Protein AF-A0A9E3S0Z4-F1 (afdb_monomer)

Foldseek 3Di:
DQQPPLVVLLVVLLVVVCPDVVLVVLLVVLLVVLVVLCVVLQDDPDDDQVVLQVSLLVSLLVNLVSLLVSLLPQLLLLLLCLQLVCLVVVNNVVVVVDPDALLSSLVSSLCSSLVSSVVSLVVCVVSNVVSPVSHDDDPVLVVLSSVLSSLSSLLLNLLSNLLNLVDNHSVRSSVSSSVVLCCQLCVLLLVLVVVCLVVPPDPDDDDVCCCRPNVNSLLVSCQRHSNSVSVCSSVVNDDPVSSVNSSVSSVVSSVVSSVSSSVSSPDPDDPPPPPDLQQDPDPVVLVVQCVDPPSVPDDPNHDDDDDDPPDLVLLVCCCCPNPQNHVVSLVVLLVVLLVVLLSVVVSLVSPDDPVCPLVSVLVSLLVLLLVLLLVLLLRLLCLQLVCLVVVVVVVVLPDPDALLSNLVSSLNSSLVSCVSNLVSNLNSCVVVCVVDVLCVVLSVLSNLLNSLSNLLLNLLSNLLSLVDNHSVSSSVNSNVSSCCQAVVLVVVVVVVVVVCVVDDDDPDDDLVCQLQRHLSRVSCSQPVPPDHDPVSVVNNSVVSNVVSVVSSVVSSVSSVVVSPPVD

Solvent-accessible surface area (backbone atoms only — not comparable to full-atom values): 30199 Å² total; per-residue (Å²): 144,88,63,66,71,48,51,55,52,33,53,52,52,39,53,53,51,61,69,33,67,68,49,48,52,49,47,48,50,56,49,51,52,44,50,48,50,49,64,75,58,51,80,68,102,80,63,57,73,71,58,37,40,54,41,31,51,52,46,53,50,52,44,51,49,52,52,49,54,51,40,68,61,48,28,18,46,49,14,2,41,64,48,9,51,34,51,72,66,69,44,42,64,60,57,66,71,42,98,66,54,65,63,52,54,52,51,31,52,40,50,40,36,30,45,63,52,48,51,46,55,59,68,40,43,65,62,57,50,53,40,50,74,66,33,89,58,63,68,64,61,55,51,50,51,53,52,48,53,53,50,40,34,48,44,36,15,31,44,2,37,30,27,9,64,75,34,71,50,38,70,59,6,31,55,51,15,52,53,51,49,50,41,57,46,47,36,62,46,50,55,50,53,50,50,45,64,72,65,64,66,57,102,73,70,76,87,80,40,70,68,67,36,76,73,9,40,53,51,52,28,23,29,69,11,64,53,26,40,49,52,31,53,74,69,72,69,61,46,73,66,56,51,55,51,15,53,54,48,39,50,50,51,34,52,50,36,49,50,53,31,44,58,51,71,70,52,78,82,73,78,83,79,80,76,78,80,70,66,57,82,56,65,69,63,50,54,59,38,47,76,35,90,64,37,56,82,58,56,89,46,53,76,77,78,81,86,61,89,93,56,63,63,52,22,54,46,39,51,55,67,34,102,57,32,48,67,70,52,43,52,50,50,17,54,52,46,21,53,55,46,26,51,52,44,53,49,51,66,74,72,46,55,87,90,46,48,65,63,51,51,51,51,54,52,49,53,52,53,50,46,55,44,49,48,30,5,57,61,24,4,48,67,44,8,48,35,53,72,69,62,45,52,63,62,57,68,73,43,96,65,52,57,57,52,51,49,48,15,52,50,53,30,50,47,58,67,43,44,39,51,56,52,16,52,57,58,25,47,48,67,55,54,73,74,45,68,88,47,52,67,56,54,53,52,50,61,64,45,48,64,47,49,47,48,31,26,36,27,52,3,41,47,33,5,67,74,28,76,42,42,71,54,4,28,53,49,11,37,50,52,41,44,45,65,67,45,42,50,52,48,56,48,50,52,49,50,61,55,50,70,72,53,90,73,92,72,84,72,67,74,81,52,44,18,57,68,30,90,70,56,8,55,48,44,39,62,68,39,99,76,36,59,67,64,36,40,53,51,22,55,49,50,50,46,53,51,24,52,50,44,43,54,48,41,29,50,54,51,42,56,60,63,63,71,83,112

Sequence (567 aa):
MFVFPTIAILRREFAANLRRTRTFYFVLLLLSLAVLVTTTYWPSERLTIRMAASTSEQIVTLITLLLFYGCALVVPALGAASITVEREQDTFDMLYLSLIRPKSILLGKLLNTCGVYLVVVLAALPVFASALFAVGLDTRQLLYAFVILIMLALYCGTIGILMSTLFTRGIVALVASYILVAILMGGPRFLIAAIFSLLNIGFYSGRLAGGFGPAGSYSLFTFYSPAGTTFSLLNGTLTASAFVAAISVQLGFVYLGLSIASRRLRRQSSPKLVRNEVIIDDAEILEARRKQFPYYLIDPSRRRATIEDGRNPMMVREIRWGLFARGSTLIRVFYVTATVFGFIFIAITMFADPSDYAGTFAWAISLELLTLVSFAPVIMANSFTKERELGNIDMLRMTLLQPSDIVRGKAVAGVFVLLPVIAAIAIAAIPMILVDFSFSGMVLAFYATMPICALMAVSLGLLVSLQSQRTNSAIAGGIILNAIFFLGIGLLYFLYLAFSQSQSRQALYPMDLMPYISLVGGYYVAFASSRGPLTGWILSQVQFLVLALVLLKLAERIFHARHMRDV

Structure (mmCIF, N/CA/C/O backbone):
data_AF-A0A9E3S0Z4-F1
#
_entry.id   AF-A0A9E3S0Z4-F1
#
loop_
_atom_site.group_PDB
_atom_site.id
_atom_site.type_symbol
_atom_site.label_atom_id
_atom_site.label_alt_id
_atom_site.label_comp_id
_atom_site.label_asym_id
_atom_site.label_entity_id
_atom_site.label_seq_id
_atom_site.pdbx_PDB_ins_code
_atom_site.Cartn_x
_atom_site.Cartn_y
_atom_site.Cartn_z
_atom_site.occupancy
_atom_site.B_iso_or_equiv
_atom_site.auth_seq_id
_atom_site.auth_comp_id
_atom_site.auth_asym_id
_atom_site.auth_atom_id
_atom_site.pdbx_PDB_model_num
ATOM 1 N N . MET A 1 1 ? 28.669 -25.756 15.593 1.00 39.88 1 MET A N 1
ATOM 2 C CA . MET A 1 1 ? 27.475 -26.570 15.267 1.00 39.88 1 MET A CA 1
ATOM 3 C C . MET A 1 1 ? 26.178 -25.842 15.686 1.00 39.88 1 MET A C 1
ATOM 5 O O . MET A 1 1 ? 25.451 -26.328 16.532 1.00 39.88 1 MET A O 1
ATOM 9 N N . PHE A 1 2 ? 25.886 -24.650 15.131 1.00 47.41 2 PHE A N 1
ATOM 10 C CA . PHE A 1 2 ? 24.818 -23.728 15.606 1.00 47.41 2 PHE A CA 1
ATOM 11 C C . PHE A 1 2 ? 23.681 -23.467 14.582 1.00 47.41 2 PHE A C 1
ATOM 13 O O . PHE A 1 2 ? 22.905 -22.532 14.752 1.00 47.41 2 PHE A O 1
ATOM 20 N N . VAL A 1 3 ? 23.582 -24.250 13.498 1.00 54.28 3 VAL A N 1
ATOM 21 C CA . VAL A 1 3 ? 22.768 -23.896 12.306 1.00 54.28 3 VAL A CA 1
ATOM 22 C C . VAL A 1 3 ? 21.419 -24.647 12.213 1.00 54.28 3 VAL A C 1
ATOM 24 O O . VAL A 1 3 ? 20.517 -24.225 11.490 1.00 54.28 3 VAL A O 1
ATOM 27 N N . PHE A 1 4 ? 21.212 -25.719 12.983 1.00 58.00 4 PHE A N 1
ATOM 28 C CA . PHE A 1 4 ? 20.056 -26.611 12.797 1.00 58.00 4 PHE A CA 1
ATOM 29 C C . PHE A 1 4 ? 18.663 -26.078 13.213 1.00 58.00 4 PHE A C 1
ATOM 31 O O . PHE A 1 4 ? 17.713 -26.367 12.480 1.00 58.00 4 PHE A O 1
ATOM 38 N N . PRO A 1 5 ? 18.471 -25.270 14.282 1.00 62.66 5 PRO A N 1
ATOM 39 C CA . PRO A 1 5 ? 17.119 -24.853 14.674 1.00 62.66 5 PRO A CA 1
ATOM 40 C C . PRO A 1 5 ? 16.469 -23.932 13.633 1.00 62.66 5 PRO A C 1
ATOM 42 O O . PRO A 1 5 ? 15.284 -24.049 13.326 1.00 62.66 5 PRO A O 1
ATOM 45 N N . THR A 1 6 ? 17.261 -23.041 13.032 1.00 65.38 6 THR A N 1
ATOM 46 C CA . THR A 1 6 ? 16.790 -22.105 12.006 1.00 65.38 6 THR A CA 1
ATOM 47 C C . THR A 1 6 ? 16.370 -22.788 10.718 1.00 65.38 6 THR A C 1
ATOM 49 O O . THR A 1 6 ? 15.379 -22.377 10.125 1.00 65.38 6 THR A O 1
ATOM 52 N N . ILE A 1 7 ? 17.079 -23.838 10.294 1.00 70.50 7 ILE A N 1
ATOM 53 C CA . ILE A 1 7 ? 16.730 -24.589 9.081 1.00 70.50 7 ILE A CA 1
ATOM 54 C C . ILE A 1 7 ? 15.415 -25.347 9.285 1.00 70.50 7 ILE A C 1
ATOM 56 O O . ILE A 1 7 ? 14.588 -25.385 8.378 1.00 70.50 7 ILE A O 1
ATOM 60 N N . ALA A 1 8 ? 15.187 -25.909 10.476 1.00 69.19 8 ALA A N 1
ATOM 61 C CA . ALA A 1 8 ? 13.942 -26.606 10.789 1.00 69.19 8 ALA A CA 1
ATOM 62 C C . ALA A 1 8 ? 12.730 -25.658 10.767 1.00 69.19 8 ALA A C 1
ATOM 64 O O . ALA A 1 8 ? 11.707 -25.974 10.155 1.00 69.19 8 ALA A O 1
ATOM 65 N N . ILE A 1 9 ? 12.866 -24.471 11.370 1.00 71.25 9 ILE A N 1
ATOM 66 C CA . ILE A 1 9 ? 11.827 -23.431 11.351 1.00 71.25 9 ILE A CA 1
ATOM 67 C C . ILE A 1 9 ? 11.596 -22.931 9.925 1.00 71.25 9 ILE A C 1
ATOM 69 O O . ILE A 1 9 ? 10.452 -22.894 9.476 1.00 71.25 9 ILE A O 1
ATOM 73 N N . LEU A 1 10 ? 12.673 -22.636 9.189 1.00 73.25 10 LEU A N 1
ATOM 74 C CA . LEU A 1 10 ? 12.606 -22.207 7.795 1.00 73.25 10 LEU A CA 1
ATOM 75 C C . LEU A 1 10 ? 11.874 -23.243 6.940 1.00 73.25 10 LEU A C 1
ATOM 77 O O . LEU A 1 10 ? 10.934 -22.891 6.240 1.00 73.25 10 LEU A O 1
ATOM 81 N N . ARG A 1 11 ? 12.248 -24.525 7.028 1.00 77.25 11 ARG A N 1
ATOM 82 C CA . ARG A 1 11 ? 11.608 -25.605 6.266 1.00 77.25 11 ARG A CA 1
ATOM 83 C C . ARG A 1 11 ? 10.121 -25.707 6.592 1.00 77.25 11 ARG A C 1
ATOM 85 O O . ARG A 1 11 ? 9.316 -25.841 5.674 1.00 77.25 11 ARG A O 1
ATOM 92 N N . ARG A 1 12 ? 9.753 -25.630 7.877 1.00 77.75 12 ARG A N 1
ATOM 93 C CA . ARG A 1 12 ? 8.355 -25.696 8.321 1.00 77.75 12 ARG A CA 1
ATOM 94 C C . ARG A 1 12 ? 7.541 -24.522 7.784 1.00 77.75 12 ARG A C 1
ATOM 96 O O . ARG A 1 12 ? 6.489 -24.741 7.192 1.00 77.75 12 ARG A O 1
ATOM 103 N N . GLU A 1 13 ? 8.012 -23.293 7.981 1.00 76.38 13 GLU A N 1
ATOM 104 C CA . GLU A 1 13 ? 7.279 -22.095 7.564 1.00 76.38 13 GLU A CA 1
ATOM 105 C C . GLU A 1 13 ? 7.228 -21.939 6.045 1.00 76.38 13 GLU A C 1
ATOM 107 O O . GLU A 1 13 ? 6.178 -21.609 5.499 1.00 76.38 13 GLU A O 1
ATOM 112 N N . PHE A 1 14 ? 8.330 -22.233 5.356 1.00 76.06 14 PHE A N 1
ATOM 113 C CA . PHE A 1 14 ? 8.407 -22.158 3.904 1.00 76.06 14 PHE A CA 1
ATOM 114 C C . PHE A 1 14 ? 7.474 -23.177 3.244 1.00 76.06 14 PHE A C 1
ATOM 116 O O . PHE A 1 14 ? 6.670 -22.823 2.382 1.00 76.06 14 PHE A O 1
ATOM 123 N N . ALA A 1 15 ? 7.494 -24.430 3.714 1.00 76.00 15 ALA A N 1
ATOM 124 C CA . ALA A 1 15 ? 6.572 -25.455 3.234 1.00 76.00 15 ALA A CA 1
ATOM 125 C C . ALA A 1 15 ? 5.108 -25.105 3.548 1.00 76.00 15 ALA A C 1
ATOM 127 O O . ALA A 1 15 ? 4.237 -25.309 2.704 1.00 76.00 15 ALA A O 1
ATOM 128 N N . ALA A 1 16 ? 4.824 -24.550 4.731 1.00 76.81 16 ALA A N 1
ATOM 129 C CA . ALA A 1 16 ? 3.477 -24.110 5.088 1.00 76.81 16 ALA A CA 1
ATOM 130 C C . ALA A 1 16 ? 2.990 -22.959 4.192 1.00 76.81 16 ALA A C 1
ATOM 132 O O . ALA A 1 16 ? 1.837 -22.968 3.765 1.00 76.81 16 ALA A O 1
ATOM 133 N N . ASN A 1 17 ? 3.858 -21.997 3.868 1.00 73.19 17 ASN A N 1
ATOM 134 C CA . ASN A 1 17 ? 3.527 -20.864 3.006 1.00 73.19 17 ASN A CA 1
ATOM 135 C C . ASN A 1 17 ? 3.317 -21.275 1.543 1.00 73.19 17 ASN A C 1
ATOM 137 O O . ASN A 1 17 ? 2.374 -20.788 0.920 1.00 73.19 17 ASN A O 1
ATOM 141 N N . LEU A 1 18 ? 4.124 -22.196 1.009 1.00 75.44 18 LEU A N 1
ATOM 142 C CA . LEU A 1 18 ? 3.954 -22.713 -0.356 1.00 75.44 18 LEU A CA 1
ATOM 143 C C . LEU A 1 18 ? 2.696 -23.572 -0.517 1.00 75.44 18 LEU A C 1
ATOM 145 O O . LEU A 1 18 ? 2.069 -23.550 -1.571 1.00 75.44 18 LEU A O 1
ATOM 149 N N . ARG A 1 19 ? 2.288 -24.295 0.533 1.00 78.56 19 ARG A N 1
ATOM 150 C CA . ARG A 1 19 ? 1.066 -25.118 0.522 1.00 78.56 19 ARG A CA 1
ATOM 151 C C . ARG A 1 19 ? -0.224 -24.311 0.667 1.00 78.56 19 ARG A C 1
ATOM 153 O O . ARG A 1 19 ? -1.308 -24.867 0.509 1.00 78.56 19 ARG A O 1
ATOM 160 N N . ARG A 1 20 ? -0.152 -23.012 0.982 1.00 77.81 20 ARG A N 1
ATOM 161 C CA . ARG A 1 20 ? -1.349 -22.165 1.040 1.00 77.81 20 ARG A CA 1
ATOM 162 C C . ARG A 1 20 ? -1.876 -21.923 -0.369 1.00 77.81 20 ARG A C 1
ATOM 164 O O . ARG A 1 20 ? -1.170 -21.389 -1.218 1.00 77.81 20 ARG A O 1
ATOM 171 N N . THR A 1 21 ? -3.166 -22.179 -0.569 1.00 74.06 21 THR A N 1
ATOM 172 C CA . THR A 1 21 ? -3.866 -21.977 -1.850 1.00 74.06 21 THR A CA 1
ATOM 173 C C . THR A 1 21 ? -3.705 -20.554 -2.397 1.00 74.06 21 THR A C 1
ATOM 175 O O . THR A 1 21 ? -3.639 -20.347 -3.602 1.00 74.06 21 THR A O 1
ATOM 178 N N . ARG A 1 22 ? -3.573 -19.555 -1.514 1.00 71.69 22 ARG A N 1
ATOM 179 C CA . ARG A 1 22 ? -3.339 -18.152 -1.898 1.00 71.69 22 ARG A CA 1
ATOM 180 C C . ARG A 1 22 ? -2.009 -17.951 -2.630 1.00 71.69 22 ARG A C 1
ATOM 182 O O . ARG A 1 22 ? -1.972 -17.233 -3.620 1.00 71.69 22 ARG A O 1
ATOM 189 N N . THR A 1 23 ? -0.941 -18.593 -2.157 1.00 73.19 23 THR A N 1
ATOM 190 C CA . THR A 1 23 ? 0.391 -18.524 -2.777 1.00 73.19 23 THR A CA 1
ATOM 191 C C . THR A 1 23 ? 0.376 -19.203 -4.141 1.00 73.19 23 THR A C 1
ATOM 193 O O . THR A 1 23 ? 0.937 -18.671 -5.091 1.00 73.19 23 THR A O 1
ATOM 196 N N . PHE A 1 24 ? -0.336 -20.330 -4.258 1.00 78.94 24 PHE A N 1
ATOM 197 C CA . PHE A 1 24 ? -0.530 -21.024 -5.530 1.00 78.94 24 PHE A CA 1
ATOM 198 C C . PHE A 1 24 ? -1.218 -20.133 -6.574 1.00 78.94 24 PHE A C 1
ATOM 200 O O . PHE A 1 24 ? -0.674 -19.943 -7.658 1.00 78.94 24 PHE A O 1
ATOM 207 N N . TYR A 1 25 ? -2.359 -19.520 -6.235 1.00 80.69 25 TYR A N 1
ATOM 208 C CA . TYR A 1 25 ? -3.055 -18.613 -7.156 1.00 80.69 25 TYR A CA 1
ATOM 209 C C . TYR A 1 25 ? -2.223 -17.386 -7.526 1.00 80.69 25 TYR A C 1
ATOM 211 O O . TYR A 1 25 ? -2.305 -16.917 -8.655 1.00 80.69 25 TYR A O 1
ATOM 219 N N . PHE A 1 26 ? -1.405 -16.876 -6.605 1.00 76.75 26 PHE A N 1
ATOM 220 C CA . PHE A 1 26 ? -0.510 -15.760 -6.892 1.00 76.75 26 PHE A CA 1
ATOM 221 C C . PHE A 1 26 ? 0.580 -16.128 -7.908 1.00 76.75 26 PHE A C 1
ATOM 223 O O . PHE A 1 26 ? 0.777 -15.402 -8.880 1.00 76.75 26 PHE A O 1
ATOM 230 N N . VAL A 1 27 ? 1.253 -17.268 -7.709 1.00 82.75 27 VAL A N 1
ATOM 231 C CA . VAL A 1 27 ? 2.247 -17.791 -8.661 1.00 82.75 27 VAL A CA 1
ATOM 232 C C . VAL A 1 27 ? 1.589 -18.021 -10.022 1.00 82.75 27 VAL A C 1
ATOM 234 O O . VAL A 1 27 ? 2.118 -17.579 -11.038 1.00 82.75 27 VAL A O 1
ATOM 237 N N . LEU A 1 28 ? 0.407 -18.646 -10.039 1.00 85.06 28 LEU A N 1
ATOM 238 C CA . LEU A 1 28 ? -0.354 -18.905 -11.260 1.00 85.06 28 LEU A CA 1
ATOM 239 C C . LEU A 1 28 ? -0.715 -17.607 -11.987 1.00 85.06 28 LEU A C 1
ATOM 241 O O . LEU A 1 28 ? -0.503 -17.516 -13.191 1.00 85.06 28 LEU A O 1
ATOM 245 N N . LEU A 1 29 ? -1.204 -16.592 -11.270 1.00 82.56 29 LEU A N 1
ATOM 246 C CA . LEU A 1 29 ? -1.565 -15.297 -11.844 1.00 82.56 29 LEU A CA 1
ATOM 247 C C . LEU A 1 29 ? -0.350 -14.617 -12.484 1.00 82.56 29 LEU A C 1
ATOM 249 O O . LEU A 1 29 ? -0.420 -14.238 -13.650 1.00 82.56 29 LEU A O 1
ATOM 253 N N . LEU A 1 30 ? 0.773 -14.504 -11.768 1.00 76.38 30 LEU A N 1
ATOM 254 C CA . LEU A 1 30 ? 1.971 -13.855 -12.314 1.00 76.38 30 LEU A CA 1
ATOM 255 C C . LEU A 1 30 ? 2.543 -14.607 -13.517 1.00 76.38 30 LEU A C 1
ATOM 257 O O . LEU A 1 30 ? 2.919 -13.973 -14.500 1.00 76.38 30 LEU A O 1
ATOM 261 N N . LEU A 1 31 ? 2.566 -15.941 -13.476 1.00 86.00 31 LEU A N 1
ATOM 262 C CA . LEU A 1 31 ? 3.011 -16.744 -14.615 1.00 86.00 31 LEU A CA 1
ATOM 263 C C . LEU A 1 31 ? 2.049 -16.636 -15.796 1.00 86.00 31 LEU A C 1
ATOM 265 O O . LEU A 1 31 ? 2.507 -16.488 -16.922 1.00 86.00 31 LEU A O 1
ATOM 269 N N . SER A 1 32 ? 0.734 -16.648 -15.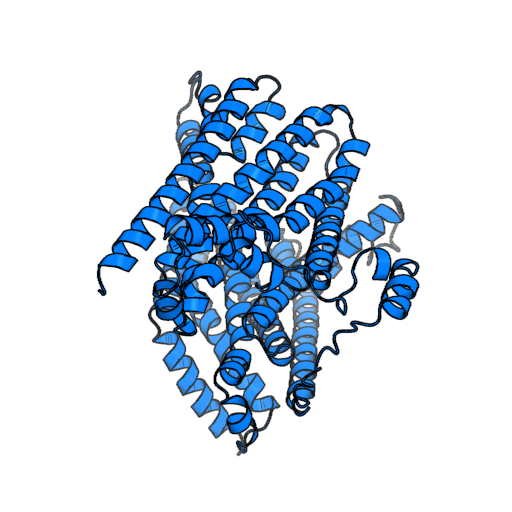561 1.00 80.56 32 SER A N 1
ATOM 270 C CA . SER A 1 32 ? -0.251 -16.471 -16.632 1.00 80.56 32 SER A CA 1
ATOM 271 C C . SER A 1 32 ? -0.115 -15.109 -17.309 1.00 80.56 32 SER A C 1
ATOM 273 O O . SER A 1 32 ? -0.190 -15.039 -18.529 1.00 80.56 32 SER A O 1
ATOM 275 N N . LEU A 1 33 ? 0.169 -14.047 -16.544 1.00 74.88 33 LEU A N 1
ATOM 276 C CA . LEU A 1 33 ? 0.438 -12.719 -17.091 1.00 74.88 33 LEU A CA 1
ATOM 277 C C . LEU A 1 33 ? 1.753 -12.693 -17.872 1.00 74.88 33 LEU A C 1
ATOM 279 O O . LEU A 1 33 ? 1.799 -12.115 -18.951 1.00 74.88 33 LEU A O 1
ATOM 283 N N . ALA A 1 34 ? 2.806 -13.346 -17.375 1.00 75.19 34 ALA A N 1
ATOM 284 C CA . ALA A 1 34 ? 4.077 -13.434 -18.090 1.00 75.19 34 ALA A CA 1
ATOM 285 C C . ALA A 1 34 ? 3.930 -14.193 -19.422 1.00 75.19 34 ALA A C 1
ATOM 287 O O . ALA A 1 34 ? 4.423 -13.732 -20.449 1.00 75.19 34 ALA A O 1
ATOM 288 N N . VAL A 1 35 ? 3.194 -15.310 -19.424 1.00 83.31 35 VAL A N 1
ATOM 289 C CA . VAL A 1 35 ? 2.885 -16.086 -20.636 1.00 83.31 35 VAL A CA 1
ATOM 290 C C . VAL A 1 35 ? 2.001 -15.284 -21.595 1.00 83.31 35 VAL A C 1
ATOM 292 O O . VAL A 1 35 ? 2.254 -15.263 -22.802 1.00 83.31 35 VAL A O 1
ATOM 295 N N . LEU A 1 36 ? 1.000 -14.570 -21.076 1.00 79.56 36 LEU A N 1
ATOM 296 C CA . LEU A 1 36 ? 0.167 -13.668 -21.869 1.00 79.56 36 LEU A CA 1
ATOM 297 C C . LEU A 1 36 ? 1.038 -12.626 -22.581 1.00 79.56 36 LEU A C 1
ATOM 299 O O . LEU A 1 36 ? 0.951 -12.503 -23.794 1.00 79.56 36 LEU A O 1
ATOM 303 N N . VAL A 1 37 ? 1.948 -11.961 -21.862 1.00 74.50 37 VAL A N 1
ATOM 304 C CA . VAL A 1 37 ? 2.885 -10.991 -22.451 1.00 74.50 37 VAL A CA 1
ATOM 305 C C . VAL A 1 37 ? 3.743 -11.638 -23.541 1.00 74.50 37 VAL A C 1
ATOM 307 O O . VAL A 1 37 ? 3.862 -11.085 -24.631 1.00 74.50 37 VAL A O 1
ATOM 310 N N . THR A 1 38 ? 4.311 -12.825 -23.303 1.00 77.88 38 THR A N 1
ATOM 311 C CA . THR A 1 38 ? 5.116 -13.493 -24.341 1.00 77.88 38 THR A CA 1
ATOM 312 C C . THR A 1 38 ? 4.315 -13.843 -25.588 1.00 77.88 38 THR A C 1
ATOM 314 O O . THR A 1 38 ? 4.842 -13.734 -26.687 1.00 77.88 38 THR A O 1
ATOM 317 N N . THR A 1 39 ? 3.053 -14.249 -25.437 1.00 79.75 39 THR A N 1
ATOM 318 C CA . THR A 1 39 ? 2.211 -14.673 -26.565 1.00 79.75 39 THR A CA 1
ATOM 319 C C . THR A 1 39 ? 1.645 -13.491 -27.345 1.00 79.75 39 THR A C 1
ATOM 321 O O . THR A 1 39 ? 1.564 -13.568 -28.566 1.00 79.75 39 THR A O 1
ATOM 324 N N . THR A 1 40 ? 1.313 -12.375 -26.686 1.00 76.12 40 THR A N 1
ATOM 325 C CA . THR A 1 40 ? 0.806 -11.167 -27.362 1.00 76.12 40 THR A CA 1
ATOM 326 C C . THR A 1 40 ? 1.881 -10.435 -28.155 1.00 76.12 40 THR A C 1
ATOM 328 O O . THR A 1 40 ? 1.577 -9.838 -29.182 1.00 76.12 40 THR A O 1
ATOM 331 N N . TYR A 1 41 ? 3.126 -10.459 -27.675 1.00 74.31 41 TYR A N 1
ATOM 332 C CA . TYR A 1 41 ? 4.258 -9.790 -28.321 1.00 74.31 41 TYR A CA 1
ATOM 333 C C . TYR A 1 41 ? 5.112 -10.746 -29.159 1.00 74.31 41 TYR A C 1
ATOM 335 O O . TYR A 1 41 ? 6.170 -10.347 -29.642 1.00 74.31 41 TYR A O 1
ATOM 343 N N . TRP A 1 42 ? 4.680 -11.999 -29.343 1.00 76.44 42 TRP A N 1
ATOM 344 C CA . TRP A 1 42 ? 5.439 -12.961 -30.131 1.00 76.44 42 TRP A CA 1
ATOM 345 C C . TRP A 1 42 ? 5.553 -12.490 -31.591 1.00 76.44 42 TRP A C 1
ATOM 347 O O . TRP A 1 42 ? 4.540 -12.128 -32.198 1.00 76.44 42 TRP A O 1
ATOM 357 N N . PRO A 1 43 ? 6.761 -12.483 -32.179 1.00 69.88 43 PRO A N 1
ATOM 358 C CA . PRO A 1 43 ? 6.956 -11.980 -33.529 1.00 69.88 43 PRO A CA 1
ATOM 359 C C . PRO A 1 43 ? 6.210 -12.834 -34.565 1.00 69.88 43 PRO A C 1
ATOM 361 O O . PRO A 1 43 ? 6.365 -14.053 -34.618 1.00 69.88 43 PRO A O 1
ATOM 364 N N . SER A 1 44 ? 5.423 -12.189 -35.432 1.00 68.06 44 SER A N 1
ATOM 365 C CA . SER A 1 44 ? 4.850 -12.824 -36.628 1.00 68.06 44 SER A CA 1
ATOM 366 C C . SER A 1 44 ? 5.962 -13.198 -37.618 1.00 68.06 44 SER A C 1
ATOM 368 O O . SER A 1 44 ? 6.913 -12.432 -37.755 1.00 68.06 44 SER A O 1
ATOM 370 N N . GLU A 1 45 ? 5.820 -14.320 -38.333 1.00 64.12 45 GLU A N 1
ATOM 371 C CA . GLU A 1 45 ? 6.836 -15.085 -39.103 1.00 64.12 45 GLU A CA 1
ATOM 372 C C . GLU A 1 45 ? 7.707 -14.339 -40.154 1.00 64.12 45 GLU A C 1
ATOM 374 O O . GLU A 1 45 ? 8.458 -14.971 -40.893 1.00 64.12 45 GLU A O 1
ATOM 379 N N . ARG A 1 46 ? 7.658 -13.005 -40.263 1.00 56.28 46 ARG A N 1
ATOM 380 C CA . ARG A 1 46 ? 8.361 -12.214 -41.291 1.00 56.28 46 ARG A CA 1
ATOM 381 C C . ARG A 1 46 ? 9.069 -10.970 -40.750 1.00 56.28 46 ARG A C 1
ATOM 383 O O . ARG A 1 46 ? 8.876 -9.875 -41.275 1.00 56.28 46 ARG A O 1
ATOM 390 N N . LEU A 1 47 ? 9.895 -11.106 -39.714 1.00 58.22 47 LEU A N 1
ATOM 391 C CA . LEU A 1 47 ? 10.683 -9.976 -39.213 1.00 58.22 47 LEU A CA 1
ATOM 392 C C . LEU A 1 47 ? 12.116 -9.975 -39.749 1.00 58.22 47 LEU A C 1
ATOM 394 O O . LEU A 1 47 ? 12.850 -10.955 -39.648 1.00 58.22 47 LEU A O 1
ATOM 398 N N . THR A 1 48 ? 12.541 -8.814 -40.245 1.00 65.19 48 THR A N 1
ATOM 399 C CA . THR A 1 48 ? 13.955 -8.454 -40.394 1.00 65.19 48 THR A CA 1
ATOM 400 C C . THR A 1 48 ? 14.665 -8.646 -39.048 1.00 65.19 48 THR A C 1
ATOM 402 O O . THR A 1 48 ? 14.115 -8.261 -38.015 1.00 65.19 48 THR A O 1
ATOM 405 N N . ILE A 1 49 ? 15.900 -9.171 -39.042 1.00 67.94 49 ILE A N 1
ATOM 406 C CA . ILE A 1 49 ? 16.699 -9.488 -37.831 1.00 67.94 49 ILE A CA 1
ATOM 407 C C . ILE A 1 49 ? 16.666 -8.353 -36.784 1.00 67.94 49 ILE A C 1
ATOM 409 O O . ILE A 1 49 ? 16.563 -8.602 -35.584 1.00 67.94 49 ILE A O 1
ATOM 413 N N . ARG A 1 50 ? 16.680 -7.092 -37.238 1.00 66.06 50 ARG A N 1
ATOM 414 C CA . ARG A 1 50 ? 16.630 -5.897 -36.379 1.00 66.06 50 ARG A CA 1
ATOM 415 C C . ARG A 1 50 ? 15.292 -5.702 -35.652 1.00 66.06 50 ARG A C 1
ATOM 417 O O . ARG A 1 50 ? 15.298 -5.267 -34.509 1.00 66.06 50 ARG A O 1
ATOM 424 N N . MET A 1 51 ? 14.166 -6.017 -36.296 1.00 67.44 51 MET A N 1
ATOM 425 C CA . MET A 1 51 ? 12.837 -5.925 -35.676 1.00 67.44 51 MET A CA 1
ATOM 426 C C . MET A 1 51 ? 12.616 -7.065 -34.679 1.00 67.44 51 MET A C 1
ATOM 428 O O . MET A 1 51 ? 12.083 -6.830 -33.600 1.00 67.44 51 MET A O 1
ATOM 432 N N . ALA A 1 52 ? 13.108 -8.269 -34.989 1.00 68.69 52 ALA A N 1
ATOM 433 C CA . ALA A 1 52 ? 13.048 -9.403 -34.069 1.00 68.69 52 ALA A CA 1
ATOM 434 C C . ALA A 1 52 ? 13.823 -9.136 -32.764 1.00 68.69 52 ALA A C 1
ATOM 436 O O . ALA A 1 52 ? 13.306 -9.398 -31.681 1.00 68.69 52 ALA A O 1
ATOM 437 N N . ALA A 1 53 ? 15.016 -8.532 -32.848 1.00 72.12 53 ALA A N 1
ATOM 438 C CA . ALA A 1 53 ? 15.803 -8.162 -31.669 1.00 72.12 53 ALA A CA 1
ATOM 439 C C . ALA A 1 53 ? 15.075 -7.152 -30.759 1.00 72.12 53 ALA A C 1
ATOM 441 O O . ALA A 1 53 ? 15.008 -7.357 -29.547 1.00 72.12 53 ALA A O 1
ATOM 442 N N . SER A 1 54 ? 14.467 -6.106 -31.336 1.00 75.12 54 SER A N 1
ATOM 443 C CA . SER A 1 54 ? 13.702 -5.122 -30.555 1.00 75.12 54 SER A CA 1
ATOM 444 C C . SER A 1 54 ? 12.460 -5.719 -29.890 1.00 75.12 54 SER A C 1
ATOM 446 O O . SER A 1 54 ? 12.108 -5.328 -28.781 1.00 75.12 54 SER A O 1
ATOM 448 N N . THR A 1 55 ? 11.802 -6.687 -30.533 1.00 75.06 55 THR A N 1
ATOM 449 C CA . THR A 1 55 ? 10.637 -7.373 -29.958 1.00 75.06 55 THR A CA 1
ATOM 450 C C . THR A 1 55 ? 11.041 -8.258 -28.776 1.00 75.06 55 THR A C 1
ATOM 452 O O . THR A 1 55 ? 10.385 -8.228 -27.737 1.00 75.06 55 THR A O 1
ATOM 455 N N . SER A 1 56 ? 12.156 -8.988 -28.877 1.00 74.94 56 SER A N 1
ATOM 456 C CA . SER A 1 56 ? 12.685 -9.798 -27.770 1.00 74.94 56 SER A CA 1
ATOM 457 C C . SER A 1 56 ? 13.099 -8.945 -26.566 1.00 74.94 56 SER A C 1
ATOM 459 O O . SER A 1 56 ? 12.814 -9.307 -25.422 1.00 74.94 56 SER A O 1
ATOM 461 N N . GLU A 1 57 ? 13.715 -7.785 -26.806 1.00 76.50 57 GLU A N 1
ATOM 462 C CA . GLU A 1 57 ? 14.030 -6.809 -25.757 1.00 76.50 57 GLU A CA 1
ATOM 463 C C . GLU A 1 57 ? 12.748 -6.311 -25.070 1.00 76.50 57 GLU A C 1
ATOM 465 O O . GLU A 1 57 ? 12.640 -6.350 -23.843 1.00 76.50 57 GLU A O 1
ATOM 470 N N . GLN A 1 58 ? 11.718 -5.952 -25.843 1.00 75.56 58 GLN A N 1
ATOM 471 C CA . GLN A 1 58 ? 10.407 -5.560 -25.311 1.00 75.56 58 GLN A CA 1
ATOM 472 C C . GLN A 1 58 ? 9.752 -6.664 -24.461 1.00 75.56 58 GLN A C 1
ATOM 474 O O . GLN A 1 58 ? 9.210 -6.383 -23.395 1.00 75.56 58 GLN A O 1
ATOM 479 N N . ILE A 1 59 ? 9.850 -7.932 -24.861 1.00 79.12 59 ILE A N 1
ATOM 480 C CA . ILE A 1 59 ? 9.327 -9.052 -24.065 1.00 79.12 59 ILE A CA 1
ATOM 481 C C . ILE A 1 59 ? 10.063 -9.157 -22.719 1.00 79.12 59 ILE A C 1
ATOM 483 O O . ILE A 1 59 ? 9.427 -9.224 -21.664 1.00 79.12 59 ILE A O 1
ATOM 487 N N . VAL A 1 60 ? 11.401 -9.132 -22.726 1.00 79.56 60 VAL A N 1
ATOM 488 C CA . VAL A 1 60 ? 12.208 -9.232 -21.497 1.00 79.56 60 VAL A CA 1
ATOM 489 C C . VAL A 1 60 ? 11.975 -8.041 -20.574 1.00 79.56 60 VAL A C 1
ATOM 491 O O . VAL A 1 60 ? 11.845 -8.227 -19.360 1.00 79.56 60 VAL A O 1
ATOM 494 N N . THR A 1 61 ? 11.888 -6.830 -21.123 1.00 77.06 61 THR A N 1
ATOM 495 C CA . THR A 1 61 ? 11.593 -5.618 -20.349 1.00 77.06 61 THR A CA 1
ATOM 496 C C . THR A 1 61 ? 10.226 -5.700 -19.670 1.00 77.06 61 THR A C 1
ATOM 498 O O . THR A 1 61 ? 10.141 -5.490 -18.459 1.00 77.06 61 THR A O 1
ATOM 501 N N . LEU A 1 62 ? 9.173 -6.091 -20.396 1.00 73.94 62 LEU A N 1
ATOM 502 C CA . LEU A 1 62 ? 7.819 -6.218 -19.850 1.00 73.94 62 LEU A CA 1
ATOM 503 C C . LEU A 1 62 ? 7.719 -7.304 -18.773 1.00 73.94 62 LEU A C 1
ATOM 505 O O . LEU A 1 62 ? 7.119 -7.066 -17.725 1.00 73.94 62 LEU A O 1
ATOM 509 N N . ILE A 1 63 ? 8.347 -8.468 -18.972 1.00 79.69 63 ILE A N 1
ATOM 510 C CA . ILE A 1 63 ? 8.387 -9.532 -17.953 1.00 79.69 63 ILE A CA 1
ATOM 511 C C . ILE A 1 63 ? 9.160 -9.064 -16.716 1.00 79.69 63 ILE A C 1
ATOM 513 O O . ILE A 1 63 ? 8.722 -9.287 -15.585 1.00 79.69 63 ILE A O 1
ATOM 517 N N . THR A 1 64 ? 10.296 -8.389 -16.910 1.00 79.31 64 THR A N 1
ATOM 518 C CA . THR A 1 64 ? 11.106 -7.863 -15.803 1.00 79.31 64 THR A CA 1
ATOM 519 C C . THR A 1 64 ? 10.320 -6.831 -14.997 1.00 79.31 64 THR A C 1
ATOM 521 O O . THR A 1 64 ? 10.319 -6.903 -13.770 1.00 79.31 64 THR A O 1
ATOM 524 N N . LEU A 1 65 ? 9.595 -5.922 -15.659 1.00 75.69 65 LEU A N 1
ATOM 525 C CA . LEU A 1 65 ? 8.714 -4.948 -15.010 1.00 75.69 65 LEU A CA 1
ATOM 526 C C . LEU A 1 65 ? 7.551 -5.624 -14.274 1.00 75.69 65 LEU A C 1
ATOM 528 O O . LEU A 1 65 ? 7.285 -5.293 -13.120 1.00 75.69 65 LEU A O 1
ATOM 532 N N . LEU A 1 66 ? 6.891 -6.604 -14.895 1.00 77.19 66 LEU A N 1
ATOM 533 C CA . LEU A 1 66 ? 5.803 -7.367 -14.277 1.00 77.19 66 LEU A CA 1
ATOM 534 C C . LEU A 1 66 ? 6.257 -8.018 -12.961 1.00 77.19 66 LEU A C 1
ATOM 536 O O . LEU A 1 66 ? 5.604 -7.866 -11.926 1.00 77.19 66 LEU A O 1
ATOM 540 N N . LEU A 1 67 ? 7.395 -8.715 -12.989 1.00 82.50 67 LEU A N 1
ATOM 541 C CA . LEU A 1 67 ? 7.967 -9.356 -11.806 1.00 82.50 67 LEU A CA 1
ATOM 542 C C . LEU A 1 67 ? 8.424 -8.319 -10.776 1.00 82.50 67 LEU A C 1
ATOM 544 O O . LEU A 1 67 ? 8.154 -8.479 -9.586 1.00 82.50 67 LEU A O 1
ATOM 548 N N . PHE A 1 68 ? 9.032 -7.218 -11.221 1.00 81.75 68 PHE A N 1
ATOM 549 C CA . PHE A 1 68 ? 9.441 -6.114 -10.356 1.00 81.75 68 PHE A CA 1
ATOM 550 C C . PHE A 1 68 ? 8.264 -5.549 -9.547 1.00 81.75 68 PHE A C 1
ATOM 552 O O . PHE A 1 68 ? 8.330 -5.487 -8.315 1.00 81.75 68 PHE A O 1
ATOM 559 N N . TYR A 1 69 ? 7.159 -5.193 -10.210 1.00 74.75 69 TYR A N 1
ATOM 560 C CA . TYR A 1 69 ? 5.965 -4.680 -9.535 1.00 74.75 69 TYR A CA 1
ATOM 561 C C . TYR A 1 69 ? 5.304 -5.743 -8.652 1.00 74.75 69 TYR A C 1
ATOM 563 O O . TYR A 1 69 ? 4.898 -5.440 -7.527 1.00 74.75 69 TYR A O 1
ATOM 571 N N . GLY A 1 70 ? 5.268 -7.003 -9.102 1.00 69.12 70 GLY A N 1
ATOM 572 C CA . GLY A 1 70 ? 4.801 -8.127 -8.287 1.00 69.12 70 GLY A CA 1
ATOM 573 C C . GLY A 1 70 ? 5.595 -8.278 -6.983 1.00 69.12 70 GLY A C 1
ATOM 574 O O . GLY A 1 70 ? 5.013 -8.473 -5.913 1.00 69.12 70 GLY A O 1
ATOM 575 N N . CYS A 1 71 ? 6.919 -8.114 -7.045 1.00 80.94 71 CYS A N 1
ATOM 576 C CA . CYS A 1 71 ? 7.800 -8.137 -5.880 1.00 80.94 71 CYS A CA 1
ATOM 577 C C . CYS A 1 71 ? 7.525 -6.981 -4.922 1.00 80.94 71 CYS A C 1
ATOM 579 O O . CYS A 1 71 ? 7.342 -7.198 -3.721 1.00 80.94 71 CYS A O 1
ATOM 581 N N . ALA A 1 72 ? 7.507 -5.755 -5.455 1.00 75.44 72 ALA A N 1
ATOM 582 C CA . ALA A 1 72 ? 7.329 -4.534 -4.679 1.00 75.44 72 ALA A CA 1
ATOM 583 C C . ALA A 1 72 ? 5.975 -4.509 -3.955 1.00 75.44 72 ALA A C 1
ATOM 585 O O . ALA A 1 72 ? 5.867 -3.946 -2.867 1.00 75.44 72 ALA A O 1
ATOM 586 N N . LEU A 1 73 ? 4.958 -5.170 -4.515 1.00 68.38 73 LEU A N 1
ATOM 587 C CA . LEU A 1 73 ? 3.647 -5.298 -3.892 1.00 68.38 73 LEU A CA 1
ATOM 588 C C . LEU A 1 73 ? 3.620 -6.397 -2.821 1.00 68.38 73 LEU A C 1
ATOM 590 O O . LEU A 1 73 ? 3.106 -6.173 -1.729 1.00 68.38 73 LEU A O 1
ATOM 594 N N . VAL A 1 74 ? 4.158 -7.588 -3.082 1.00 76.94 74 VAL A N 1
ATOM 595 C CA . VAL A 1 74 ? 3.928 -8.744 -2.194 1.00 76.94 74 VAL A CA 1
ATOM 596 C C . VAL A 1 74 ? 4.957 -8.874 -1.078 1.00 76.94 74 VAL A C 1
ATOM 598 O O . VAL A 1 74 ? 4.597 -9.130 0.074 1.00 76.94 74 VAL A O 1
ATOM 601 N N . VAL A 1 75 ? 6.238 -8.694 -1.389 1.00 85.62 75 VAL A N 1
ATOM 602 C CA . VAL A 1 75 ? 7.329 -8.976 -0.447 1.00 85.62 75 VAL A CA 1
ATOM 603 C C . VAL A 1 75 ? 7.273 -8.084 0.805 1.00 85.62 75 VAL A C 1
ATOM 605 O O . VAL A 1 75 ? 7.411 -8.626 1.907 1.00 85.62 75 VAL A O 1
ATOM 608 N N . PRO A 1 76 ? 6.999 -6.764 0.711 1.00 82.25 76 PRO A N 1
ATOM 609 C CA . PRO A 1 76 ? 6.870 -5.917 1.897 1.00 82.25 76 PRO A CA 1
ATOM 610 C C . PRO A 1 76 ? 5.713 -6.331 2.807 1.00 82.25 76 PRO A C 1
ATOM 612 O O . PRO A 1 76 ? 5.891 -6.338 4.021 1.00 82.25 76 PRO A O 1
ATOM 615 N N . ALA A 1 77 ? 4.567 -6.747 2.252 1.00 78.44 77 ALA A N 1
ATOM 616 C CA . ALA A 1 77 ? 3.431 -7.218 3.049 1.00 78.44 77 ALA A CA 1
ATOM 617 C C . ALA A 1 77 ? 3.747 -8.507 3.812 1.00 78.44 77 ALA A C 1
ATOM 619 O O . ALA A 1 77 ? 3.426 -8.617 4.997 1.00 78.44 77 ALA A O 1
ATOM 620 N N . LEU A 1 78 ? 4.410 -9.467 3.161 1.00 82.06 78 LEU A N 1
ATOM 621 C CA . LEU A 1 78 ? 4.855 -10.699 3.816 1.00 82.06 78 LEU A CA 1
ATOM 622 C C . LEU A 1 78 ? 5.874 -10.399 4.928 1.00 82.06 78 LEU A C 1
ATOM 624 O O . LEU A 1 78 ? 5.754 -10.922 6.037 1.00 82.06 78 LEU A O 1
ATOM 628 N N . GLY A 1 79 ? 6.824 -9.495 4.667 1.00 85.19 79 GLY A N 1
ATOM 629 C CA . GLY A 1 79 ? 7.805 -9.052 5.658 1.00 85.19 79 GLY A CA 1
ATOM 630 C C . GLY A 1 79 ? 7.165 -8.312 6.835 1.00 85.19 79 GLY A C 1
ATOM 631 O O . GLY A 1 79 ? 7.504 -8.591 7.985 1.00 85.19 79 GLY A O 1
ATOM 632 N N . ALA A 1 80 ? 6.203 -7.425 6.568 1.00 82.19 80 ALA A N 1
ATOM 633 C CA . ALA A 1 80 ? 5.479 -6.647 7.572 1.00 82.19 80 ALA A CA 1
ATOM 634 C C . ALA A 1 80 ? 4.620 -7.520 8.498 1.00 82.19 80 ALA A C 1
ATOM 636 O O . ALA A 1 80 ? 4.483 -7.205 9.680 1.00 82.19 80 ALA A O 1
ATOM 637 N N . ALA A 1 81 ? 4.066 -8.618 7.977 1.00 80.25 81 ALA A N 1
ATOM 638 C CA . ALA A 1 81 ? 3.290 -9.591 8.743 1.00 80.25 81 ALA A CA 1
ATOM 639 C C . ALA A 1 81 ? 4.171 -10.564 9.550 1.00 80.25 81 ALA A C 1
ATOM 641 O O . ALA A 1 81 ? 3.703 -11.171 10.509 1.00 80.25 81 ALA A O 1
ATOM 642 N N . SER A 1 82 ? 5.448 -10.720 9.185 1.00 84.69 82 SER A N 1
ATOM 643 C CA . SER A 1 82 ? 6.294 -11.807 9.694 1.00 84.69 82 SER A CA 1
ATOM 644 C C . SER A 1 82 ? 6.487 -11.816 11.216 1.00 84.69 82 SER A C 1
ATOM 646 O O . SER A 1 82 ? 6.533 -12.895 11.799 1.00 84.69 82 SER A O 1
ATOM 648 N N . ILE A 1 83 ? 6.601 -10.654 11.872 1.00 87.75 83 ILE A N 1
ATOM 649 C CA . ILE A 1 83 ? 6.755 -10.535 13.338 1.00 87.75 83 ILE A CA 1
ATOM 650 C C . ILE A 1 83 ? 5.489 -9.948 13.972 1.00 87.75 83 ILE A C 1
ATOM 652 O O . ILE A 1 83 ? 5.159 -10.271 15.110 1.00 87.75 83 ILE A O 1
ATOM 656 N N . THR A 1 84 ? 4.745 -9.101 13.254 1.00 84.12 84 THR A N 1
ATOM 657 C CA . THR A 1 84 ? 3.509 -8.515 13.794 1.00 84.12 84 THR A CA 1
ATOM 658 C C . THR A 1 84 ? 2.427 -9.556 14.028 1.00 84.12 84 THR A C 1
ATOM 660 O O . THR A 1 84 ? 1.739 -9.451 15.032 1.00 84.12 84 THR A O 1
ATOM 663 N N . VAL A 1 85 ? 2.328 -10.599 13.198 1.00 82.31 85 VAL A N 1
ATOM 664 C CA . VAL A 1 85 ? 1.368 -11.691 13.425 1.00 82.31 85 VAL A CA 1
ATOM 665 C C . VAL A 1 85 ? 1.661 -12.429 14.734 1.00 82.31 85 VAL A C 1
ATOM 667 O O . VAL A 1 85 ? 0.733 -12.752 15.465 1.00 82.31 85 VAL A O 1
ATOM 670 N N . GLU A 1 86 ? 2.931 -12.639 15.087 1.00 84.12 86 GLU A N 1
ATOM 671 C CA . GLU A 1 86 ? 3.295 -13.254 16.375 1.00 84.12 86 GLU A CA 1
ATOM 672 C C . GLU A 1 86 ? 2.963 -12.339 17.557 1.00 84.12 86 GLU A C 1
ATOM 674 O O . GLU A 1 86 ? 2.556 -12.809 18.617 1.00 84.12 86 GLU A O 1
ATOM 679 N N . ARG A 1 87 ? 3.103 -11.021 17.371 1.00 82.44 87 ARG A N 1
ATOM 680 C CA . ARG A 1 87 ? 2.704 -10.020 18.372 1.00 82.44 87 ARG A CA 1
ATOM 681 C C . ARG A 1 87 ? 1.190 -9.917 18.523 1.00 82.44 87 ARG A C 1
ATOM 683 O O . ARG A 1 87 ? 0.722 -9.646 19.616 1.00 82.44 87 ARG A O 1
ATOM 690 N N . GLU A 1 88 ? 0.436 -10.099 17.444 1.00 77.50 88 GLU A N 1
ATOM 691 C CA . GLU A 1 88 ? -1.032 -10.083 17.457 1.00 77.50 88 GLU A CA 1
ATOM 692 C C . GLU A 1 88 ? -1.626 -11.368 18.037 1.00 77.50 88 GLU A C 1
ATOM 694 O O . GLU A 1 88 ? -2.744 -11.350 18.538 1.00 77.50 88 GLU A O 1
ATOM 699 N N . GLN A 1 89 ? -0.885 -12.473 17.970 1.00 81.25 89 GLN A N 1
ATOM 700 C CA . GLN A 1 89 ? -1.273 -13.766 18.535 1.00 81.25 89 GLN A CA 1
ATOM 701 C C . GLN A 1 89 ? -0.732 -13.991 19.954 1.00 81.25 89 GLN A C 1
ATOM 703 O O . GLN A 1 89 ? -0.828 -15.108 20.451 1.00 81.25 89 GLN A O 1
ATOM 708 N N . ASP A 1 90 ? -0.107 -12.983 20.573 1.00 80.81 90 ASP A N 1
ATOM 709 C CA . ASP A 1 90 ? 0.549 -13.075 21.888 1.00 80.81 90 ASP A CA 1
ATOM 710 C C . ASP A 1 90 ? 1.583 -14.221 22.001 1.00 80.81 90 ASP A C 1
ATOM 712 O O . ASP A 1 90 ? 1.923 -14.692 23.083 1.00 80.81 90 ASP A O 1
ATOM 716 N N . THR A 1 91 ? 2.150 -14.657 20.870 1.00 83.19 91 THR A N 1
ATOM 717 C CA . THR A 1 91 ? 3.193 -15.699 20.813 1.00 83.19 91 THR A CA 1
ATOM 718 C C . THR A 1 91 ? 4.605 -15.119 20.742 1.00 83.19 91 THR A C 1
ATOM 720 O O . THR A 1 91 ? 5.586 -15.849 20.891 1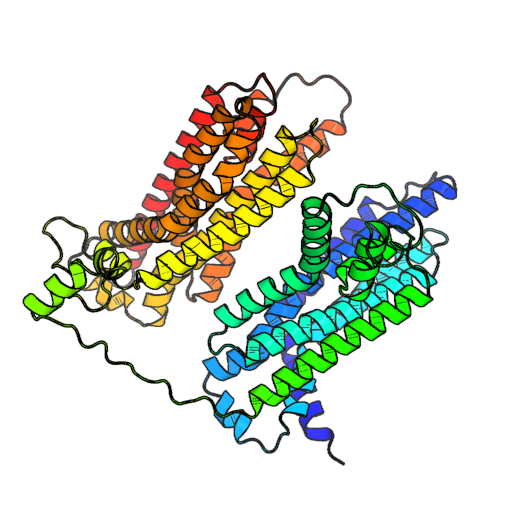.00 83.19 91 THR A O 1
ATOM 723 N N . PHE A 1 92 ? 4.733 -13.802 20.556 1.00 81.62 92 PHE A N 1
ATOM 724 C CA . PHE A 1 92 ? 6.023 -13.113 20.499 1.00 81.62 92 PHE A CA 1
ATOM 725 C C . PHE A 1 92 ? 6.833 -13.257 21.798 1.00 81.62 92 PHE A C 1
ATOM 727 O O . PHE A 1 92 ? 8.047 -13.457 21.737 1.00 81.62 92 PHE A O 1
ATOM 734 N N . ASP A 1 93 ? 6.178 -13.223 22.961 1.00 81.19 93 ASP A N 1
ATOM 735 C CA . ASP A 1 93 ? 6.852 -13.391 24.255 1.00 81.19 93 ASP A CA 1
ATOM 736 C C . ASP A 1 93 ? 7.383 -14.822 24.418 1.00 81.19 93 ASP A C 1
ATOM 738 O O . ASP A 1 93 ? 8.512 -15.026 24.866 1.00 81.19 93 ASP A O 1
ATOM 742 N N . MET A 1 94 ? 6.635 -15.820 23.934 1.00 82.00 94 MET A N 1
ATOM 743 C CA . MET A 1 94 ? 7.092 -17.212 23.885 1.00 82.00 94 MET A CA 1
ATOM 744 C C . MET A 1 94 ? 8.272 -17.394 22.917 1.00 82.00 94 MET A C 1
ATOM 746 O O . MET A 1 94 ? 9.217 -18.123 23.220 1.00 82.00 94 MET A O 1
ATOM 750 N N . LEU A 1 95 ? 8.268 -16.696 21.774 1.00 79.81 95 LEU A N 1
ATOM 751 C CA . LEU A 1 95 ? 9.406 -16.678 20.852 1.00 79.81 95 LEU A CA 1
ATOM 752 C C . LEU A 1 95 ? 10.645 -16.041 21.501 1.00 79.81 95 LEU A C 1
ATOM 754 O O . LEU A 1 95 ? 11.761 -16.504 21.264 1.00 79.81 95 LEU A O 1
ATOM 758 N N . TYR A 1 96 ? 10.465 -15.019 22.338 1.00 74.81 96 TYR A N 1
ATOM 759 C CA . TYR A 1 96 ? 11.557 -14.374 23.070 1.00 74.81 96 TYR A CA 1
ATOM 760 C C . TYR A 1 96 ? 12.152 -15.269 24.168 1.00 74.81 96 TYR A C 1
ATOM 762 O O . TYR A 1 96 ? 13.352 -15.205 24.424 1.00 74.81 96 TYR A O 1
ATOM 770 N N . LEU A 1 97 ? 11.338 -16.139 24.774 1.00 81.44 97 LEU A N 1
ATOM 771 C CA . LEU A 1 97 ? 11.792 -17.160 25.727 1.00 81.44 97 LEU A CA 1
ATOM 772 C C . LEU A 1 97 ? 12.524 -18.333 25.052 1.00 81.44 97 LEU A C 1
ATOM 774 O O . LEU A 1 97 ? 13.177 -19.128 25.729 1.00 81.44 97 LEU A O 1
ATOM 778 N N . SER A 1 98 ? 12.444 -18.455 23.723 1.00 81.00 98 SER A N 1
ATOM 779 C CA . SER A 1 98 ? 13.171 -19.494 22.994 1.00 81.00 98 SER A CA 1
ATOM 780 C C . SER A 1 98 ? 14.688 -19.247 23.016 1.00 81.00 98 SER A C 1
ATOM 782 O O . SER A 1 98 ? 15.155 -18.113 22.928 1.00 81.00 98 SER A O 1
ATOM 784 N N . LEU A 1 99 ? 15.495 -20.317 23.048 1.00 79.12 99 LEU A N 1
ATOM 785 C CA . LEU A 1 99 ? 16.970 -20.244 23.033 1.00 79.12 99 LEU A CA 1
ATOM 786 C C . LEU A 1 99 ? 17.561 -19.776 21.676 1.00 79.12 99 LEU A C 1
ATOM 788 O O . LEU A 1 99 ? 18.754 -19.943 21.404 1.00 79.12 99 LEU A O 1
ATOM 792 N N . ILE A 1 100 ? 16.748 -19.205 20.785 1.00 81.50 100 ILE A N 1
ATOM 793 C CA . ILE A 1 100 ? 17.151 -18.827 19.430 1.00 81.50 100 ILE A CA 1
ATOM 794 C C . ILE A 1 100 ? 17.658 -17.382 19.424 1.00 81.50 100 ILE A C 1
ATOM 796 O O . ILE A 1 100 ? 17.005 -16.453 19.892 1.00 81.50 100 ILE A O 1
ATOM 800 N N . ARG A 1 101 ? 18.839 -17.154 18.837 1.00 83.44 101 ARG A N 1
ATOM 801 C CA . ARG A 1 101 ? 19.428 -15.810 18.748 1.00 83.44 101 ARG A CA 1
ATOM 802 C C . ARG A 1 101 ? 18.546 -14.880 17.886 1.00 83.44 101 ARG A C 1
ATOM 804 O O . ARG A 1 101 ? 18.172 -15.258 16.777 1.00 83.44 101 ARG A O 1
ATOM 811 N N . PRO A 1 102 ? 18.334 -13.605 18.269 1.00 82.06 102 PRO A N 1
ATOM 812 C CA . PRO A 1 102 ? 17.523 -12.658 17.490 1.00 82.06 102 PRO A CA 1
ATOM 813 C C . PRO A 1 102 ? 17.928 -12.524 16.013 1.00 82.06 102 PRO A C 1
ATOM 815 O O . PRO A 1 102 ? 17.077 -12.430 15.134 1.00 82.06 102 PRO A O 1
ATOM 818 N N . LYS A 1 103 ? 19.238 -12.557 15.720 1.00 84.44 103 LYS A N 1
ATOM 819 C CA . LYS A 1 103 ? 19.756 -12.477 14.343 1.00 84.44 103 LYS A CA 1
ATOM 820 C C . LYS A 1 103 ? 19.348 -13.684 13.493 1.00 84.44 103 LYS A C 1
ATOM 822 O O . LYS A 1 103 ? 19.082 -13.525 12.309 1.00 84.44 103 LYS A O 1
ATOM 827 N N . SER A 1 104 ? 19.301 -14.878 14.084 1.00 84.81 104 SER A N 1
ATOM 828 C CA . SER A 1 104 ? 18.977 -16.108 13.362 1.00 84.81 104 SER A CA 1
ATOM 829 C C . SER A 1 104 ? 17.470 -16.229 13.111 1.00 84.81 104 SER A C 1
ATOM 831 O O . SER A 1 104 ? 17.077 -16.663 12.033 1.00 84.81 104 SER A O 1
ATOM 833 N N . ILE A 1 105 ? 16.632 -15.736 14.034 1.00 86.25 105 ILE A N 1
ATOM 834 C CA . ILE A 1 105 ? 15.185 -15.557 13.799 1.00 86.25 105 ILE A CA 1
ATOM 835 C C . ILE A 1 105 ? 14.961 -14.627 12.602 1.00 86.25 105 ILE A C 1
ATOM 837 O O . ILE A 1 105 ? 14.216 -14.951 11.681 1.00 86.25 105 ILE A O 1
ATOM 841 N N . LEU A 1 106 ? 15.642 -13.480 12.598 1.00 88.94 106 LEU A N 1
ATOM 842 C CA . LEU A 1 106 ? 15.434 -12.445 11.591 1.00 88.94 106 LEU A CA 1
ATOM 843 C C . LEU A 1 106 ? 15.900 -12.888 10.194 1.00 88.94 106 LEU A C 1
ATOM 845 O O . LEU A 1 106 ? 15.197 -12.649 9.215 1.00 88.94 106 LEU A O 1
ATOM 849 N N . LEU A 1 107 ? 17.025 -13.610 10.106 1.00 87.81 107 LEU A N 1
ATOM 850 C CA . LEU A 1 107 ? 17.473 -14.250 8.863 1.00 87.81 107 LEU A CA 1
ATOM 851 C C . LEU A 1 107 ? 16.498 -15.331 8.381 1.00 87.81 107 LEU A C 1
ATOM 853 O O . LEU A 1 107 ? 16.202 -15.380 7.192 1.00 87.81 107 LEU A O 1
ATOM 857 N N . GLY A 1 108 ? 15.965 -16.161 9.284 1.00 86.00 108 GLY A N 1
ATOM 858 C CA . GLY A 1 108 ? 14.957 -17.166 8.937 1.00 86.00 108 GLY A CA 1
ATOM 859 C C . GLY A 1 108 ? 13.689 -16.538 8.355 1.00 86.00 108 GLY A C 1
ATOM 860 O O . GLY A 1 108 ? 13.219 -16.959 7.300 1.00 86.00 108 GLY A O 1
ATOM 861 N N . LYS A 1 109 ? 13.188 -15.465 8.982 1.00 88.25 109 LYS A N 1
ATOM 862 C CA . LYS A 1 109 ? 12.020 -14.715 8.491 1.00 88.25 109 LYS A CA 1
ATOM 863 C C . LYS A 1 109 ? 12.293 -14.013 7.159 1.00 88.25 109 LYS A C 1
ATOM 865 O O . LYS A 1 109 ? 11.417 -14.011 6.293 1.00 88.25 109 LYS A O 1
ATOM 870 N N . LEU A 1 110 ? 13.497 -13.469 6.956 1.00 90.69 110 LEU A N 1
ATOM 871 C CA . LEU A 1 110 ? 13.895 -12.874 5.675 1.00 90.69 110 LEU A CA 1
ATOM 872 C C . LEU A 1 110 ? 13.946 -13.920 4.564 1.00 90.69 110 LEU A C 1
ATOM 874 O O . LEU A 1 110 ? 13.362 -13.697 3.508 1.00 90.69 110 LEU A O 1
ATOM 878 N N . LEU A 1 111 ? 14.591 -15.062 4.807 1.00 89.12 111 LEU A N 1
ATOM 879 C CA . LEU A 1 111 ? 14.684 -16.150 3.835 1.00 89.12 111 LEU A CA 1
ATOM 880 C C . LEU A 1 111 ? 13.313 -16.742 3.504 1.00 89.12 111 LEU A C 1
ATOM 882 O O . LEU A 1 111 ? 13.059 -17.031 2.342 1.00 89.12 111 LEU A O 1
ATOM 886 N N . ASN A 1 112 ? 12.410 -16.870 4.480 1.00 86.94 112 ASN A N 1
ATOM 887 C CA . ASN A 1 112 ? 11.033 -17.299 4.226 1.00 86.94 112 ASN A CA 1
ATOM 888 C C . ASN A 1 112 ? 10.286 -16.280 3.341 1.00 86.94 112 ASN A C 1
ATOM 890 O O . ASN A 1 112 ? 9.703 -16.640 2.321 1.00 86.94 112 ASN A O 1
ATOM 894 N N . THR A 1 113 ? 10.373 -14.994 3.693 1.00 86.75 113 THR A N 1
ATOM 895 C CA . THR A 1 113 ? 9.723 -13.892 2.964 1.00 86.75 113 THR A CA 1
ATOM 896 C C . THR A 1 113 ? 10.237 -13.774 1.525 1.00 86.75 113 THR A C 1
ATOM 898 O O . THR A 1 113 ? 9.445 -13.717 0.587 1.00 86.75 113 THR A O 1
ATOM 901 N N . CYS A 1 114 ? 11.559 -13.782 1.336 1.00 89.69 114 CYS A N 1
ATOM 902 C CA . CYS A 1 114 ? 12.181 -13.696 0.015 1.00 89.69 114 CYS A CA 1
ATOM 903 C C . CYS A 1 114 ? 12.008 -14.999 -0.768 1.00 89.69 114 CYS A C 1
ATOM 905 O O . CYS A 1 114 ? 11.790 -14.961 -1.972 1.00 89.69 114 CYS A O 1
ATOM 907 N N . GLY A 1 115 ? 12.065 -16.149 -0.094 1.00 87.38 115 GLY A N 1
ATOM 908 C CA . GLY A 1 115 ? 11.956 -17.467 -0.708 1.00 87.38 115 GLY A CA 1
ATOM 909 C C . GLY A 1 115 ? 10.651 -17.652 -1.471 1.00 87.38 115 GLY A C 1
ATOM 910 O O . GLY A 1 115 ? 10.663 -18.213 -2.563 1.00 87.38 115 GLY A O 1
ATOM 911 N N . VAL A 1 116 ? 9.528 -17.164 -0.927 1.00 82.44 116 VAL A N 1
ATOM 912 C CA . VAL A 1 116 ? 8.222 -17.251 -1.606 1.00 82.44 116 VAL A CA 1
ATOM 913 C C . VAL A 1 116 ? 8.275 -16.543 -2.961 1.00 82.44 116 VAL A C 1
ATOM 915 O O . VAL A 1 116 ? 7.763 -17.063 -3.948 1.00 82.44 116 VAL A O 1
ATOM 918 N N . TYR A 1 117 ? 8.944 -15.392 -3.029 1.00 87.50 117 TYR A N 1
ATOM 919 C CA . TYR A 1 117 ? 9.134 -14.661 -4.277 1.00 87.50 117 TYR A CA 1
ATOM 920 C C . TYR A 1 117 ? 10.215 -15.285 -5.175 1.00 87.50 117 TYR A C 1
ATOM 922 O O . TYR A 1 117 ? 10.039 -15.345 -6.387 1.00 87.50 117 TYR A O 1
ATOM 930 N N . LEU A 1 118 ? 11.296 -15.834 -4.612 1.00 89.62 118 LEU A N 1
ATOM 931 C CA . LEU A 1 118 ? 12.309 -16.555 -5.391 1.00 89.62 118 LEU A CA 1
ATOM 932 C C . LEU A 1 118 ? 11.710 -17.749 -6.142 1.00 89.62 118 LEU A C 1
ATOM 934 O O . LEU A 1 118 ? 12.117 -18.009 -7.267 1.00 89.62 118 LEU A O 1
ATOM 938 N N . VAL A 1 119 ? 10.710 -18.431 -5.577 1.00 88.94 119 VAL A N 1
ATOM 939 C CA . VAL A 1 119 ? 9.966 -19.480 -6.296 1.00 88.94 119 VAL A CA 1
ATOM 940 C C . VAL A 1 119 ? 9.250 -18.919 -7.525 1.00 88.94 119 VAL A C 1
ATOM 942 O O . VAL A 1 119 ? 9.278 -19.560 -8.569 1.00 88.94 119 VAL A O 1
ATOM 945 N N . VAL A 1 120 ? 8.667 -17.718 -7.443 1.00 86.62 120 VAL A N 1
ATOM 946 C CA . VAL A 1 120 ? 8.055 -17.038 -8.601 1.00 86.62 120 VAL A CA 1
ATOM 947 C C . VAL A 1 120 ? 9.109 -16.723 -9.661 1.00 86.62 120 VAL A C 1
ATOM 949 O O . VAL A 1 120 ? 8.900 -17.015 -10.834 1.00 86.62 120 VAL A O 1
ATOM 952 N N . VAL A 1 121 ? 10.259 -16.175 -9.254 1.00 88.75 121 VAL A N 1
ATOM 953 C CA . VAL A 1 121 ? 11.357 -15.838 -10.175 1.00 88.75 121 VAL A CA 1
ATOM 954 C C . VAL A 1 121 ? 11.911 -17.093 -10.858 1.00 88.75 121 VAL A C 1
ATOM 956 O O . VAL A 1 121 ? 12.111 -17.093 -12.069 1.00 88.75 121 VAL A O 1
ATOM 959 N N . LEU A 1 122 ? 12.108 -18.182 -10.109 1.00 90.50 122 LEU A N 1
ATOM 960 C CA . LEU A 1 122 ? 12.545 -19.468 -10.658 1.00 90.50 122 LEU A CA 1
ATOM 961 C C . LEU A 1 122 ? 11.495 -20.076 -11.595 1.00 90.50 122 LEU A C 1
ATOM 963 O O . LEU A 1 122 ? 11.851 -20.608 -12.641 1.00 90.50 122 LEU A O 1
ATOM 967 N N . ALA A 1 123 ? 10.209 -19.968 -11.262 1.00 89.25 123 ALA A N 1
ATOM 968 C CA . ALA A 1 123 ? 9.129 -20.445 -12.120 1.00 89.25 123 ALA A CA 1
ATOM 969 C C . ALA A 1 123 ? 8.968 -19.607 -13.401 1.00 89.25 123 ALA A C 1
ATOM 971 O O . ALA A 1 123 ? 8.453 -20.114 -14.392 1.00 89.25 123 ALA A O 1
ATOM 972 N N . ALA A 1 124 ? 9.427 -18.352 -13.401 1.00 86.56 124 ALA A N 1
ATOM 973 C CA . ALA A 1 124 ? 9.467 -17.494 -14.582 1.00 86.56 124 ALA A CA 1
ATOM 974 C C . ALA A 1 124 ? 10.696 -17.748 -15.478 1.00 86.56 124 ALA A C 1
ATOM 976 O O . ALA A 1 124 ? 10.728 -17.259 -16.608 1.00 86.56 124 ALA A O 1
ATOM 977 N N . LEU A 1 125 ? 11.694 -18.527 -15.029 1.00 86.88 125 LEU A N 1
ATOM 978 C CA . LEU A 1 125 ? 12.889 -18.841 -15.828 1.00 86.88 125 LEU A CA 1
ATOM 979 C C . LEU A 1 125 ? 12.580 -19.457 -17.201 1.00 86.88 125 LEU A C 1
ATOM 981 O O . LEU A 1 125 ? 13.210 -19.024 -18.162 1.00 86.88 125 LEU A O 1
ATOM 985 N N . PRO A 1 126 ? 11.633 -20.404 -17.358 1.00 86.88 126 PRO A N 1
ATOM 986 C CA . PRO A 1 126 ? 11.278 -20.929 -18.677 1.00 86.88 126 PRO A CA 1
ATOM 987 C C . PRO A 1 126 ? 10.741 -19.843 -19.618 1.00 86.88 126 PRO A C 1
ATOM 989 O O . PRO A 1 126 ? 11.034 -19.858 -20.810 1.00 86.88 126 PRO A O 1
ATOM 992 N N . VAL A 1 127 ? 10.009 -18.864 -19.078 1.00 84.19 127 VAL A N 1
ATOM 993 C CA . VAL A 1 127 ? 9.483 -17.725 -19.844 1.00 84.19 127 VAL A CA 1
ATOM 994 C C . VAL A 1 127 ? 10.634 -16.819 -20.293 1.00 84.19 127 VAL A C 1
ATOM 996 O O . VAL A 1 127 ? 10.729 -16.485 -21.471 1.00 84.19 127 VAL A O 1
ATOM 999 N N . PHE A 1 128 ? 11.580 -16.510 -19.401 1.00 81.62 128 PHE A N 1
ATOM 1000 C CA . PHE A 1 128 ? 12.816 -15.803 -19.762 1.00 81.62 128 PHE A CA 1
ATOM 1001 C C . PHE A 1 128 ? 13.659 -16.566 -20.795 1.00 81.62 128 PHE A C 1
ATOM 1003 O O . PHE A 1 128 ? 14.202 -15.961 -21.716 1.00 81.62 128 PHE A O 1
ATOM 1010 N N . ALA A 1 129 ? 13.747 -17.892 -20.673 1.00 83.06 129 ALA A N 1
ATOM 1011 C CA . ALA A 1 129 ? 14.469 -18.737 -21.616 1.00 83.06 129 ALA A CA 1
ATOM 1012 C C . ALA A 1 129 ? 13.818 -18.721 -23.006 1.00 83.06 129 ALA A C 1
ATOM 1014 O O . ALA A 1 129 ? 14.530 -18.662 -24.003 1.00 83.06 129 ALA A O 1
ATOM 1015 N N . SER A 1 130 ? 12.484 -18.697 -23.093 1.00 81.38 130 SER A N 1
ATOM 1016 C CA . SER A 1 130 ? 11.781 -18.593 -24.380 1.00 81.38 130 SER A CA 1
ATOM 1017 C C . SER A 1 130 ? 12.136 -17.312 -25.148 1.00 81.38 130 SER A C 1
ATOM 1019 O O . SER A 1 130 ? 12.312 -17.358 -26.364 1.00 81.38 130 SER A O 1
ATOM 1021 N N . ALA A 1 131 ? 12.351 -16.197 -24.441 1.00 74.94 131 ALA A N 1
ATOM 1022 C CA . ALA A 1 131 ? 12.776 -14.940 -25.050 1.00 74.94 131 ALA A CA 1
ATOM 1023 C C . ALA A 1 131 ? 14.216 -15.007 -25.597 1.00 74.94 131 ALA A C 1
ATOM 1025 O O . ALA A 1 131 ? 14.494 -14.412 -26.635 1.00 74.94 131 ALA A O 1
ATOM 1026 N N . LEU A 1 132 ? 15.118 -15.773 -24.961 1.00 73.50 132 LEU A N 1
ATOM 1027 C CA . LEU A 1 132 ? 16.480 -16.000 -25.477 1.00 73.50 132 LEU A CA 1
ATOM 1028 C C . LEU A 1 132 ? 16.473 -16.721 -26.831 1.00 73.50 132 LEU A C 1
ATOM 1030 O O . LEU A 1 132 ? 17.269 -16.387 -27.706 1.00 73.50 132 LEU A O 1
ATOM 1034 N N . PHE A 1 133 ? 15.576 -17.697 -27.005 1.00 72.81 133 PHE A N 1
ATOM 1035 C CA . PHE A 1 133 ? 15.453 -18.451 -28.256 1.00 72.81 133 PHE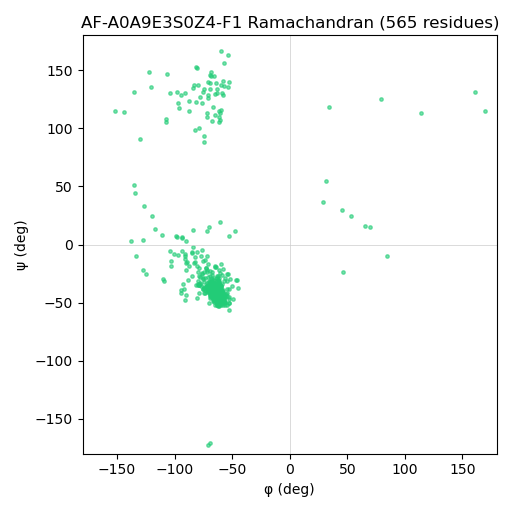 A CA 1
ATOM 1036 C C . PHE A 1 133 ? 14.835 -17.629 -29.397 1.00 72.81 133 PHE A C 1
ATOM 1038 O O . PHE A 1 133 ? 15.081 -17.940 -30.559 1.00 72.81 133 PHE A O 1
ATOM 1045 N N . ALA A 1 134 ? 14.067 -16.580 -29.086 1.00 64.88 134 ALA A N 1
ATOM 1046 C CA . ALA A 1 134 ? 13.333 -15.794 -30.075 1.00 64.88 134 ALA A CA 1
ATOM 1047 C C . ALA A 1 134 ? 14.209 -14.874 -30.951 1.00 64.88 134 ALA A C 1
ATOM 1049 O O . ALA A 1 134 ? 13.730 -14.490 -32.010 1.00 64.88 134 ALA A O 1
ATOM 1050 N N . VAL A 1 135 ? 15.444 -14.527 -30.533 1.00 55.03 135 VAL A N 1
ATOM 1051 C CA . VAL A 1 135 ? 16.585 -13.962 -31.310 1.00 55.03 135 VAL A CA 1
ATOM 1052 C C . VAL A 1 135 ? 17.581 -13.307 -30.332 1.00 55.03 135 VAL A C 1
ATOM 1054 O O . VAL A 1 135 ? 17.177 -12.503 -29.500 1.00 55.03 135 VAL A O 1
ATOM 1057 N N . GLY A 1 136 ? 18.875 -13.633 -30.473 1.00 59.94 136 GLY A N 1
ATOM 1058 C CA . GLY A 1 136 ? 20.091 -12.868 -30.117 1.00 59.94 136 GLY A CA 1
ATOM 1059 C C . GLY A 1 136 ? 20.109 -11.851 -28.963 1.00 59.94 136 GLY A C 1
ATOM 1060 O O . GLY A 1 136 ? 20.788 -10.837 -29.096 1.00 59.94 136 GLY A O 1
ATOM 1061 N N . LEU A 1 137 ? 19.409 -12.081 -27.853 1.00 67.38 137 LEU A N 1
ATOM 1062 C CA . LEU A 1 137 ? 19.520 -11.229 -26.666 1.00 67.38 137 LEU A CA 1
ATOM 1063 C C . LEU A 1 137 ? 20.890 -11.386 -25.998 1.00 67.38 137 LEU A C 1
ATOM 1065 O O . LEU A 1 137 ? 21.388 -12.501 -25.816 1.00 67.38 137 LEU A O 1
ATOM 1069 N N . ASP A 1 138 ? 21.461 -10.268 -25.551 1.00 75.38 138 ASP A N 1
ATOM 1070 C CA . ASP A 1 138 ? 22.669 -10.275 -24.733 1.00 75.38 138 ASP A CA 1
ATOM 1071 C C . ASP A 1 138 ? 22.401 -11.033 -23.424 1.00 75.38 138 ASP A C 1
ATOM 1073 O O . ASP A 1 138 ? 21.717 -10.546 -22.519 1.00 75.38 138 ASP A O 1
ATOM 1077 N N . THR A 1 139 ? 23.001 -12.217 -23.269 1.00 79.50 139 THR A N 1
ATOM 1078 C CA . THR A 1 139 ? 22.896 -13.051 -22.052 1.00 79.50 139 THR A CA 1
ATOM 1079 C C . THR A 1 139 ? 23.274 -12.293 -20.777 1.00 79.50 139 THR A C 1
ATOM 1081 O O . THR A 1 139 ? 22.776 -12.595 -19.691 1.00 79.50 139 THR A O 1
ATOM 1084 N N . ARG A 1 140 ? 24.107 -11.254 -20.907 1.00 82.62 140 ARG A N 1
ATOM 1085 C CA . ARG A 1 140 ? 24.472 -10.329 -19.828 1.00 82.62 140 ARG A CA 1
ATOM 1086 C C . ARG A 1 140 ? 23.278 -9.531 -19.301 1.00 82.62 140 ARG A C 1
ATOM 1088 O O . ARG A 1 140 ? 23.135 -9.424 -18.086 1.00 82.62 140 ARG A O 1
ATOM 1095 N N . GLN A 1 141 ? 22.414 -9.005 -20.172 1.00 81.12 141 GLN A N 1
ATOM 1096 C CA . GLN A 1 141 ? 21.239 -8.228 -19.756 1.00 81.12 141 GLN A CA 1
ATOM 1097 C C . GLN A 1 141 ? 20.254 -9.093 -18.963 1.00 81.12 141 GLN A C 1
ATOM 1099 O O . GLN A 1 141 ? 19.730 -8.656 -17.939 1.00 81.12 141 GLN A O 1
ATOM 1104 N N . LEU A 1 142 ? 20.069 -10.349 -19.379 1.00 84.31 142 LEU A N 1
ATOM 1105 C CA . LEU A 1 142 ? 19.215 -11.300 -18.670 1.00 84.31 142 LEU A CA 1
ATOM 1106 C C . LEU A 1 142 ? 19.786 -11.666 -17.294 1.00 84.31 142 LEU A C 1
ATOM 1108 O O . LEU A 1 142 ? 19.052 -11.703 -16.304 1.00 84.31 142 LEU A O 1
ATOM 1112 N N . LEU A 1 143 ? 21.103 -11.871 -17.204 1.00 87.19 143 LEU A N 1
ATOM 1113 C CA . LEU A 1 143 ? 21.772 -12.109 -15.926 1.00 87.19 143 LEU A CA 1
ATOM 1114 C C . LEU A 1 143 ? 21.646 -10.896 -14.990 1.00 87.19 143 LEU A C 1
ATOM 1116 O O . LEU A 1 143 ? 21.364 -11.066 -13.803 1.00 87.19 143 LEU A O 1
ATOM 1120 N N . TYR A 1 144 ? 21.781 -9.675 -15.516 1.00 89.31 144 TYR A N 1
ATOM 1121 C CA . TYR A 1 144 ? 21.549 -8.449 -14.751 1.00 89.31 144 TYR A CA 1
ATOM 1122 C C . TYR A 1 144 ? 20.101 -8.333 -14.267 1.00 89.31 144 TYR A C 1
ATOM 1124 O O . TYR A 1 144 ? 19.895 -8.063 -13.084 1.00 89.31 144 TYR A O 1
ATOM 1132 N N . ALA A 1 145 ? 19.109 -8.605 -15.119 1.00 86.94 145 ALA A N 1
ATOM 1133 C CA . ALA A 1 145 ? 17.698 -8.606 -14.731 1.00 86.94 145 ALA A CA 1
ATOM 1134 C C . ALA A 1 145 ? 17.425 -9.595 -13.586 1.00 86.94 145 ALA A C 1
ATOM 1136 O O . ALA A 1 145 ? 16.824 -9.228 -12.576 1.00 86.94 145 ALA A O 1
ATOM 1137 N N . PHE A 1 146 ? 17.932 -10.827 -13.689 1.00 89.31 146 PHE A N 1
ATOM 1138 C CA . PHE A 1 146 ? 17.746 -11.857 -12.666 1.00 89.31 146 PHE A CA 1
ATOM 1139 C C . PHE A 1 146 ? 18.351 -11.455 -11.314 1.00 89.31 146 PHE A C 1
ATOM 1141 O O . PHE A 1 146 ? 17.694 -11.543 -10.274 1.00 89.31 146 PHE A O 1
ATOM 1148 N N . VAL A 1 147 ? 19.588 -10.952 -11.318 1.00 91.94 147 VAL A N 1
ATOM 1149 C CA . VAL A 1 147 ? 20.259 -10.491 -10.096 1.00 91.94 147 VAL A CA 1
ATOM 1150 C C . VAL A 1 147 ? 19.544 -9.277 -9.494 1.00 91.94 147 VAL A C 1
ATOM 1152 O O . VAL A 1 147 ? 19.388 -9.216 -8.273 1.00 91.94 147 VAL A O 1
ATOM 1155 N N . ILE A 1 148 ? 19.050 -8.343 -10.316 1.00 91.25 148 ILE A N 1
ATOM 1156 C CA . ILE A 1 148 ? 18.270 -7.195 -9.833 1.00 91.25 148 ILE A CA 1
ATOM 1157 C C . ILE A 1 148 ? 16.962 -7.656 -9.182 1.00 91.25 148 ILE A C 1
ATOM 1159 O O . ILE A 1 148 ? 16.614 -7.139 -8.124 1.00 91.25 148 ILE A O 1
ATOM 1163 N N . LEU A 1 149 ? 16.262 -8.652 -9.738 1.00 90.88 149 LEU A N 1
ATOM 1164 C CA . LEU A 1 149 ? 15.038 -9.198 -9.133 1.00 90.88 149 LEU A CA 1
ATOM 1165 C C . LEU A 1 149 ? 15.305 -9.872 -7.777 1.00 90.88 149 LEU A C 1
ATOM 1167 O O . LEU A 1 149 ? 14.503 -9.734 -6.852 1.00 90.88 149 LEU A O 1
ATOM 1171 N N . ILE A 1 150 ? 16.440 -10.562 -7.624 1.00 93.12 150 ILE A N 1
ATOM 1172 C CA . ILE A 1 150 ? 16.856 -11.130 -6.331 1.00 93.12 150 ILE A CA 1
ATOM 1173 C C . ILE A 1 150 ? 17.171 -10.014 -5.329 1.00 93.12 150 ILE A C 1
ATOM 1175 O O . ILE A 1 150 ? 16.705 -10.054 -4.187 1.00 93.12 150 ILE A O 1
ATOM 1179 N N . MET A 1 151 ? 17.940 -9.007 -5.748 1.00 93.81 151 MET A N 1
ATOM 1180 C CA . MET A 1 151 ? 18.284 -7.868 -4.893 1.00 93.81 151 MET A CA 1
ATOM 1181 C C . MET A 1 151 ? 17.050 -7.077 -4.475 1.00 93.81 151 MET A C 1
ATOM 1183 O O . MET A 1 151 ? 16.929 -6.704 -3.311 1.00 93.81 151 MET A O 1
ATOM 1187 N N . LEU A 1 152 ? 16.093 -6.898 -5.382 1.00 91.69 152 LEU A N 1
ATOM 1188 C CA . LEU A 1 152 ? 14.801 -6.290 -5.104 1.00 91.69 152 LEU A CA 1
ATOM 1189 C C . LEU A 1 152 ? 14.043 -7.042 -4.002 1.00 91.69 152 LEU A C 1
ATOM 1191 O O . LEU A 1 152 ? 13.549 -6.416 -3.064 1.00 91.69 152 LEU A O 1
ATOM 1195 N N . ALA A 1 153 ? 13.986 -8.373 -4.079 1.00 93.00 153 ALA A N 1
ATOM 1196 C CA . ALA A 1 153 ? 13.323 -9.192 -3.069 1.00 93.00 153 ALA A CA 1
ATOM 1197 C C . ALA A 1 153 ? 13.973 -9.031 -1.688 1.00 93.00 153 ALA A C 1
ATOM 1199 O O . ALA A 1 153 ? 13.277 -8.829 -0.692 1.00 93.00 153 ALA A O 1
ATOM 1200 N N . LEU A 1 154 ? 15.308 -9.042 -1.625 1.00 94.62 154 LEU A N 1
ATOM 1201 C CA . LEU A 1 154 ? 16.048 -8.801 -0.383 1.00 94.62 154 LEU A CA 1
ATOM 1202 C C . LEU A 1 154 ? 15.798 -7.386 0.159 1.00 94.62 154 LEU A C 1
ATOM 1204 O O . LEU A 1 154 ? 15.537 -7.209 1.351 1.00 94.62 154 LEU A O 1
ATOM 1208 N N . TYR A 1 155 ? 15.828 -6.379 -0.710 1.00 93.38 155 TYR A N 1
ATOM 1209 C CA . TYR A 1 155 ? 15.619 -4.980 -0.347 1.00 93.38 155 TYR A CA 1
ATOM 1210 C C . TYR A 1 155 ? 14.210 -4.753 0.225 1.00 93.38 155 TYR A C 1
ATOM 1212 O O . TYR A 1 155 ? 14.058 -4.299 1.359 1.00 93.38 155 TYR A O 1
ATOM 1220 N N . CYS A 1 156 ? 13.166 -5.177 -0.491 1.00 88.19 156 CYS A N 1
ATOM 1221 C CA . CYS A 1 156 ? 11.777 -5.098 -0.033 1.00 88.19 156 CYS A CA 1
ATOM 1222 C C . CYS A 1 156 ? 11.518 -5.951 1.221 1.00 88.19 156 CYS A C 1
ATOM 1224 O O . CYS A 1 156 ? 10.803 -5.521 2.130 1.00 88.19 156 CYS A O 1
ATOM 1226 N N . GLY A 1 157 ? 12.123 -7.140 1.304 1.00 92.06 157 GLY A N 1
ATOM 1227 C CA . GLY A 1 157 ? 11.988 -8.043 2.446 1.00 92.06 157 GLY A CA 1
ATOM 1228 C C . GLY A 1 157 ? 12.570 -7.457 3.729 1.00 92.06 157 GLY A C 1
ATOM 1229 O O . GLY A 1 157 ? 11.938 -7.533 4.786 1.00 92.06 157 GLY A O 1
ATOM 1230 N N . THR A 1 158 ? 13.736 -6.807 3.649 1.00 94.69 158 THR A N 1
ATOM 1231 C CA . THR A 1 158 ? 14.328 -6.143 4.821 1.00 94.69 158 THR A CA 1
ATOM 1232 C C . THR A 1 158 ? 13.508 -4.949 5.290 1.00 94.69 158 THR A C 1
ATOM 1234 O O . THR A 1 158 ? 13.330 -4.796 6.497 1.00 94.69 158 THR A O 1
ATOM 1237 N N . ILE A 1 159 ? 12.953 -4.152 4.371 1.00 92.31 159 ILE A N 1
ATOM 1238 C CA . ILE A 1 159 ? 12.051 -3.042 4.708 1.00 92.31 159 ILE A CA 1
ATOM 1239 C C . ILE A 1 159 ? 10.803 -3.552 5.437 1.00 92.31 159 ILE A C 1
ATOM 1241 O O . ILE A 1 159 ? 10.460 -3.033 6.503 1.00 92.31 159 ILE A O 1
ATOM 1245 N N . GLY A 1 160 ? 10.157 -4.595 4.905 1.00 88.69 160 GLY A N 1
ATOM 1246 C CA . GLY A 1 160 ? 8.987 -5.211 5.532 1.00 88.69 160 GLY A CA 1
ATOM 1247 C C . GLY A 1 160 ? 9.289 -5.707 6.948 1.00 88.69 160 GLY A C 1
ATOM 1248 O O . GLY A 1 160 ? 8.576 -5.367 7.892 1.00 88.69 160 GLY A O 1
ATOM 1249 N N . ILE A 1 161 ? 10.391 -6.440 7.128 1.00 93.19 161 ILE A N 1
ATOM 1250 C CA . ILE A 1 161 ? 10.799 -6.955 8.445 1.00 93.19 161 ILE A CA 1
ATOM 1251 C C . ILE A 1 161 ? 11.155 -5.822 9.408 1.00 93.19 161 ILE A C 1
ATOM 1253 O O . ILE A 1 161 ? 10.750 -5.851 10.571 1.00 93.19 161 ILE A O 1
ATOM 1257 N N . LEU A 1 162 ? 11.879 -4.801 8.947 1.00 93.62 162 LEU A N 1
ATOM 1258 C CA . LEU A 1 162 ? 12.226 -3.647 9.768 1.00 93.62 162 LEU A CA 1
ATOM 1259 C C . LEU A 1 162 ? 10.957 -2.961 10.287 1.00 93.62 162 LEU A C 1
ATOM 1261 O O . LEU A 1 162 ? 10.835 -2.755 11.497 1.00 93.62 162 LEU A O 1
ATOM 1265 N N . MET A 1 163 ? 9.969 -2.713 9.425 1.00 88.44 163 MET A N 1
ATOM 1266 C CA . MET A 1 163 ? 8.686 -2.138 9.843 1.00 88.44 163 MET A CA 1
ATOM 1267 C C . MET A 1 163 ? 7.895 -3.072 10.760 1.00 88.44 163 MET A C 1
ATOM 1269 O O . MET A 1 163 ? 7.317 -2.614 11.748 1.00 88.44 163 MET A O 1
ATOM 1273 N N . SER A 1 164 ? 7.965 -4.383 10.531 1.00 89.31 164 SER A N 1
ATOM 1274 C CA . SER A 1 164 ? 7.370 -5.378 11.423 1.00 89.31 164 SER A CA 1
ATOM 1275 C C . SER A 1 164 ? 7.968 -5.359 12.833 1.00 89.31 164 SER A C 1
ATOM 1277 O O . SER A 1 164 ? 7.262 -5.658 13.795 1.00 89.31 164 SER A O 1
ATOM 1279 N N . THR A 1 165 ? 9.255 -5.018 12.982 1.00 90.12 165 THR A N 1
ATOM 1280 C CA . THR A 1 165 ? 9.883 -4.873 14.306 1.00 90.12 165 THR A CA 1
ATOM 1281 C C . THR A 1 165 ? 9.533 -3.557 14.991 1.00 90.12 165 THR A C 1
ATOM 1283 O O . THR A 1 165 ? 9.414 -3.538 16.220 1.00 90.12 165 THR A O 1
ATOM 1286 N N . LEU A 1 166 ? 9.346 -2.477 14.226 1.00 87.75 166 LEU A N 1
ATOM 1287 C CA . LEU A 1 166 ? 9.080 -1.134 14.748 1.00 87.75 166 LEU A CA 1
ATOM 1288 C C . LEU A 1 166 ? 7.648 -0.964 15.261 1.00 87.75 166 LEU A C 1
ATOM 1290 O O . LEU A 1 166 ? 7.448 -0.306 16.281 1.00 87.75 166 LEU A O 1
ATOM 1294 N N . PHE A 1 167 ? 6.667 -1.562 14.585 1.00 83.44 167 PHE A N 1
ATOM 1295 C CA . PHE A 1 167 ? 5.253 -1.398 14.917 1.00 83.44 167 PHE A CA 1
ATOM 1296 C C . PHE A 1 167 ? 4.662 -2.640 15.590 1.00 83.44 167 PHE A C 1
ATOM 1298 O O . PHE A 1 167 ? 5.038 -3.775 15.305 1.00 83.44 167 PHE A O 1
ATOM 1305 N N . THR A 1 168 ? 3.719 -2.422 16.507 1.00 79.81 168 THR A N 1
ATOM 1306 C CA . THR A 1 168 ? 3.018 -3.498 17.228 1.00 79.81 168 THR A CA 1
ATOM 1307 C C . THR A 1 168 ? 1.773 -3.990 16.499 1.00 79.81 168 THR A C 1
ATOM 1309 O O . THR A 1 168 ? 1.432 -5.157 16.620 1.00 79.81 168 THR A O 1
ATOM 1312 N N . ARG A 1 169 ? 1.105 -3.117 15.734 1.00 77.50 169 ARG A N 1
ATOM 1313 C CA . ARG A 1 169 ? -0.084 -3.449 14.935 1.00 77.50 169 ARG A CA 1
ATOM 1314 C C . ARG A 1 169 ? 0.322 -3.788 13.500 1.00 77.50 169 ARG A C 1
ATOM 1316 O O . ARG A 1 169 ? 0.986 -2.968 12.860 1.00 77.50 169 ARG A O 1
ATOM 1323 N N . GLY A 1 170 ? -0.131 -4.927 12.978 1.00 74.62 170 GLY A N 1
ATOM 1324 C CA . GLY A 1 170 ? 0.198 -5.431 11.642 1.00 74.62 170 GLY A CA 1
ATOM 1325 C C . GLY A 1 170 ? -0.203 -4.483 10.519 1.00 74.62 170 GLY A C 1
ATOM 1326 O O . GLY A 1 170 ? 0.600 -4.212 9.630 1.00 74.62 170 GLY A O 1
ATOM 1327 N N . ILE A 1 171 ? -1.389 -3.872 10.607 1.00 71.19 171 ILE A N 1
ATOM 1328 C CA . ILE A 1 171 ? -1.860 -2.894 9.608 1.00 71.19 171 ILE A CA 1
ATOM 1329 C C . ILE A 1 171 ? -0.915 -1.685 9.526 1.00 71.19 171 ILE A C 1
ATOM 1331 O O . ILE A 1 171 ? -0.584 -1.227 8.435 1.00 71.19 171 ILE A O 1
ATOM 1335 N N . VAL A 1 172 ? -0.436 -1.186 10.671 1.00 72.81 172 VAL A N 1
ATOM 1336 C CA . VAL A 1 172 ? 0.475 -0.030 10.707 1.00 72.81 172 VAL A CA 1
ATOM 1337 C C . VAL A 1 172 ? 1.843 -0.407 10.140 1.00 72.81 172 VAL A C 1
ATOM 1339 O O . VAL A 1 172 ? 2.404 0.360 9.363 1.00 72.81 172 VAL A O 1
ATOM 1342 N N . ALA A 1 173 ? 2.353 -1.600 10.467 1.00 76.00 173 ALA A N 1
ATOM 1343 C CA . ALA A 1 173 ? 3.595 -2.113 9.891 1.00 76.00 173 ALA A CA 1
ATOM 1344 C C . ALA A 1 173 ? 3.505 -2.263 8.366 1.00 76.00 173 ALA A C 1
ATOM 1346 O O . ALA A 1 173 ? 4.435 -1.886 7.657 1.00 76.00 173 ALA A O 1
ATOM 1347 N N . LEU A 1 174 ? 2.378 -2.776 7.867 1.00 69.62 174 LEU A N 1
ATOM 1348 C CA . LEU A 1 174 ? 2.125 -2.973 6.443 1.00 69.62 174 LEU A CA 1
ATOM 1349 C C . LEU A 1 174 ? 2.100 -1.637 5.696 1.00 69.62 174 LEU A C 1
ATOM 1351 O O . LEU A 1 174 ? 2.867 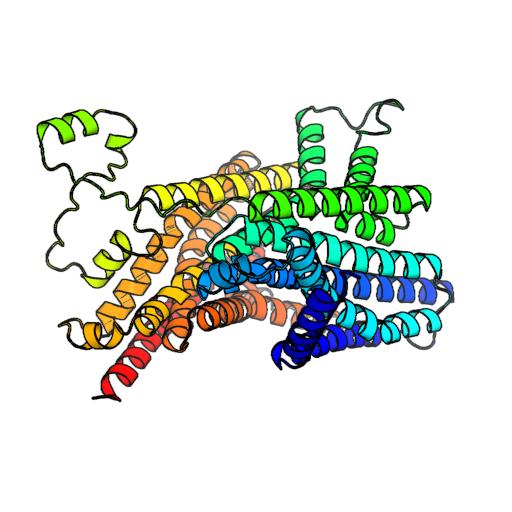-1.458 4.753 1.00 69.62 174 LEU A O 1
ATOM 1355 N N . VAL A 1 175 ? 1.303 -0.668 6.154 1.00 69.00 175 VAL A N 1
ATOM 1356 C CA . VAL A 1 175 ? 1.232 0.662 5.523 1.00 69.00 175 VAL A CA 1
ATOM 1357 C C . VAL A 1 175 ? 2.590 1.365 5.572 1.00 69.00 175 VAL A C 1
ATOM 1359 O O . VAL A 1 175 ? 3.055 1.877 4.556 1.00 69.00 175 VAL A O 1
ATOM 1362 N N . ALA A 1 176 ? 3.274 1.331 6.719 1.00 73.94 176 ALA A N 1
ATOM 1363 C CA . ALA A 1 176 ? 4.600 1.925 6.849 1.00 73.94 176 ALA A CA 1
ATOM 1364 C C . ALA A 1 176 ? 5.641 1.253 5.937 1.00 73.94 176 ALA A C 1
ATOM 1366 O O . ALA A 1 176 ? 6.510 1.941 5.405 1.00 73.94 176 ALA A O 1
ATOM 1367 N N . SER A 1 177 ? 5.547 -0.065 5.720 1.00 76.88 177 SER A N 1
ATOM 1368 C CA . SER A 1 177 ? 6.437 -0.781 4.799 1.00 76.88 177 SER A CA 1
ATOM 1369 C C . SER A 1 177 ? 6.254 -0.324 3.356 1.00 76.88 177 SER A C 1
ATOM 1371 O O . SER A 1 177 ? 7.246 -0.036 2.695 1.00 76.88 177 SER A O 1
ATOM 1373 N N . TYR A 1 178 ? 5.013 -0.156 2.892 1.00 76.75 178 TYR A N 1
ATOM 1374 C CA . TYR A 1 178 ? 4.741 0.339 1.544 1.00 76.75 178 TYR A CA 1
ATOM 1375 C C . TYR A 1 178 ? 5.165 1.791 1.354 1.00 76.75 178 TYR A C 1
ATOM 1377 O O . TYR A 1 178 ? 5.787 2.105 0.343 1.00 76.75 178 TYR A O 1
ATOM 1385 N N . ILE A 1 179 ? 4.897 2.660 2.335 1.00 76.44 179 ILE A N 1
ATOM 1386 C CA . ILE A 1 179 ? 5.354 4.056 2.298 1.00 76.44 179 ILE A CA 1
ATOM 1387 C C . ILE A 1 179 ? 6.882 4.103 2.211 1.00 76.44 179 ILE A C 1
ATOM 1389 O O . ILE A 1 179 ? 7.425 4.819 1.374 1.00 76.44 179 ILE A O 1
ATOM 1393 N N . LEU A 1 180 ? 7.587 3.314 3.029 1.00 82.19 180 LEU A N 1
ATOM 1394 C CA . LEU A 1 180 ? 9.047 3.298 3.000 1.00 82.19 180 LEU A CA 1
ATOM 1395 C C . LEU A 1 180 ? 9.589 2.725 1.682 1.00 82.19 180 LEU A C 1
ATOM 1397 O O . LEU A 1 180 ? 10.557 3.266 1.156 1.00 82.19 180 LEU A O 1
ATOM 1401 N N . VAL A 1 181 ? 8.973 1.675 1.127 1.00 79.69 181 VAL A N 1
ATOM 1402 C CA . VAL A 1 181 ? 9.340 1.141 -0.196 1.00 79.69 181 VAL A CA 1
ATOM 1403 C C . VAL A 1 181 ? 9.144 2.200 -1.275 1.00 79.69 181 VAL A C 1
ATOM 1405 O O . VAL A 1 181 ? 10.068 2.425 -2.046 1.00 79.69 181 VAL A O 1
ATOM 1408 N N . ALA A 1 182 ? 8.007 2.899 -1.300 1.00 70.69 182 ALA A N 1
ATOM 1409 C CA . ALA A 1 182 ? 7.744 3.960 -2.271 1.00 70.69 182 ALA A CA 1
ATOM 1410 C C . ALA A 1 182 ? 8.755 5.114 -2.149 1.00 70.69 182 ALA A C 1
ATOM 1412 O O . ALA A 1 182 ? 9.323 5.554 -3.151 1.00 70.69 182 ALA A O 1
ATOM 1413 N N . ILE A 1 183 ? 9.043 5.554 -0.918 1.00 75.56 183 ILE A N 1
ATOM 1414 C CA . ILE A 1 183 ? 10.039 6.598 -0.654 1.00 75.56 183 ILE A CA 1
ATOM 1415 C C . ILE A 1 183 ? 11.424 6.139 -1.099 1.00 75.56 183 ILE A C 1
ATOM 1417 O O . ILE A 1 183 ? 12.099 6.890 -1.780 1.00 75.56 183 ILE A O 1
ATOM 1421 N N . LEU A 1 184 ? 11.871 4.930 -0.765 1.00 79.69 184 LEU A N 1
ATOM 1422 C CA . LEU A 1 184 ? 13.216 4.477 -1.134 1.00 79.69 184 LEU A CA 1
ATOM 1423 C C . LEU A 1 184 ? 13.347 4.132 -2.624 1.00 79.69 184 LEU A C 1
ATOM 1425 O O . LEU A 1 184 ? 14.430 4.279 -3.189 1.00 79.69 184 LEU A O 1
ATOM 1429 N N . MET A 1 185 ? 12.260 3.705 -3.271 1.00 74.44 185 MET A N 1
ATOM 1430 C CA . MET A 1 185 ? 12.249 3.380 -4.697 1.00 74.44 185 MET A CA 1
ATOM 1431 C C . MET A 1 185 ? 12.153 4.590 -5.613 1.00 74.44 185 MET A C 1
ATOM 1433 O O . MET A 1 185 ? 12.714 4.521 -6.694 1.00 74.44 185 MET A O 1
ATOM 1437 N N . GLY A 1 186 ? 11.439 5.656 -5.239 1.00 64.06 186 GLY A N 1
ATOM 1438 C CA . GLY A 1 186 ? 11.233 6.830 -6.104 1.00 64.06 186 GLY A CA 1
ATOM 1439 C C . GLY A 1 186 ? 11.657 8.162 -5.482 1.00 64.06 186 GLY A C 1
ATOM 1440 O O . GLY A 1 186 ? 12.028 9.096 -6.194 1.00 64.06 186 GLY A O 1
ATOM 1441 N N . GLY A 1 187 ? 11.660 8.247 -4.152 1.00 63.09 187 GLY A N 1
ATOM 1442 C CA . GLY A 1 187 ? 11.908 9.470 -3.388 1.00 63.09 187 GLY A CA 1
ATOM 1443 C C . GLY A 1 187 ? 13.279 10.113 -3.616 1.00 63.09 187 GLY A C 1
ATOM 1444 O O . GLY A 1 187 ? 13.304 11.327 -3.777 1.00 63.09 187 GLY A O 1
ATOM 1445 N N . PRO A 1 188 ? 14.411 9.380 -3.703 1.00 62.59 188 PRO A N 1
ATOM 1446 C CA . PRO A 1 188 ? 15.709 9.992 -3.987 1.00 62.59 188 PRO A CA 1
ATOM 1447 C C . PRO A 1 188 ? 15.756 10.724 -5.330 1.00 62.59 188 PRO A C 1
ATOM 1449 O O . PRO A 1 188 ? 16.258 11.842 -5.389 1.00 62.59 188 PRO A O 1
ATOM 1452 N N . ARG A 1 189 ? 15.189 10.138 -6.397 1.00 59.28 189 ARG A N 1
ATOM 1453 C CA . ARG A 1 189 ? 15.112 10.790 -7.716 1.00 59.28 189 ARG A CA 1
ATOM 1454 C C . ARG A 1 189 ? 14.310 12.080 -7.628 1.00 59.28 189 ARG A C 1
ATOM 1456 O O . ARG A 1 189 ? 14.750 13.106 -8.129 1.00 59.28 189 ARG A O 1
ATOM 1463 N N . PHE A 1 190 ? 13.162 12.014 -6.967 1.00 58.56 190 PHE A N 1
ATOM 1464 C CA . PHE A 1 190 ? 12.260 13.145 -6.814 1.00 58.56 190 PHE A CA 1
ATOM 1465 C C . PHE A 1 190 ? 12.871 14.271 -5.973 1.00 58.56 190 PHE A C 1
ATOM 1467 O O . PHE A 1 190 ? 12.842 15.427 -6.373 1.00 58.56 190 PHE A O 1
ATOM 1474 N N . LEU A 1 191 ? 13.452 13.937 -4.819 1.00 60.25 191 LEU A N 1
ATOM 1475 C CA . LEU A 1 191 ? 14.016 14.899 -3.873 1.00 60.25 191 LEU A CA 1
ATOM 1476 C C . LEU A 1 191 ? 15.231 15.610 -4.476 1.00 60.25 191 LEU A C 1
ATOM 1478 O O . LEU A 1 191 ? 15.349 16.825 -4.354 1.00 60.25 191 LEU A O 1
ATOM 1482 N N . ILE A 1 192 ? 16.094 14.877 -5.183 1.00 59.25 192 ILE A N 1
ATOM 1483 C CA . ILE A 1 192 ? 17.238 15.468 -5.886 1.00 59.25 192 ILE A CA 1
ATOM 1484 C C . ILE A 1 192 ? 16.745 16.349 -7.038 1.00 59.25 192 ILE A C 1
ATOM 1486 O O . ILE A 1 192 ? 17.153 17.502 -7.127 1.00 59.25 192 ILE A O 1
ATOM 1490 N N . ALA A 1 193 ? 15.827 15.864 -7.878 1.00 56.00 193 ALA A N 1
ATOM 1491 C CA . ALA A 1 193 ? 15.296 16.660 -8.984 1.00 56.00 193 ALA A CA 1
ATOM 1492 C C . ALA A 1 193 ? 14.604 17.952 -8.493 1.00 56.00 193 ALA A C 1
ATOM 1494 O O . ALA A 1 193 ? 14.809 19.014 -9.077 1.00 56.00 193 ALA A O 1
ATOM 1495 N N . ALA A 1 194 ? 13.868 17.890 -7.377 1.00 56.81 194 ALA A N 1
ATOM 1496 C CA . ALA A 1 194 ? 13.240 19.050 -6.745 1.00 56.81 194 ALA A CA 1
ATOM 1497 C C . ALA A 1 194 ? 14.267 20.060 -6.200 1.00 56.81 194 ALA A C 1
ATOM 1499 O O . ALA A 1 194 ? 14.108 21.258 -6.414 1.00 56.81 194 ALA A O 1
ATOM 1500 N N . ILE A 1 195 ? 15.344 19.603 -5.546 1.00 61.69 195 ILE A N 1
ATOM 1501 C CA . ILE A 1 195 ? 16.422 20.485 -5.062 1.00 61.69 195 ILE A CA 1
ATOM 1502 C C . ILE A 1 195 ? 17.084 21.231 -6.225 1.00 61.69 195 ILE A C 1
ATOM 1504 O O . ILE A 1 195 ? 17.303 22.436 -6.133 1.00 61.69 195 ILE A O 1
ATOM 1508 N N . PHE A 1 196 ? 17.376 20.543 -7.330 1.00 56.91 196 PHE A N 1
ATOM 1509 C CA . PHE A 1 196 ? 18.007 21.170 -8.494 1.00 56.91 196 PHE A CA 1
ATOM 1510 C C . PHE A 1 196 ? 17.084 22.167 -9.201 1.00 56.91 196 PHE A C 1
ATOM 1512 O O . PHE A 1 196 ? 17.544 23.238 -9.594 1.00 56.91 196 PHE A O 1
ATOM 1519 N N . SER A 1 197 ? 15.787 21.858 -9.285 1.00 55.16 197 SER A N 1
ATOM 1520 C CA . SER A 1 197 ? 14.773 22.787 -9.794 1.00 55.16 197 SER A CA 1
ATOM 1521 C C . SER A 1 197 ? 14.640 24.037 -8.914 1.00 55.16 197 SER A C 1
ATOM 1523 O O . SER A 1 197 ? 14.526 25.142 -9.434 1.00 55.16 197 SER A O 1
ATOM 1525 N N . LEU A 1 198 ? 14.689 23.886 -7.584 1.00 57.09 198 LEU A N 1
ATOM 1526 C CA . LEU A 1 198 ? 14.581 24.995 -6.626 1.00 57.09 198 LEU A CA 1
ATOM 1527 C C . LEU A 1 198 ? 15.820 25.894 -6.599 1.00 57.09 198 LEU A C 1
ATOM 1529 O O . LEU A 1 198 ? 15.697 27.103 -6.426 1.00 57.09 198 LEU A O 1
ATOM 1533 N N . LEU A 1 199 ? 17.013 25.320 -6.765 1.00 62.38 199 LEU A N 1
ATOM 1534 C CA . LEU A 1 199 ? 18.263 26.082 -6.756 1.00 62.38 199 LEU A CA 1
ATOM 1535 C C . LEU A 1 199 ? 18.506 26.854 -8.061 1.00 62.38 199 LEU A C 1
ATOM 1537 O O . LEU A 1 199 ? 19.487 27.589 -8.135 1.00 62.38 199 LEU A O 1
ATOM 1541 N N . ASN A 1 200 ? 17.646 26.684 -9.079 1.00 56.12 200 ASN A N 1
ATOM 1542 C CA . ASN A 1 200 ? 17.776 27.289 -10.410 1.00 56.12 200 ASN A CA 1
ATOM 1543 C C . ASN A 1 200 ? 19.208 27.166 -10.973 1.00 56.12 200 ASN A C 1
ATOM 1545 O O . ASN A 1 200 ? 19.692 28.017 -11.720 1.00 56.12 200 ASN A O 1
ATOM 1549 N N . ILE A 1 201 ? 19.914 26.097 -10.574 1.00 55.50 201 ILE A N 1
ATOM 1550 C CA . ILE A 1 201 ? 21.216 25.730 -11.121 1.00 55.50 201 ILE A CA 1
ATOM 1551 C C . ILE A 1 201 ? 20.876 25.157 -12.483 1.00 55.50 201 ILE A C 1
ATOM 1553 O O . ILE A 1 201 ? 20.555 23.976 -12.626 1.00 55.50 201 ILE A O 1
ATOM 1557 N N . GLY A 1 202 ? 20.815 26.066 -13.452 1.00 49.09 202 GLY A N 1
ATOM 1558 C CA . GLY A 1 202 ? 20.374 25.774 -14.794 1.00 49.09 202 GLY A CA 1
ATOM 1559 C C . GLY A 1 202 ? 21.144 24.613 -15.405 1.00 49.09 202 GLY A C 1
ATOM 1560 O O . GLY A 1 202 ? 22.261 24.267 -15.016 1.00 49.09 202 GLY A O 1
ATOM 1561 N N . PHE A 1 203 ? 20.539 24.094 -16.464 1.00 48.41 203 PHE A N 1
ATOM 1562 C CA . PHE A 1 203 ? 21.067 23.206 -17.498 1.00 48.41 203 PHE A CA 1
ATOM 1563 C C . PHE A 1 203 ? 22.432 23.626 -18.114 1.00 48.41 203 PHE A C 1
ATOM 1565 O O . PHE A 1 203 ? 22.873 23.044 -19.101 1.00 48.41 203 PHE A O 1
ATOM 1572 N N . TYR A 1 204 ? 23.132 24.600 -17.529 1.00 45.22 204 TYR A N 1
ATOM 1573 C CA . TYR A 1 204 ? 24.349 25.239 -17.996 1.00 45.22 204 TYR A CA 1
ATOM 1574 C C . TYR A 1 204 ? 25.403 25.262 -16.881 1.00 45.22 204 TYR A C 1
ATOM 1576 O O . TYR A 1 204 ? 25.471 26.208 -16.105 1.00 45.22 204 TYR A O 1
ATOM 1584 N N . SER A 1 205 ? 26.248 24.231 -16.795 1.00 39.09 205 SER A N 1
ATOM 1585 C CA . SER A 1 205 ? 27.715 24.402 -16.737 1.00 39.09 205 SER A CA 1
ATOM 1586 C C . SER A 1 205 ? 28.457 23.104 -16.380 1.00 39.09 205 SER A C 1
ATOM 1588 O O . SER A 1 205 ? 28.346 22.538 -15.299 1.00 39.09 205 SER A O 1
ATOM 1590 N N . GLY A 1 206 ? 29.231 22.651 -17.369 1.00 44.56 206 GLY A N 1
ATOM 1591 C CA . GLY A 1 206 ? 30.571 22.065 -17.278 1.00 44.56 206 GLY A CA 1
ATOM 1592 C C . GLY A 1 206 ? 30.976 21.206 -16.076 1.00 44.56 206 GLY A C 1
ATOM 1593 O O . GLY A 1 206 ? 31.156 21.712 -14.980 1.00 44.56 206 GLY A O 1
ATOM 1594 N N . ARG A 1 207 ? 31.295 19.935 -16.378 1.00 44.41 207 ARG A N 1
ATOM 1595 C CA . ARG A 1 207 ? 32.352 19.031 -15.845 1.00 44.41 207 ARG A CA 1
ATOM 1596 C C . ARG A 1 207 ? 32.609 18.883 -14.326 1.00 44.41 207 ARG A C 1
ATOM 1598 O O . ARG A 1 207 ? 33.064 17.812 -13.946 1.00 44.41 207 ARG A O 1
ATOM 1605 N N . LEU A 1 208 ? 32.274 19.830 -13.453 1.00 44.97 208 LEU A N 1
ATOM 1606 C CA . LEU A 1 208 ? 32.258 19.669 -11.989 1.00 44.97 208 LEU A CA 1
ATOM 1607 C C . LEU A 1 208 ? 30.909 19.112 -11.485 1.00 44.97 208 LEU A C 1
ATOM 1609 O O . LEU A 1 208 ? 30.837 18.520 -10.413 1.00 44.97 208 LEU A O 1
ATOM 1613 N N . ALA A 1 209 ? 29.857 19.202 -12.307 1.00 45.97 209 ALA A N 1
ATOM 1614 C CA . ALA A 1 209 ? 28.516 18.659 -12.060 1.00 45.97 209 ALA A CA 1
ATOM 1615 C C . ALA A 1 209 ? 28.346 17.164 -12.428 1.00 45.97 209 ALA A C 1
ATOM 1617 O O . ALA A 1 209 ? 27.221 16.663 -12.474 1.00 45.97 209 ALA A O 1
ATOM 1618 N N . GLY A 1 210 ? 29.437 16.433 -12.689 1.00 44.69 210 GLY A N 1
ATOM 1619 C CA . GLY A 1 210 ? 29.402 15.035 -13.153 1.00 44.69 210 GLY A CA 1
ATOM 1620 C C . GLY A 1 210 ? 28.795 14.030 -12.162 1.00 44.69 210 GLY A C 1
ATOM 1621 O O . GLY A 1 210 ? 28.365 12.957 -12.573 1.00 44.69 210 GLY A O 1
ATOM 1622 N N . GLY A 1 211 ? 28.715 14.381 -10.873 1.00 48.88 211 GLY A N 1
ATOM 1623 C CA . GLY A 1 211 ? 28.093 13.547 -9.836 1.00 48.88 211 GLY A CA 1
ATOM 1624 C C . GLY A 1 211 ? 26.699 13.994 -9.388 1.00 48.88 211 GLY A C 1
ATOM 1625 O O . GLY A 1 211 ? 25.971 13.188 -8.820 1.00 48.88 211 GLY A O 1
ATOM 1626 N N . PHE A 1 212 ? 26.310 15.248 -9.649 1.00 45.09 212 PHE A N 1
ATOM 1627 C CA . PHE A 1 212 ? 25.128 15.851 -9.017 1.00 45.09 212 PHE A CA 1
ATOM 1628 C C . PHE A 1 212 ? 24.176 16.599 -9.969 1.00 45.09 212 PHE A C 1
ATOM 1630 O O . PHE A 1 212 ? 23.070 16.889 -9.550 1.00 45.09 212 PHE A O 1
ATOM 1637 N N . GLY A 1 213 ? 24.509 16.851 -11.245 1.00 52.84 213 GLY A N 1
ATOM 1638 C CA . GLY A 1 213 ? 23.542 17.404 -12.220 1.00 52.84 213 GLY A CA 1
ATOM 1639 C C . GLY A 1 213 ? 22.425 16.411 -12.609 1.00 52.84 213 GLY A C 1
ATOM 1640 O O . GLY A 1 213 ? 22.366 15.321 -12.040 1.00 52.84 213 GLY A O 1
ATOM 1641 N N . PRO A 1 214 ? 21.576 16.693 -13.623 1.00 54.56 214 PRO A N 1
ATOM 1642 C CA . PRO A 1 214 ? 20.542 15.757 -14.082 1.00 54.56 214 PRO A CA 1
ATOM 1643 C C . PRO A 1 214 ? 21.093 14.344 -14.321 1.00 54.56 214 PRO A C 1
ATOM 1645 O O . PRO A 1 214 ? 20.573 13.389 -13.753 1.00 54.56 214 PRO A O 1
ATOM 1648 N N . ALA A 1 215 ? 22.228 14.212 -15.020 1.00 57.31 215 ALA A N 1
ATOM 1649 C CA . ALA A 1 215 ? 22.944 12.943 -15.216 1.00 57.31 215 ALA A CA 1
ATOM 1650 C C . ALA A 1 215 ? 23.430 12.283 -13.903 1.00 57.31 215 ALA A C 1
ATOM 1652 O O . ALA A 1 215 ? 23.373 11.063 -13.764 1.00 57.31 215 ALA A O 1
ATOM 1653 N N . GLY A 1 216 ? 23.851 13.083 -12.918 1.00 62.28 216 GLY A N 1
ATOM 1654 C CA . GLY A 1 216 ? 24.219 12.625 -11.574 1.00 62.28 216 GLY A CA 1
ATOM 1655 C C . GLY A 1 216 ? 23.020 12.153 -10.746 1.00 62.28 216 GLY A C 1
ATOM 1656 O O . GLY A 1 216 ? 23.094 11.154 -10.038 1.00 62.28 216 GLY A O 1
ATOM 1657 N N . SER A 1 217 ? 21.862 12.800 -10.896 1.00 63.56 217 SER A N 1
ATOM 1658 C CA . SER A 1 217 ? 20.618 12.341 -10.270 1.00 63.56 217 SER A CA 1
ATOM 1659 C C . SER A 1 217 ? 20.209 10.955 -10.785 1.00 63.56 217 SER A C 1
ATOM 1661 O O . SER A 1 217 ? 19.780 10.112 -9.997 1.00 63.56 217 SER A O 1
ATOM 1663 N N . TYR A 1 218 ? 20.421 10.677 -12.081 1.00 66.00 218 TYR A N 1
ATOM 1664 C CA . TYR A 1 218 ? 20.204 9.352 -12.670 1.00 66.00 218 TYR A CA 1
ATOM 1665 C C . TYR A 1 218 ? 21.195 8.312 -12.128 1.00 66.00 218 TYR A C 1
ATOM 1667 O O . TYR A 1 218 ? 20.786 7.191 -11.818 1.00 66.00 218 TYR A O 1
ATOM 1675 N N . SER A 1 219 ? 22.476 8.659 -11.958 1.00 71.44 219 SER A N 1
ATOM 1676 C CA . SER A 1 219 ? 23.476 7.720 -11.431 1.00 71.44 219 SER A CA 1
ATOM 1677 C C . SER A 1 219 ? 23.244 7.406 -9.949 1.00 71.44 219 SER A C 1
ATOM 1679 O O . SER A 1 219 ? 23.204 6.235 -9.576 1.00 71.44 219 SER A O 1
ATOM 1681 N N . LEU A 1 220 ? 22.961 8.411 -9.114 1.00 71.62 220 LEU A N 1
ATOM 1682 C CA . LEU A 1 220 ? 22.598 8.207 -7.708 1.00 71.62 220 LEU A CA 1
ATOM 1683 C C . LEU A 1 220 ? 21.317 7.374 -7.588 1.00 71.62 220 LEU A C 1
ATOM 1685 O O . LEU A 1 220 ? 21.287 6.396 -6.842 1.00 71.62 220 LEU A O 1
ATOM 1689 N N . PHE A 1 221 ? 20.280 7.690 -8.368 1.00 74.06 221 PHE A N 1
ATOM 1690 C CA . PHE A 1 221 ? 19.050 6.898 -8.408 1.00 74.06 221 PHE A CA 1
ATOM 1691 C C . PHE A 1 221 ? 19.316 5.421 -8.725 1.00 74.06 221 PHE A C 1
ATOM 1693 O O . PHE A 1 221 ? 18.761 4.537 -8.064 1.00 74.06 221 PHE A O 1
ATOM 1700 N N . THR A 1 222 ? 20.218 5.171 -9.678 1.00 79.94 222 THR A N 1
ATOM 1701 C CA . THR A 1 222 ? 20.676 3.830 -10.056 1.00 79.94 222 THR A CA 1
ATOM 1702 C C . THR A 1 222 ? 21.375 3.124 -8.896 1.00 79.94 222 THR A C 1
ATOM 1704 O O . THR A 1 222 ? 21.120 1.950 -8.663 1.00 79.94 222 THR A O 1
ATOM 1707 N N . PHE A 1 223 ? 22.216 3.809 -8.120 1.00 84.06 223 PHE A N 1
ATOM 1708 C CA . PHE A 1 223 ? 22.935 3.166 -7.016 1.00 84.06 223 PHE A CA 1
ATOM 1709 C C . PHE A 1 223 ? 22.053 2.867 -5.801 1.00 84.06 223 PHE A C 1
ATOM 1711 O O . PHE A 1 223 ? 22.158 1.792 -5.212 1.00 84.06 223 PHE A O 1
ATOM 1718 N N . TYR A 1 224 ? 21.177 3.798 -5.420 1.00 82.31 224 TYR A N 1
ATOM 1719 C CA . TYR A 1 224 ? 20.396 3.691 -4.184 1.00 82.31 224 TYR A CA 1
ATOM 1720 C C . TYR A 1 224 ? 19.190 2.762 -4.294 1.00 82.31 224 TYR A C 1
ATOM 1722 O O . TYR A 1 224 ? 18.833 2.106 -3.313 1.00 82.31 224 TYR A O 1
ATOM 1730 N N . SER A 1 225 ? 18.547 2.720 -5.463 1.00 84.50 225 SER A N 1
ATOM 1731 C CA . SER A 1 225 ? 17.247 2.073 -5.624 1.00 84.50 225 SER A CA 1
ATOM 1732 C C . SER A 1 225 ? 17.292 0.940 -6.659 1.00 84.50 225 SER A C 1
ATOM 1734 O O . SER A 1 225 ? 17.807 1.134 -7.763 1.00 84.50 225 SER A O 1
ATOM 1736 N N . PRO A 1 226 ? 16.688 -0.229 -6.366 1.00 84.50 226 PRO A N 1
ATOM 1737 C CA . PRO A 1 226 ? 16.476 -1.269 -7.377 1.00 84.50 226 PRO A CA 1
ATOM 1738 C C . PRO A 1 226 ? 15.596 -0.803 -8.555 1.00 84.50 226 PRO A C 1
ATOM 1740 O O . PRO A 1 226 ? 15.674 -1.339 -9.659 1.00 84.50 226 PRO A O 1
ATOM 1743 N N . ALA A 1 227 ? 14.749 0.210 -8.337 1.00 79.25 227 ALA A N 1
ATOM 1744 C CA . ALA A 1 227 ? 13.975 0.860 -9.397 1.00 79.25 227 ALA A CA 1
ATOM 1745 C C . ALA A 1 227 ? 14.884 1.618 -10.379 1.00 79.25 227 ALA A C 1
ATOM 1747 O O . ALA A 1 227 ? 14.684 1.571 -11.587 1.00 79.25 227 ALA A O 1
ATOM 1748 N N . GLY A 1 228 ? 15.924 2.279 -9.872 1.00 77.12 228 GLY A N 1
ATOM 1749 C CA . GLY A 1 228 ? 16.920 2.947 -10.699 1.00 77.12 228 GLY A CA 1
ATOM 1750 C C . GLY A 1 228 ? 17.809 1.979 -11.462 1.00 77.12 228 GLY A C 1
ATOM 1751 O O . GLY A 1 228 ? 18.091 2.228 -12.630 1.00 77.12 228 GLY A O 1
ATOM 1752 N N . THR A 1 229 ? 18.212 0.852 -10.862 1.00 83.81 229 THR A N 1
ATOM 1753 C CA . THR A 1 229 ? 18.955 -0.178 -11.609 1.00 83.81 229 THR A CA 1
ATOM 1754 C C . THR A 1 229 ? 18.114 -0.799 -12.708 1.00 83.81 229 THR A C 1
ATOM 1756 O O . THR A 1 229 ? 18.598 -0.916 -13.827 1.00 83.81 229 THR A O 1
ATOM 1759 N N . THR A 1 230 ? 16.856 -1.152 -12.439 1.00 79.69 230 THR A N 1
ATOM 1760 C CA . THR A 1 230 ? 15.957 -1.632 -13.500 1.00 79.69 230 THR A CA 1
ATOM 1761 C C . THR A 1 230 ? 15.759 -0.572 -14.576 1.00 79.69 230 THR A C 1
ATOM 1763 O O . THR A 1 230 ? 15.958 -0.874 -15.743 1.00 79.69 230 THR A O 1
ATOM 1766 N N . PHE A 1 231 ? 15.484 0.684 -14.222 1.00 75.69 231 PHE A N 1
ATOM 1767 C CA . PHE A 1 231 ? 15.346 1.767 -15.199 1.00 75.69 231 PHE A CA 1
ATOM 1768 C C . PHE A 1 231 ? 16.595 1.942 -16.078 1.00 75.69 231 PHE A C 1
ATOM 1770 O O . PHE A 1 231 ? 16.487 2.057 -17.296 1.00 75.69 231 PHE A O 1
ATOM 1777 N N . SER A 1 232 ? 17.790 1.917 -15.494 1.00 79.38 232 SER A N 1
ATOM 1778 C CA . SER A 1 232 ? 19.037 2.033 -16.257 1.00 79.38 232 SER A CA 1
ATOM 1779 C C . SER A 1 232 ? 19.335 0.780 -17.096 1.00 79.38 232 SER A C 1
ATOM 1781 O O . SER A 1 232 ? 19.964 0.889 -18.147 1.00 79.38 232 SER A O 1
ATOM 1783 N N . LEU A 1 233 ? 18.865 -0.407 -16.677 1.00 83.06 233 LEU A N 1
ATOM 1784 C CA . LEU A 1 233 ? 18.926 -1.628 -17.493 1.00 83.06 233 LEU A CA 1
ATOM 1785 C C . LEU A 1 233 ? 18.048 -1.489 -18.735 1.00 83.06 233 LEU A C 1
ATOM 1787 O O . LEU A 1 233 ? 18.502 -1.777 -19.835 1.00 83.06 233 LEU A O 1
ATOM 1791 N N . LEU A 1 234 ? 16.817 -1.012 -18.544 1.00 76.38 234 LEU A N 1
ATOM 1792 C CA . LEU A 1 234 ? 15.811 -0.863 -19.595 1.00 76.38 234 LEU A CA 1
ATOM 1793 C C . LEU A 1 234 ? 16.204 0.179 -20.649 1.00 76.38 234 LEU A C 1
ATOM 1795 O O . LEU A 1 234 ? 15.832 0.044 -21.805 1.00 76.38 234 LEU A O 1
ATOM 1799 N N . ASN A 1 235 ? 16.964 1.206 -20.262 1.00 77.12 235 ASN A N 1
ATOM 1800 C CA . ASN A 1 235 ? 17.459 2.230 -21.186 1.00 77.12 235 ASN A CA 1
ATOM 1801 C C . ASN A 1 235 ? 18.832 1.891 -21.797 1.00 77.12 235 ASN A C 1
ATOM 1803 O O . ASN A 1 235 ? 19.410 2.725 -22.490 1.00 77.12 235 ASN A O 1
ATOM 1807 N N . GLY A 1 236 ? 19.404 0.718 -21.493 1.00 75.31 236 GLY A N 1
ATOM 1808 C CA . GLY A 1 236 ? 20.725 0.315 -21.988 1.00 75.31 236 GLY A CA 1
ATOM 1809 C C . GLY A 1 236 ? 21.895 1.166 -21.468 1.00 75.31 236 GLY A C 1
ATOM 1810 O O . GLY A 1 236 ? 22.987 1.118 -22.030 1.00 75.31 236 GLY A O 1
ATOM 1811 N N . THR A 1 237 ? 21.701 1.948 -20.401 1.00 77.56 237 THR A N 1
ATOM 1812 C CA . THR A 1 237 ? 22.711 2.874 -19.852 1.00 77.56 237 THR A CA 1
ATOM 1813 C C . THR A 1 237 ? 23.551 2.265 -18.726 1.00 77.56 237 THR A C 1
ATOM 1815 O O . THR A 1 237 ? 24.508 2.886 -18.256 1.00 77.56 237 THR A O 1
ATOM 1818 N N . LEU A 1 238 ? 23.226 1.046 -18.277 1.00 80.50 238 LEU A N 1
ATOM 1819 C CA . LEU A 1 238 ? 23.979 0.341 -17.239 1.00 80.50 238 LEU A CA 1
ATOM 1820 C C . LEU A 1 238 ? 25.338 -0.155 -17.735 1.00 80.50 238 LEU A C 1
ATOM 1822 O O . LEU A 1 238 ? 25.442 -1.120 -18.491 1.00 80.50 238 LEU A O 1
ATOM 1826 N N . THR A 1 239 ? 26.402 0.428 -17.191 1.00 85.81 239 THR A N 1
ATOM 1827 C CA . THR A 1 239 ? 27.750 -0.137 -17.279 1.00 85.81 239 THR A CA 1
ATOM 1828 C C . THR A 1 239 ? 27.957 -1.225 -16.218 1.00 85.81 239 THR A C 1
ATOM 1830 O O . THR A 1 239 ? 27.356 -1.196 -15.141 1.00 85.81 239 THR A O 1
ATOM 1833 N N . ALA A 1 240 ? 28.849 -2.186 -16.485 1.00 86.25 240 ALA A N 1
ATOM 1834 C CA . ALA A 1 240 ? 29.137 -3.280 -15.549 1.00 86.25 240 ALA A CA 1
ATOM 1835 C C . ALA A 1 240 ? 29.657 -2.779 -14.186 1.00 86.25 240 ALA A C 1
ATOM 1837 O O . ALA A 1 240 ? 29.296 -3.319 -13.141 1.00 86.25 240 ALA A O 1
ATOM 1838 N N . SER A 1 241 ? 30.465 -1.713 -14.180 1.00 86.19 241 SER A N 1
ATOM 1839 C CA . SER A 1 241 ? 30.942 -1.078 -12.948 1.00 86.19 241 SER A CA 1
ATOM 1840 C C . SER A 1 241 ? 29.802 -0.423 -12.166 1.00 86.19 241 SER A C 1
ATOM 1842 O O . SER A 1 241 ? 29.729 -0.586 -10.947 1.00 86.19 241 SER A O 1
ATOM 1844 N N . ALA A 1 242 ? 28.877 0.256 -12.854 1.00 85.31 242 ALA A N 1
ATOM 1845 C CA . ALA A 1 242 ? 27.719 0.864 -12.213 1.00 85.31 242 ALA A CA 1
ATOM 1846 C C . ALA A 1 242 ? 26.779 -0.191 -11.608 1.00 85.31 242 ALA A C 1
ATOM 1848 O O . ALA A 1 242 ? 26.265 -0.006 -10.507 1.00 85.31 242 ALA A O 1
ATOM 1849 N N . PHE A 1 243 ? 26.611 -1.328 -12.284 1.00 89.00 243 PHE A N 1
ATOM 1850 C CA . PHE A 1 243 ? 25.831 -2.458 -11.786 1.00 89.00 243 PHE A CA 1
ATOM 1851 C C . PHE A 1 243 ? 26.400 -3.038 -10.480 1.00 89.00 243 PHE A C 1
ATOM 1853 O O . PHE A 1 243 ? 25.673 -3.192 -9.497 1.00 89.00 243 PHE A O 1
ATOM 1860 N N . VAL A 1 244 ? 27.711 -3.305 -10.432 1.00 90.19 244 VAL A N 1
ATOM 1861 C CA . VAL A 1 244 ? 28.375 -3.829 -9.223 1.00 90.19 244 VAL A CA 1
ATOM 1862 C C . VAL A 1 244 ? 28.317 -2.818 -8.076 1.00 90.19 244 VAL A C 1
ATOM 1864 O O . VAL A 1 244 ? 28.036 -3.195 -6.934 1.00 90.19 244 VAL A O 1
ATOM 1867 N N . ALA A 1 245 ? 28.530 -1.532 -8.367 1.00 88.56 245 ALA A N 1
ATOM 1868 C CA . ALA A 1 245 ? 28.417 -0.467 -7.374 1.00 88.56 245 ALA A CA 1
ATOM 1869 C C . ALA A 1 245 ? 26.991 -0.361 -6.811 1.00 88.56 245 ALA A C 1
ATOM 1871 O O . ALA A 1 245 ? 26.821 -0.297 -5.593 1.00 88.56 245 ALA A O 1
ATOM 1872 N N . ALA A 1 246 ? 25.966 -0.426 -7.666 1.00 89.31 246 ALA A N 1
ATOM 1873 C CA . ALA A 1 246 ? 24.571 -0.371 -7.240 1.00 89.31 246 ALA A CA 1
ATOM 1874 C C . ALA A 1 246 ? 24.205 -1.539 -6.321 1.00 89.31 246 ALA A C 1
ATOM 1876 O O . ALA A 1 246 ? 23.659 -1.332 -5.240 1.00 89.31 246 ALA A O 1
ATOM 1877 N N . ILE A 1 247 ? 24.579 -2.764 -6.695 1.00 92.38 247 ILE A N 1
ATOM 1878 C CA . ILE A 1 247 ? 24.324 -3.949 -5.867 1.00 92.38 247 ILE A CA 1
ATOM 1879 C C . ILE A 1 247 ? 25.041 -3.845 -4.521 1.00 92.38 247 ILE A C 1
ATOM 1881 O O . ILE A 1 247 ? 24.458 -4.157 -3.483 1.00 92.38 247 ILE A O 1
ATOM 1885 N N . SER A 1 248 ? 26.289 -3.378 -4.517 1.00 92.06 248 SER A N 1
ATOM 1886 C CA . SER A 1 248 ? 27.078 -3.226 -3.290 1.00 92.06 248 SER A CA 1
ATOM 1887 C C . SER A 1 248 ? 26.436 -2.224 -2.327 1.00 92.06 248 SER A C 1
ATOM 1889 O O . SER A 1 248 ? 26.309 -2.500 -1.132 1.00 92.06 248 SER A O 1
ATOM 1891 N N . VAL A 1 249 ? 25.962 -1.087 -2.847 1.00 91.75 249 VAL A N 1
ATOM 1892 C CA . VAL A 1 249 ? 25.235 -0.075 -2.067 1.00 91.75 249 VAL A CA 1
ATOM 1893 C C . VAL A 1 249 ? 23.919 -0.642 -1.529 1.00 91.75 249 VAL A C 1
ATOM 1895 O O . VAL A 1 249 ? 23.640 -0.520 -0.334 1.00 91.75 249 VAL A O 1
ATOM 1898 N N . GLN A 1 250 ? 23.135 -1.324 -2.366 1.00 93.12 250 GLN A N 1
ATOM 1899 C CA . GLN A 1 250 ? 21.859 -1.939 -1.977 1.00 93.12 250 GLN A CA 1
ATOM 1900 C C . GLN A 1 250 ? 22.034 -3.018 -0.898 1.00 93.12 250 GLN A C 1
ATOM 1902 O O . GLN A 1 250 ? 21.265 -3.059 0.065 1.00 93.12 250 GLN A O 1
ATOM 1907 N N . LEU A 1 251 ? 23.082 -3.841 -0.990 1.00 93.62 251 LEU A N 1
ATOM 1908 C CA . LEU A 1 251 ? 23.453 -4.794 0.059 1.00 93.62 251 LEU A CA 1
ATOM 1909 C C . LEU A 1 251 ? 23.825 -4.090 1.372 1.00 93.62 251 LEU A C 1
ATOM 1911 O O . LEU A 1 251 ? 23.474 -4.574 2.450 1.00 93.62 251 LEU A O 1
ATOM 1915 N N . GLY A 1 252 ? 24.477 -2.927 1.296 1.00 92.06 252 GLY A N 1
ATOM 1916 C CA . GLY A 1 252 ? 24.731 -2.064 2.449 1.00 92.06 252 GLY A CA 1
ATOM 1917 C C . GLY A 1 252 ? 23.441 -1.628 3.153 1.00 92.06 252 GLY A C 1
ATOM 1918 O O . GLY A 1 252 ? 23.338 -1.744 4.377 1.00 92.06 252 GLY A O 1
ATOM 1919 N N . PHE A 1 253 ? 22.419 -1.210 2.395 1.00 91.38 253 PHE A N 1
ATOM 1920 C CA . PHE A 1 253 ? 21.095 -0.877 2.943 1.00 91.38 253 PHE A CA 1
ATOM 1921 C C . PHE A 1 253 ? 20.406 -2.079 3.589 1.00 91.38 253 PHE A C 1
ATOM 1923 O O . PHE A 1 253 ? 19.885 -1.960 4.698 1.00 91.38 253 PHE A O 1
ATOM 1930 N N . VAL A 1 254 ? 20.450 -3.243 2.937 1.00 93.31 254 VAL A N 1
ATOM 1931 C CA . VAL A 1 254 ? 19.931 -4.512 3.475 1.00 93.31 254 VAL A CA 1
ATOM 1932 C C . VAL A 1 254 ? 20.604 -4.829 4.816 1.00 93.31 254 VAL A C 1
ATOM 1934 O O . VAL A 1 254 ? 19.924 -5.073 5.815 1.00 93.31 254 VAL A O 1
ATOM 1937 N N . TYR A 1 255 ? 21.935 -4.756 4.886 1.00 93.56 255 TYR A N 1
ATOM 1938 C CA . TYR A 1 255 ? 22.691 -5.013 6.114 1.00 93.56 255 TYR A CA 1
ATOM 1939 C C . TYR A 1 255 ? 22.359 -4.016 7.234 1.00 93.56 255 TYR A C 1
ATOM 1941 O O . TYR A 1 255 ? 22.180 -4.408 8.395 1.00 93.56 255 TYR A O 1
ATOM 1949 N N . LEU A 1 256 ? 22.241 -2.730 6.899 1.00 93.31 256 LEU A N 1
ATOM 1950 C CA . LEU A 1 256 ? 21.882 -1.676 7.842 1.00 93.31 256 LEU A CA 1
ATOM 1951 C C . LEU A 1 256 ? 20.456 -1.872 8.377 1.00 93.31 256 LEU A C 1
ATOM 1953 O O . LEU A 1 256 ? 20.249 -1.823 9.592 1.00 93.31 256 LEU A O 1
ATOM 1957 N N . GLY A 1 257 ? 19.496 -2.189 7.505 1.00 91.50 257 GLY A N 1
ATOM 1958 C CA . GLY A 1 257 ? 18.117 -2.503 7.880 1.00 91.50 257 GLY A CA 1
ATOM 1959 C C . GLY A 1 257 ? 18.033 -3.700 8.832 1.00 91.50 257 GLY A C 1
ATOM 1960 O O . GLY A 1 257 ? 17.436 -3.608 9.907 1.00 91.50 257 GLY A O 1
ATOM 1961 N N . LEU A 1 258 ? 18.723 -4.798 8.511 1.00 91.75 258 LEU A N 1
ATOM 1962 C CA . LEU A 1 258 ? 18.799 -5.980 9.380 1.00 91.75 258 LEU A CA 1
ATOM 1963 C C . LEU A 1 258 ? 19.473 -5.674 10.724 1.00 91.75 258 LEU A C 1
ATOM 1965 O O . LEU A 1 258 ? 19.049 -6.179 11.766 1.00 91.75 258 LEU A O 1
ATOM 1969 N N . SER A 1 259 ? 20.498 -4.822 10.728 1.00 90.62 259 SER A N 1
ATOM 1970 C CA . SER A 1 259 ? 21.198 -4.405 11.946 1.00 90.62 259 SER A CA 1
ATOM 1971 C C . SER A 1 259 ? 20.302 -3.571 12.865 1.00 90.62 259 SER A C 1
ATOM 1973 O O . SER A 1 259 ? 20.269 -3.813 14.076 1.00 90.62 259 SER A O 1
ATOM 1975 N N . ILE A 1 260 ? 19.533 -2.629 12.309 1.00 91.75 260 ILE A N 1
ATOM 1976 C CA . ILE A 1 260 ? 18.549 -1.835 13.059 1.00 91.75 260 ILE A CA 1
ATOM 1977 C C . ILE A 1 260 ? 17.448 -2.741 13.613 1.00 91.75 260 ILE A C 1
ATOM 1979 O O . ILE A 1 260 ? 17.155 -2.683 14.811 1.00 91.75 260 ILE A O 1
ATOM 1983 N N . ALA A 1 261 ? 16.890 -3.618 12.777 1.00 89.19 261 ALA A N 1
ATOM 1984 C CA . ALA A 1 261 ? 15.846 -4.552 13.179 1.00 89.19 261 ALA A CA 1
ATOM 1985 C C . ALA A 1 261 ? 16.342 -5.500 14.289 1.00 89.19 261 ALA A C 1
ATOM 1987 O O . ALA A 1 261 ? 15.668 -5.687 15.303 1.00 89.19 261 ALA A O 1
ATOM 1988 N N . SER A 1 262 ? 17.579 -6.001 14.184 1.00 88.88 262 SER A N 1
ATOM 1989 C CA . SER A 1 262 ? 18.200 -6.836 15.218 1.00 88.88 262 SER A CA 1
ATOM 1990 C C . SER A 1 262 ? 18.426 -6.092 16.536 1.00 88.88 262 SER A C 1
ATOM 1992 O O . SER A 1 262 ? 18.294 -6.711 17.593 1.00 88.88 262 SER A O 1
ATOM 1994 N N . ARG A 1 263 ? 18.796 -4.804 16.509 1.00 87.06 263 ARG A N 1
ATOM 1995 C CA . ARG A 1 263 ? 18.947 -3.990 17.730 1.00 87.06 263 ARG A CA 1
ATOM 1996 C C . ARG A 1 263 ? 17.597 -3.724 18.391 1.00 87.06 263 ARG A C 1
ATOM 1998 O O . ARG A 1 263 ? 17.513 -3.726 19.615 1.00 87.06 263 ARG A O 1
ATOM 2005 N N . ARG A 1 264 ? 16.545 -3.517 17.594 1.00 84.56 264 ARG A N 1
ATOM 2006 C CA . ARG A 1 264 ? 15.180 -3.287 18.086 1.00 84.56 264 ARG A CA 1
ATOM 2007 C C . ARG A 1 264 ? 14.567 -4.537 18.703 1.00 84.56 264 ARG A C 1
ATOM 2009 O O . ARG A 1 264 ? 13.979 -4.419 19.768 1.00 84.56 264 ARG A O 1
ATOM 2016 N N . LEU A 1 265 ? 14.782 -5.714 18.112 1.00 83.56 265 LEU A N 1
ATOM 2017 C CA . LEU A 1 265 ? 14.278 -6.982 18.655 1.00 83.56 265 LEU A CA 1
ATOM 2018 C C . LEU A 1 265 ? 14.839 -7.314 20.052 1.00 83.56 265 LEU A C 1
ATOM 2020 O O . LEU A 1 265 ? 14.241 -8.092 20.780 1.00 83.56 265 LEU A O 1
ATOM 2024 N N . ARG A 1 266 ? 15.994 -6.740 20.423 1.00 80.12 266 ARG A N 1
ATOM 2025 C CA . ARG A 1 266 ? 16.625 -6.924 21.742 1.00 80.12 266 ARG A CA 1
ATOM 2026 C C . ARG A 1 266 ? 16.049 -6.026 22.838 1.00 80.12 266 ARG A C 1
ATOM 2028 O O . ARG A 1 266 ? 16.359 -6.242 24.003 1.00 80.12 266 ARG A O 1
ATOM 2035 N N . ARG A 1 267 ? 15.291 -4.982 22.492 1.00 70.38 267 ARG A N 1
ATOM 2036 C CA . ARG A 1 267 ? 14.688 -4.089 23.489 1.00 70.38 267 ARG A CA 1
ATOM 2037 C C . ARG A 1 267 ? 13.343 -4.680 23.907 1.00 70.38 267 ARG A C 1
ATOM 2039 O O . ARG A 1 267 ? 12.498 -4.899 23.043 1.00 70.38 267 ARG A O 1
ATOM 2046 N N . GLN A 1 268 ? 13.153 -4.925 25.205 1.00 56.00 268 GLN A N 1
ATOM 2047 C CA . GLN A 1 268 ? 11.859 -5.345 25.750 1.00 56.00 268 GLN A CA 1
ATOM 2048 C C . GLN A 1 268 ? 10.783 -4.310 25.398 1.00 56.00 268 GLN A C 1
ATOM 2050 O O . GLN A 1 268 ? 11.019 -3.100 25.482 1.00 56.00 268 GLN A O 1
ATOM 2055 N N . SER A 1 269 ? 9.611 -4.791 24.984 1.00 59.81 269 SER A N 1
ATOM 2056 C CA . SER A 1 269 ? 8.435 -3.951 24.773 1.00 59.81 269 SER A CA 1
ATOM 2057 C C . SER A 1 269 ? 8.087 -3.272 26.095 1.00 59.81 269 SER A C 1
ATOM 2059 O O . SER A 1 269 ? 7.770 -3.949 27.069 1.00 59.81 269 SER A O 1
ATOM 2061 N N . SER A 1 270 ? 8.174 -1.941 26.154 1.00 54.72 270 SER A N 1
ATOM 2062 C CA . SER A 1 270 ? 7.772 -1.197 27.348 1.00 54.72 270 SER A CA 1
ATOM 2063 C C . SER A 1 270 ? 6.305 -1.503 27.680 1.00 54.72 270 SER A C 1
ATOM 2065 O O . SER A 1 270 ? 5.496 -1.598 26.747 1.00 54.72 270 SER A O 1
ATOM 2067 N N . PRO A 1 271 ? 5.936 -1.645 28.967 1.00 57.91 271 PRO A N 1
ATOM 2068 C CA . PRO A 1 271 ? 4.548 -1.859 29.354 1.00 57.91 271 PRO A CA 1
ATOM 2069 C C . PRO A 1 271 ? 3.670 -0.761 28.746 1.00 57.91 271 PRO A C 1
ATOM 2071 O O . PRO A 1 271 ? 4.043 0.416 28.732 1.00 57.91 271 PRO A O 1
ATOM 2074 N N . LYS A 1 272 ? 2.512 -1.146 28.190 1.00 58.19 272 LYS A N 1
ATOM 2075 C CA . LYS A 1 272 ? 1.545 -0.186 27.644 1.00 58.19 272 LYS A CA 1
ATOM 2076 C C . LYS A 1 272 ? 1.104 0.730 28.787 1.00 58.19 272 LYS A C 1
ATOM 2078 O O . LYS A 1 272 ? 0.346 0.307 29.652 1.00 58.19 272 LYS A O 1
ATOM 2083 N N . LEU A 1 273 ? 1.571 1.978 28.781 1.00 57.22 273 LEU A N 1
ATOM 2084 C CA . LEU A 1 273 ? 1.095 3.012 29.695 1.00 57.22 273 LEU A CA 1
ATOM 2085 C C . LEU A 1 273 ? -0.402 3.224 29.437 1.00 57.22 273 LEU A C 1
ATOM 2087 O O . LEU A 1 273 ? -0.788 3.812 28.423 1.00 57.22 273 LEU A O 1
ATOM 2091 N N . VAL A 1 274 ? -1.247 2.724 30.339 1.00 59.94 274 VAL A N 1
ATOM 2092 C CA . VAL A 1 274 ? -2.676 3.047 30.358 1.00 59.94 274 VAL A CA 1
ATOM 2093 C C . VAL A 1 274 ? -2.786 4.467 30.891 1.00 59.94 274 VAL A C 1
ATOM 2095 O O . VAL A 1 274 ? -2.749 4.715 32.092 1.00 59.94 274 VAL A O 1
ATOM 2098 N N . ARG A 1 275 ? -2.818 5.433 29.974 1.00 57.59 275 ARG A N 1
ATOM 2099 C CA . ARG A 1 275 ? -3.020 6.833 30.330 1.00 57.59 275 ARG A CA 1
ATOM 2100 C C . ARG A 1 275 ? -4.513 7.019 30.574 1.00 57.59 275 ARG A C 1
ATOM 2102 O O . ARG A 1 275 ? -5.274 7.116 29.615 1.00 57.59 275 ARG A O 1
ATOM 2109 N N . ASN A 1 276 ? -4.920 7.025 31.839 1.00 57.94 276 ASN A N 1
ATOM 2110 C CA . ASN A 1 276 ? -6.267 7.443 32.206 1.00 57.94 276 ASN A CA 1
ATOM 2111 C C . ASN A 1 276 ? -6.387 8.929 31.852 1.00 57.94 276 ASN A C 1
ATOM 2113 O O . ASN A 1 276 ? -5.676 9.767 32.409 1.00 57.94 276 ASN A O 1
ATOM 2117 N N . GLU A 1 277 ? -7.205 9.246 30.852 1.00 61.69 277 GLU A N 1
ATOM 2118 C CA . GLU A 1 277 ? -7.532 10.630 30.517 1.00 61.69 277 GLU A CA 1
ATOM 2119 C C . GLU A 1 277 ? -8.366 11.184 31.682 1.00 61.69 277 GLU A C 1
ATOM 2121 O O . GLU A 1 277 ? -9.512 10.783 31.874 1.00 61.69 277 GLU A O 1
ATOM 2126 N N . VAL A 1 278 ? -7.771 12.053 32.506 1.00 67.38 278 VAL A N 1
ATOM 2127 C CA . VAL A 1 278 ? -8.514 12.793 33.533 1.00 67.38 278 VAL A CA 1
ATOM 2128 C C . VAL A 1 278 ? -9.359 13.828 32.801 1.00 67.38 278 VAL A C 1
ATOM 2130 O O . VAL A 1 278 ? -8.823 14.762 32.199 1.00 67.38 278 VAL A O 1
ATOM 2133 N N . ILE A 1 279 ? -10.673 13.616 32.798 1.00 68.38 279 ILE A N 1
ATOM 2134 C CA . ILE A 1 279 ? -11.641 14.589 32.295 1.00 68.38 279 ILE A CA 1
ATOM 2135 C C . ILE A 1 279 ? -11.663 15.740 33.301 1.00 68.38 279 ILE A C 1
ATOM 2137 O O . ILE A 1 279 ? -11.807 15.507 34.499 1.00 68.38 279 ILE A O 1
ATOM 2141 N N . ILE A 1 280 ? -11.461 16.963 32.815 1.00 74.81 280 ILE A N 1
ATOM 2142 C CA . ILE A 1 280 ? -11.494 18.168 33.649 1.00 74.81 280 ILE A CA 1
ATOM 2143 C C . ILE A 1 280 ? -12.897 18.753 33.529 1.00 74.81 280 ILE A C 1
ATOM 2145 O O . ILE A 1 280 ? -13.301 19.142 32.432 1.00 74.81 280 ILE A O 1
ATOM 2149 N N . ASP A 1 281 ? -13.615 18.805 34.649 1.00 70.62 281 ASP A N 1
ATOM 2150 C CA . ASP A 1 281 ? -14.969 19.368 34.729 1.00 70.62 281 ASP A CA 1
ATOM 2151 C C . ASP A 1 281 ? -14.983 20.804 35.303 1.00 70.62 281 ASP A C 1
ATOM 2153 O O . ASP A 1 281 ? -16.004 21.486 35.218 1.00 70.62 281 ASP A O 1
ATOM 2157 N N . ASP A 1 282 ? -13.849 21.304 35.812 1.00 82.88 282 ASP A N 1
ATOM 2158 C CA . ASP A 1 282 ? -13.734 22.650 36.389 1.00 82.88 282 ASP A CA 1
ATOM 2159 C C . ASP A 1 282 ? -13.908 23.751 35.329 1.00 82.88 282 ASP A C 1
ATOM 2161 O O . ASP A 1 282 ? -13.112 23.884 34.389 1.00 82.88 282 ASP A O 1
ATOM 2165 N N . ALA A 1 283 ? -14.942 24.580 35.502 1.00 79.44 283 ALA A N 1
ATOM 2166 C CA . ALA A 1 283 ? -15.328 25.616 34.544 1.00 79.44 283 ALA A CA 1
ATOM 2167 C C . ALA A 1 283 ? -14.242 26.689 34.346 1.00 79.44 283 ALA A C 1
ATOM 2169 O O . ALA A 1 283 ? -13.952 27.057 33.207 1.00 79.44 283 ALA A O 1
ATOM 2170 N N . GLU A 1 284 ? -13.585 27.132 35.421 1.00 82.31 284 GLU A N 1
ATOM 2171 C CA . GLU A 1 284 ? -12.533 28.159 35.365 1.00 82.31 284 GLU A CA 1
ATOM 2172 C C . GLU A 1 284 ? -11.303 27.686 34.575 1.00 82.31 284 GLU A C 1
ATOM 2174 O O . GLU A 1 284 ? -10.766 28.410 33.733 1.00 82.31 284 GLU A O 1
ATOM 2179 N N . ILE A 1 285 ? -10.889 26.430 34.781 1.00 81.00 285 ILE A N 1
ATOM 2180 C CA . ILE A 1 285 ? -9.755 25.820 34.073 1.00 81.00 285 ILE A CA 1
ATOM 2181 C C . ILE A 1 285 ? -10.093 25.631 32.589 1.00 81.00 285 ILE A C 1
ATOM 2183 O O . ILE A 1 285 ? -9.249 25.876 31.720 1.00 81.00 285 ILE A O 1
ATOM 2187 N N . LEU A 1 286 ? -11.329 25.228 32.279 1.00 79.44 286 LEU A N 1
ATOM 2188 C CA . LEU A 1 286 ? -11.815 25.108 30.905 1.00 79.44 286 LEU A CA 1
ATOM 2189 C C . LEU A 1 286 ? -11.864 26.469 30.197 1.00 79.44 286 LEU A C 1
ATOM 2191 O O . LEU A 1 286 ? -11.472 26.558 29.035 1.00 79.44 286 LEU A O 1
ATOM 2195 N N . GLU A 1 287 ? -12.312 27.534 30.861 1.00 82.88 287 GLU A N 1
ATOM 2196 C CA . GLU A 1 287 ? -12.340 28.884 30.284 1.00 82.88 287 GLU A CA 1
ATOM 2197 C C . GLU A 1 287 ? -10.944 29.471 30.067 1.00 82.88 287 GLU A C 1
ATOM 2199 O O . GLU A 1 287 ? -10.683 30.049 29.008 1.00 82.88 287 GLU A O 1
ATOM 2204 N N . ALA A 1 288 ? -10.027 29.275 31.018 1.00 84.25 288 ALA A N 1
ATOM 2205 C CA . ALA A 1 288 ? -8.632 29.674 30.863 1.00 84.25 288 ALA A CA 1
ATOM 2206 C C . ALA A 1 288 ? -7.989 28.973 29.654 1.00 84.25 288 ALA A C 1
ATOM 2208 O O . ALA A 1 288 ? -7.343 29.614 28.822 1.00 84.25 288 ALA A O 1
ATOM 2209 N N . ARG A 1 289 ? -8.243 27.667 29.488 1.00 80.25 289 ARG A N 1
ATOM 2210 C CA . ARG A 1 289 ? -7.764 26.894 28.333 1.00 80.25 289 ARG A CA 1
ATOM 2211 C C . ARG A 1 289 ? -8.423 27.309 27.024 1.00 80.25 289 ARG A C 1
ATOM 2213 O O . ARG A 1 289 ? -7.730 27.385 26.016 1.00 80.25 289 ARG A O 1
ATOM 2220 N N . ARG A 1 290 ? -9.715 27.654 27.012 1.00 79.44 290 ARG A N 1
ATOM 2221 C CA . ARG A 1 290 ? -10.405 28.145 25.800 1.00 79.44 290 ARG A CA 1
ATOM 2222 C C . ARG A 1 290 ? -9.767 29.394 25.200 1.00 79.44 290 ARG A C 1
ATOM 2224 O O . ARG A 1 290 ? -9.997 29.661 24.028 1.00 79.44 290 ARG A O 1
ATOM 2231 N N . LYS A 1 291 ? -8.991 30.156 25.970 1.00 86.88 291 LYS A N 1
ATOM 2232 C CA . LYS A 1 291 ? -8.279 31.345 25.484 1.00 86.88 291 LYS A CA 1
ATOM 2233 C C . LYS A 1 291 ? -6.866 31.033 24.976 1.00 86.88 291 LYS A C 1
ATOM 2235 O O . LYS A 1 291 ? -6.243 31.889 24.358 1.00 86.88 291 LYS A O 1
ATOM 2240 N N . GLN A 1 292 ? -6.355 29.821 25.199 1.00 83.50 292 GLN A N 1
ATOM 2241 C CA . GLN A 1 292 ? -4.990 29.431 24.853 1.00 83.50 292 GLN A CA 1
ATOM 2242 C C . GLN A 1 292 ? -4.964 28.556 23.591 1.00 83.50 292 GLN A C 1
ATOM 2244 O O . GLN A 1 292 ? -5.677 27.557 23.481 1.00 83.50 292 GLN A O 1
ATOM 2249 N N . PHE A 1 293 ? -4.111 28.893 22.621 1.00 74.12 293 PHE A N 1
ATOM 2250 C CA . PHE A 1 293 ? -3.831 28.003 21.489 1.00 74.12 293 PHE A CA 1
ATOM 2251 C C . PHE A 1 293 ? -3.039 26.774 21.976 1.00 74.12 293 PHE A C 1
ATOM 2253 O O . PHE A 1 293 ? -2.071 26.960 22.718 1.00 74.12 293 PHE A O 1
ATOM 2260 N N . PRO A 1 294 ? -3.389 25.527 21.589 1.00 70.31 294 PRO A N 1
ATOM 2261 C CA . PRO A 1 294 ? -4.412 25.102 20.618 1.00 70.31 294 PRO A CA 1
ATOM 2262 C C . PRO A 1 294 ? -5.768 24.677 21.229 1.00 70.31 294 PRO A C 1
ATOM 2264 O O . PRO A 1 294 ? -6.635 24.179 20.507 1.00 70.31 294 PRO A O 1
ATOM 2267 N N . TYR A 1 295 ? -5.966 24.847 22.539 1.00 77.06 295 TYR A N 1
ATOM 2268 C CA . TYR A 1 295 ? -7.151 24.377 23.272 1.00 77.06 295 TYR A CA 1
ATOM 2269 C C . TYR A 1 295 ? -8.449 25.099 22.892 1.00 77.06 295 TYR A C 1
ATOM 2271 O O . TYR A 1 295 ? -9.522 24.512 23.017 1.00 77.06 295 TYR A O 1
ATOM 2279 N N . TYR A 1 296 ? -8.371 26.325 22.361 1.00 73.94 296 TYR A N 1
ATOM 2280 C CA . TYR A 1 296 ? -9.541 26.981 21.766 1.00 73.94 296 TYR A CA 1
ATOM 2281 C C . TYR A 1 296 ? -10.096 26.211 20.554 1.00 73.94 296 TYR A C 1
ATOM 2283 O O . TYR A 1 296 ? -11.295 26.268 20.289 1.00 73.94 296 TYR A O 1
ATOM 2291 N N . LEU A 1 297 ? -9.232 25.498 19.815 1.00 68.19 297 LEU A N 1
ATOM 2292 C CA . LEU A 1 297 ? -9.604 24.759 18.610 1.00 68.19 297 LEU A CA 1
ATOM 2293 C C . LEU A 1 297 ? -9.995 23.319 18.960 1.00 68.19 297 LEU A C 1
ATOM 2295 O O . LEU A 1 297 ? -11.023 22.822 18.503 1.00 68.19 297 LEU A O 1
ATOM 2299 N N . ILE A 1 298 ? -9.170 22.636 19.767 1.00 67.88 298 ILE A N 1
ATOM 2300 C CA . ILE A 1 298 ? -9.391 21.242 20.171 1.00 67.88 298 ILE A CA 1
ATOM 2301 C C . ILE A 1 298 ? -8.938 21.025 21.610 1.00 67.88 298 ILE A C 1
ATOM 2303 O O . ILE A 1 298 ? -7.743 21.001 21.902 1.00 67.88 298 ILE A O 1
ATOM 2307 N N . ASP A 1 299 ? -9.904 20.744 22.482 1.00 72.19 299 ASP A N 1
ATOM 2308 C CA . ASP A 1 299 ? -9.650 20.308 23.851 1.00 72.19 299 ASP A CA 1
ATOM 2309 C C . ASP A 1 299 ? -9.975 18.809 24.009 1.00 72.19 299 ASP A C 1
ATOM 2311 O O . ASP A 1 299 ? -11.151 18.430 24.027 1.00 72.19 299 ASP A O 1
ATOM 2315 N N . PRO A 1 300 ? -8.959 17.929 24.103 1.00 68.94 300 PRO A N 1
ATOM 2316 C CA . PRO A 1 300 ? -9.170 16.497 24.293 1.00 68.94 300 PRO A CA 1
ATOM 2317 C C . PRO A 1 300 ? -9.641 16.136 25.710 1.00 68.94 300 PRO A C 1
ATOM 2319 O O . PRO A 1 300 ? -10.194 15.056 25.886 1.00 68.94 300 PRO A O 1
ATOM 2322 N N . SER A 1 301 ? -9.424 17.006 26.702 1.00 73.00 301 SER A N 1
ATOM 2323 C CA . SER A 1 301 ? -9.777 16.772 28.113 1.00 73.00 301 SER A CA 1
ATOM 2324 C C . SER A 1 301 ? -11.173 17.267 28.496 1.00 73.00 301 SER A C 1
ATOM 2326 O O . SER A 1 301 ? -11.646 16.984 29.596 1.00 73.00 301 SER A O 1
ATOM 2328 N N . ARG A 1 302 ? -11.845 17.983 27.589 1.00 74.56 302 ARG A N 1
ATOM 2329 C CA . ARG A 1 302 ? -13.196 18.502 27.796 1.00 74.56 302 ARG A CA 1
ATOM 2330 C C . ARG A 1 302 ? -14.238 17.388 27.699 1.00 74.56 302 ARG A C 1
ATOM 2332 O O . ARG A 1 302 ? -14.276 16.630 26.724 1.00 74.56 302 ARG A O 1
ATOM 2339 N N . ARG A 1 303 ? -15.171 17.360 28.655 1.00 74.00 303 ARG A N 1
ATOM 2340 C CA . ARG A 1 303 ? -16.351 16.491 28.593 1.00 74.00 303 ARG A CA 1
ATOM 2341 C C . ARG A 1 303 ? -17.170 16.774 27.329 1.00 74.00 303 ARG A C 1
ATOM 2343 O O . ARG A 1 303 ? -17.517 17.915 27.017 1.00 74.00 303 ARG A O 1
ATOM 2350 N N . ARG A 1 304 ? -17.485 15.717 26.579 1.00 75.94 304 ARG A N 1
ATOM 2351 C CA . ARG A 1 304 ? -18.304 15.817 25.362 1.00 75.94 304 ARG A CA 1
ATOM 2352 C C . ARG A 1 304 ? -19.755 16.114 25.738 1.00 75.94 304 ARG A C 1
ATOM 2354 O O . ARG A 1 304 ? -20.266 15.530 26.688 1.00 75.94 304 ARG A O 1
ATOM 2361 N N . ALA A 1 305 ? -20.409 16.984 24.967 1.00 78.44 305 ALA A N 1
ATOM 2362 C CA . ALA A 1 305 ? -21.822 17.314 25.154 1.00 78.44 305 ALA A CA 1
ATOM 2363 C C . ALA A 1 305 ? -22.708 16.059 25.085 1.00 78.44 305 ALA A C 1
ATOM 2365 O O . ALA A 1 305 ? -22.336 15.065 24.454 1.00 78.44 305 ALA A O 1
ATOM 2366 N N . THR A 1 306 ? -23.888 16.100 25.693 1.00 84.75 306 THR A N 1
ATOM 2367 C CA . THR A 1 306 ? -24.900 15.045 25.556 1.00 84.75 306 THR A CA 1
ATOM 2368 C C . THR A 1 306 ? -25.325 14.866 24.089 1.00 84.75 306 THR A C 1
ATOM 2370 O O . THR A 1 306 ? -24.923 15.623 23.198 1.00 84.75 306 THR A O 1
ATOM 2373 N N . ILE A 1 307 ? -26.025 13.771 23.793 1.00 85.75 307 ILE A N 1
ATOM 2374 C CA . ILE A 1 307 ? -26.612 13.552 22.466 1.00 85.75 307 ILE A CA 1
ATOM 2375 C C . ILE A 1 307 ? -27.919 14.348 22.439 1.00 85.75 307 ILE A C 1
ATOM 2377 O O . ILE A 1 307 ? -28.741 14.160 23.325 1.00 85.75 307 ILE A O 1
ATOM 2381 N N . GLU A 1 308 ? -28.066 15.261 21.479 1.00 86.25 308 GLU A N 1
ATOM 2382 C CA . GLU A 1 308 ? -29.302 16.034 21.287 1.00 86.25 308 GLU A CA 1
ATOM 2383 C C . GLU A 1 308 ? -30.442 15.133 20.794 1.00 86.25 308 GLU A C 1
ATOM 2385 O O . GLU A 1 308 ? -30.210 14.226 19.983 1.00 86.25 308 GLU A O 1
ATOM 2390 N N . ASP A 1 309 ? -31.667 15.422 21.239 1.00 85.25 309 ASP A N 1
ATOM 2391 C CA . ASP A 1 309 ? -32.870 14.707 20.813 1.00 85.25 309 ASP A CA 1
ATOM 2392 C C . ASP A 1 309 ? -33.070 14.823 19.290 1.00 85.25 309 ASP A C 1
ATOM 2394 O O . ASP A 1 309 ? -32.854 15.872 18.683 1.00 85.25 309 ASP A O 1
ATOM 2398 N N . GLY A 1 310 ? -33.431 13.711 18.642 1.00 83.19 310 GLY A N 1
ATOM 2399 C CA . GLY A 1 310 ? -33.609 13.625 17.186 1.00 83.19 310 GLY A CA 1
ATOM 2400 C C . GLY A 1 310 ? -32.330 13.375 16.374 1.00 83.19 310 GLY A C 1
ATOM 2401 O O . GLY A 1 310 ? -32.418 13.042 15.190 1.00 83.19 310 GLY A O 1
ATOM 2402 N N . ARG A 1 311 ? -31.130 13.451 16.973 1.00 86.19 311 ARG A N 1
ATOM 2403 C CA . ARG A 1 311 ? -29.904 12.994 16.295 1.00 86.19 311 ARG A CA 1
ATOM 2404 C C . ARG A 1 311 ? -29.779 11.480 16.375 1.00 86.19 311 ARG A C 1
ATOM 2406 O O . ARG A 1 311 ? -29.930 10.884 17.435 1.00 86.19 311 ARG A O 1
ATOM 2413 N N . ASN A 1 312 ? -29.383 10.862 15.265 1.00 89.44 312 ASN A N 1
ATOM 2414 C CA . ASN A 1 312 ? -29.099 9.433 15.238 1.00 89.44 312 ASN A CA 1
ATOM 2415 C C . ASN A 1 312 ? -27.941 9.094 16.210 1.00 89.44 312 ASN A C 1
ATOM 2417 O O . ASN A 1 312 ? -26.798 9.514 15.975 1.00 89.44 312 ASN A O 1
ATOM 2421 N N . PRO A 1 313 ? -28.191 8.319 17.283 1.00 88.31 313 PRO A N 1
ATOM 2422 C CA . PRO A 1 313 ? -27.194 8.071 18.321 1.00 88.31 313 PRO A CA 1
ATOM 2423 C C . PRO A 1 313 ? -26.045 7.195 17.817 1.00 88.31 313 PRO A C 1
ATOM 2425 O O . PRO A 1 313 ? -24.915 7.343 18.282 1.00 88.31 313 PRO A O 1
ATOM 2428 N N . MET A 1 314 ? -26.290 6.341 16.818 1.00 88.94 314 MET A N 1
ATOM 2429 C CA . MET A 1 314 ? -25.255 5.508 16.211 1.00 88.94 314 MET A CA 1
ATOM 2430 C C . MET A 1 314 ? -24.221 6.354 15.462 1.00 88.94 314 MET A C 1
ATOM 2432 O O . MET A 1 314 ? -23.017 6.151 15.616 1.00 88.94 314 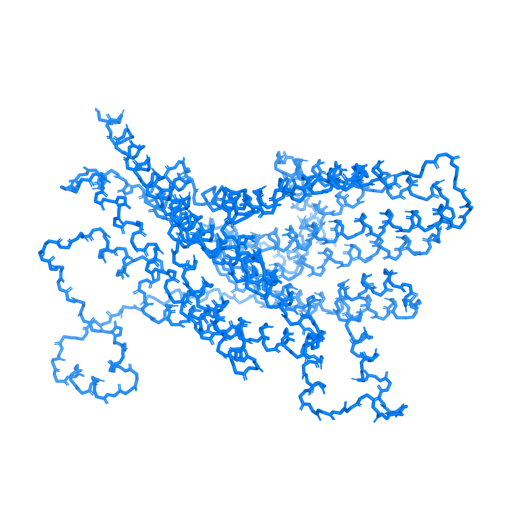MET A O 1
ATOM 2436 N N . MET A 1 315 ? -24.683 7.354 14.706 1.00 88.81 315 MET A N 1
ATOM 2437 C CA . MET A 1 315 ? -23.810 8.315 14.023 1.00 88.81 315 MET A CA 1
ATOM 2438 C C . MET A 1 315 ? -22.919 9.052 15.025 1.00 88.81 315 MET A C 1
ATOM 2440 O O . MET A 1 315 ? -21.704 9.141 14.851 1.00 88.81 315 MET A O 1
ATOM 2444 N N . VAL A 1 316 ? -23.521 9.564 16.103 1.00 87.44 316 VAL A N 1
ATOM 2445 C CA . VAL A 1 316 ? -22.800 10.311 17.138 1.00 87.44 316 VAL A CA 1
ATOM 2446 C C . VAL A 1 316 ? -21.786 9.415 17.850 1.00 87.44 316 VAL A C 1
ATOM 2448 O O . VAL A 1 316 ? -20.662 9.855 18.105 1.00 87.44 316 VAL A O 1
ATOM 2451 N N . ARG A 1 317 ? -22.143 8.152 18.120 1.00 85.94 317 ARG A N 1
ATOM 2452 C CA . ARG A 1 317 ? -21.234 7.145 18.678 1.00 85.94 317 ARG A CA 1
ATOM 2453 C C . ARG A 1 317 ? -20.021 6.936 17.777 1.00 85.94 317 ARG A C 1
ATOM 2455 O O . ARG A 1 317 ? -18.901 7.021 18.269 1.00 85.94 317 ARG A O 1
ATOM 2462 N N . GLU A 1 318 ? -20.223 6.709 16.481 1.00 85.88 318 GLU A N 1
ATOM 2463 C CA . GLU A 1 318 ? -19.129 6.445 15.537 1.00 85.88 318 GLU A CA 1
ATOM 2464 C C . GLU A 1 318 ? -18.223 7.662 15.314 1.00 85.88 318 GLU A C 1
ATOM 2466 O O . GLU A 1 318 ? -17.002 7.527 15.327 1.00 85.88 318 GLU A O 1
ATOM 2471 N N . ILE A 1 319 ? -18.778 8.872 15.197 1.00 81.94 319 ILE A N 1
ATOM 2472 C CA . ILE A 1 319 ? -17.967 10.094 15.048 1.00 81.94 319 ILE A CA 1
ATOM 2473 C C . ILE A 1 319 ? -17.115 10.339 16.300 1.00 81.94 319 ILE A C 1
ATOM 2475 O O . ILE A 1 319 ? -15.946 10.717 16.215 1.00 81.94 319 ILE A O 1
ATOM 2479 N N . ARG A 1 320 ? -17.686 10.110 17.487 1.00 78.56 320 ARG A N 1
ATOM 2480 C CA . ARG A 1 320 ? -17.011 10.374 18.761 1.00 78.56 320 ARG A CA 1
ATOM 2481 C C . ARG A 1 320 ? -16.049 9.254 19.163 1.00 78.56 320 ARG A C 1
ATOM 2483 O O . ARG A 1 320 ? -15.025 9.557 19.768 1.00 78.56 320 ARG A O 1
ATOM 2490 N N . TRP A 1 321 ? -16.347 7.990 18.875 1.00 70.00 321 TRP A N 1
ATOM 2491 C CA . TRP A 1 321 ? -15.634 6.819 19.422 1.00 70.00 321 TRP A CA 1
ATOM 2492 C C . TRP A 1 321 ? -15.130 5.821 18.362 1.00 70.00 321 TRP A C 1
ATOM 2494 O O . TRP A 1 321 ? -14.545 4.796 18.715 1.00 70.00 321 TRP A O 1
ATOM 2504 N N . GLY A 1 322 ? -15.297 6.125 17.073 1.00 67.50 322 GLY A N 1
ATOM 2505 C CA . GLY A 1 322 ? -14.775 5.335 15.956 1.00 67.50 322 GLY A CA 1
ATOM 2506 C C . GLY A 1 322 ? -13.248 5.403 15.796 1.00 67.50 322 GLY A C 1
ATOM 2507 O O . GLY A 1 322 ? -12.527 5.967 16.620 1.00 67.50 322 GLY A O 1
ATOM 2508 N N . LEU A 1 323 ? -12.725 4.828 14.704 1.00 56.44 323 LEU A N 1
ATOM 2509 C CA . LEU A 1 323 ? -11.275 4.700 14.447 1.00 56.44 323 LEU A CA 1
ATOM 2510 C C . LEU A 1 323 ? -10.497 6.035 14.511 1.00 56.44 323 LEU A C 1
ATOM 2512 O O . LEU A 1 323 ? -9.307 6.025 14.822 1.00 56.44 323 LEU A O 1
ATOM 2516 N N . PHE A 1 324 ? -11.176 7.162 14.261 1.00 59.03 324 PHE A N 1
ATOM 2517 C CA . PHE A 1 324 ? -10.624 8.524 14.266 1.00 59.03 324 PHE A CA 1
ATOM 2518 C C . PHE A 1 324 ? -11.289 9.452 15.298 1.00 59.03 324 PHE A C 1
ATOM 2520 O O . PHE A 1 324 ? -11.247 10.672 15.183 1.00 59.03 324 PHE A O 1
ATOM 2527 N N . ALA A 1 325 ? -11.856 8.865 16.354 1.00 53.56 325 ALA A N 1
ATOM 2528 C CA . ALA A 1 325 ? -12.485 9.523 17.503 1.00 53.56 325 ALA A CA 1
ATOM 2529 C C . ALA A 1 325 ? -11.707 10.697 18.116 1.00 53.56 325 ALA A C 1
ATOM 2531 O O . ALA A 1 325 ? -12.281 11.607 18.720 1.00 53.56 325 ALA A O 1
ATOM 2532 N N . ARG A 1 326 ? -10.376 10.641 18.041 1.00 63.50 326 ARG A N 1
ATOM 2533 C CA . ARG A 1 326 ? -9.497 11.669 18.589 1.00 63.50 326 ARG A CA 1
ATOM 2534 C C . ARG A 1 326 ? -9.312 12.739 17.522 1.00 63.50 326 ARG A C 1
ATOM 2536 O O . ARG A 1 326 ? -8.669 12.469 16.512 1.00 63.50 326 ARG A O 1
ATOM 2543 N N . GLY A 1 327 ? -9.793 13.958 17.767 1.00 61.78 327 GLY A N 1
ATOM 2544 C CA . GLY A 1 327 ? -9.621 15.087 16.838 1.00 61.78 327 GLY A CA 1
ATOM 2545 C C . GLY A 1 327 ? -8.160 15.312 16.417 1.00 61.78 327 GLY A C 1
ATOM 2546 O O . GLY A 1 327 ? -7.883 15.654 15.272 1.00 61.78 327 GLY A O 1
ATOM 2547 N N . SER A 1 328 ? -7.205 14.978 17.291 1.00 66.38 328 SER A N 1
ATOM 2548 C CA . SER A 1 328 ? -5.776 14.976 16.962 1.00 66.38 328 SER A CA 1
ATOM 2549 C C . SER A 1 328 ? -5.400 13.996 15.845 1.00 66.38 328 SER A C 1
ATOM 2551 O O . SER A 1 328 ? -4.522 14.302 15.049 1.00 66.38 328 SER A O 1
ATOM 2553 N N . THR A 1 329 ? -6.047 12.833 15.744 1.00 68.62 329 THR A N 1
ATOM 2554 C CA . THR A 1 329 ? -5.818 11.881 14.644 1.00 68.62 329 THR A CA 1
ATOM 2555 C C . THR A 1 329 ? -6.404 12.368 13.324 1.00 68.62 329 THR A C 1
ATOM 2557 O O . THR A 1 329 ? -5.746 12.202 12.304 1.00 68.62 329 THR A O 1
ATOM 2560 N N . LEU A 1 330 ? -7.563 13.038 13.343 1.00 68.31 330 LEU A N 1
ATOM 2561 C CA . LEU A 1 330 ? -8.150 13.652 12.144 1.00 68.31 330 LEU A CA 1
ATOM 2562 C C . LEU A 1 330 ? -7.248 14.759 11.583 1.00 68.31 330 LEU A C 1
ATOM 2564 O O . LEU A 1 330 ? -6.971 14.758 10.388 1.00 68.31 330 LEU A O 1
ATOM 2568 N N . ILE A 1 331 ? -6.706 15.634 12.442 1.00 72.06 331 ILE A N 1
ATOM 2569 C CA . ILE A 1 331 ? -5.724 16.644 12.006 1.00 72.06 331 ILE A CA 1
ATOM 2570 C C . ILE A 1 331 ? -4.465 15.985 11.447 1.00 72.06 331 ILE A C 1
ATOM 2572 O O . ILE A 1 331 ? -3.919 16.455 10.453 1.00 72.06 331 ILE A O 1
ATOM 2576 N N . ARG A 1 332 ? -3.993 14.896 12.071 1.00 71.44 332 ARG A N 1
ATOM 2577 C CA . ARG A 1 332 ? -2.818 14.171 11.574 1.00 71.44 332 ARG A CA 1
ATOM 2578 C C . ARG A 1 332 ? -3.016 13.611 10.188 1.00 71.44 332 ARG A C 1
ATOM 2580 O O . ARG A 1 332 ? -2.132 13.764 9.357 1.00 71.44 332 ARG A O 1
ATOM 2587 N N . VAL A 1 333 ? -4.165 12.993 9.947 1.00 73.94 333 VAL A N 1
ATOM 2588 C CA . VAL A 1 333 ? -4.521 12.533 8.607 1.00 73.94 333 VAL A CA 1
ATOM 2589 C C . VAL A 1 333 ? -4.519 13.720 7.654 1.00 73.94 333 VAL A C 1
ATOM 2591 O O . VAL A 1 333 ? -3.778 13.666 6.684 1.00 73.94 333 VAL A O 1
ATOM 2594 N N . PHE A 1 334 ? -5.223 14.806 7.993 1.00 77.25 334 PHE A N 1
ATOM 2595 C CA . PHE A 1 334 ? -5.316 16.012 7.170 1.00 77.25 334 PHE A CA 1
ATOM 2596 C C . PHE A 1 334 ? -3.952 16.582 6.765 1.00 77.25 334 PHE A C 1
ATOM 2598 O O . PHE A 1 334 ? -3.692 16.719 5.571 1.00 77.25 334 PHE A O 1
ATOM 2605 N N . TYR A 1 335 ? -3.059 16.894 7.715 1.00 75.12 335 TYR A N 1
ATOM 2606 C CA . TYR A 1 335 ? -1.785 17.514 7.342 1.00 75.12 335 TYR A CA 1
ATOM 2607 C C . TYR A 1 335 ? -0.883 16.530 6.594 1.00 75.12 335 TYR A C 1
ATOM 2609 O O . TYR A 1 335 ? -0.213 16.944 5.658 1.00 75.12 335 TYR A O 1
ATOM 2617 N N . VAL A 1 336 ? -0.880 15.234 6.947 1.00 75.56 336 VAL A N 1
ATOM 2618 C CA . VAL A 1 336 ? -0.080 14.231 6.222 1.00 75.56 336 VAL A CA 1
ATOM 2619 C C . VAL A 1 336 ? -0.556 14.137 4.781 1.00 75.56 336 VAL A C 1
ATOM 2621 O O . VAL A 1 336 ? 0.266 14.198 3.872 1.00 75.56 336 VAL A O 1
ATOM 2624 N N . THR A 1 337 ? -1.868 14.033 4.562 1.00 73.06 337 THR A N 1
ATOM 2625 C CA . THR A 1 337 ? -2.426 14.006 3.210 1.00 73.06 337 THR A CA 1
ATOM 2626 C C . THR A 1 337 ? -2.128 15.309 2.474 1.00 73.06 337 THR A C 1
ATOM 2628 O O . THR A 1 337 ? -1.636 15.257 1.355 1.00 73.06 337 THR A O 1
ATOM 2631 N N . ALA A 1 338 ? -2.300 16.470 3.113 1.00 75.38 338 ALA A N 1
ATOM 2632 C CA . ALA A 1 338 ? -2.066 17.767 2.480 1.00 75.38 338 ALA A CA 1
ATOM 2633 C C . ALA A 1 338 ? -0.597 17.951 2.078 1.00 75.38 338 ALA A C 1
ATOM 2635 O O . ALA A 1 338 ? -0.312 18.427 0.986 1.00 75.38 338 ALA A O 1
ATOM 2636 N N . THR A 1 339 ? 0.350 17.539 2.929 1.00 68.31 339 THR A N 1
ATOM 2637 C CA . THR A 1 339 ? 1.782 17.612 2.612 1.00 68.31 339 THR A CA 1
ATOM 2638 C C . THR A 1 339 ? 2.162 16.639 1.499 1.00 68.31 339 THR A C 1
ATOM 2640 O O . THR A 1 339 ? 2.888 17.025 0.589 1.00 68.31 339 THR A O 1
ATOM 2643 N N . VAL A 1 340 ? 1.678 15.392 1.543 1.00 73.50 340 VAL A N 1
ATOM 2644 C CA . VAL A 1 340 ? 1.990 14.385 0.517 1.00 73.50 340 VAL A CA 1
ATOM 2645 C C . VAL A 1 340 ? 1.457 14.819 -0.847 1.00 73.50 340 VAL A C 1
ATOM 2647 O O . VAL A 1 340 ? 2.223 14.856 -1.808 1.00 73.50 340 VAL A O 1
ATOM 2650 N N . PHE A 1 341 ? 0.181 15.198 -0.933 1.00 72.81 341 PHE A N 1
ATOM 2651 C CA . PHE A 1 341 ? -0.427 15.612 -2.198 1.00 72.81 341 PHE A CA 1
ATOM 2652 C C . PHE A 1 341 ? 0.067 16.973 -2.667 1.00 72.81 341 PHE A C 1
ATOM 2654 O O . PHE A 1 341 ? 0.367 17.124 -3.844 1.00 72.81 341 PHE A O 1
ATOM 2661 N N . GLY A 1 342 ? 0.270 17.930 -1.757 1.00 68.00 342 GLY A N 1
ATOM 2662 C CA . GLY A 1 342 ? 0.848 19.226 -2.108 1.00 68.00 342 GLY A CA 1
ATOM 2663 C C . GLY A 1 342 ? 2.245 19.078 -2.715 1.00 68.00 342 GLY A C 1
ATOM 2664 O O . GLY A 1 342 ? 2.562 19.729 -3.704 1.00 68.00 342 GLY A O 1
ATOM 2665 N N . PHE A 1 343 ? 3.066 18.166 -2.187 1.00 66.94 343 PHE A N 1
ATOM 2666 C CA . PHE A 1 343 ? 4.393 17.890 -2.740 1.00 66.94 343 PHE A CA 1
ATOM 2667 C C . PHE A 1 343 ? 4.329 17.190 -4.102 1.00 66.94 343 PHE A C 1
ATOM 2669 O O . PHE A 1 343 ? 5.062 17.568 -5.016 1.00 66.94 343 PHE A O 1
ATOM 2676 N N . ILE A 1 344 ? 3.431 16.207 -4.255 1.00 67.88 344 ILE A N 1
ATOM 2677 C CA . ILE A 1 344 ? 3.166 15.550 -5.543 1.00 67.88 344 ILE A CA 1
ATOM 2678 C C . ILE A 1 344 ? 2.748 16.597 -6.580 1.00 67.88 344 ILE A C 1
ATOM 2680 O O . ILE A 1 344 ? 3.324 16.632 -7.662 1.00 67.88 344 ILE A O 1
ATOM 2684 N N . PHE A 1 345 ? 1.820 17.489 -6.237 1.00 69.25 345 PHE A N 1
ATOM 2685 C CA . PHE A 1 345 ? 1.340 18.528 -7.138 1.00 69.25 345 PHE A CA 1
ATOM 2686 C C . PHE A 1 345 ? 2.416 19.529 -7.530 1.00 69.25 345 PHE A C 1
ATOM 2688 O O . PHE A 1 345 ? 2.584 19.782 -8.719 1.00 69.25 345 PHE A O 1
ATOM 2695 N N . ILE A 1 346 ? 3.176 20.051 -6.564 1.00 64.94 346 ILE A N 1
ATOM 2696 C CA . ILE A 1 346 ? 4.271 20.987 -6.847 1.00 64.94 346 ILE A CA 1
ATOM 2697 C C . ILE A 1 346 ? 5.259 20.353 -7.827 1.00 64.94 346 ILE A C 1
ATOM 2699 O O . ILE A 1 346 ? 5.634 20.979 -8.815 1.00 64.94 346 ILE A O 1
ATOM 2703 N N . ALA A 1 347 ? 5.640 19.094 -7.627 1.00 61.16 347 ALA A N 1
ATOM 2704 C CA . ALA A 1 347 ? 6.551 18.451 -8.564 1.00 61.16 347 ALA A CA 1
ATOM 2705 C C . ALA A 1 347 ? 5.924 18.187 -9.925 1.00 61.16 347 ALA A C 1
ATOM 2707 O O . ALA A 1 347 ? 6.572 18.428 -10.935 1.00 61.16 347 ALA A O 1
ATOM 2708 N N . ILE A 1 348 ? 4.669 17.746 -9.969 1.00 63.25 348 ILE A N 1
ATOM 2709 C CA . ILE A 1 348 ? 3.958 17.574 -11.232 1.00 63.25 348 ILE A CA 1
ATOM 2710 C C . ILE A 1 348 ? 3.954 18.899 -12.011 1.00 63.25 348 ILE A C 1
ATOM 2712 O O . ILE A 1 348 ? 4.311 18.900 -13.181 1.00 63.25 348 ILE A O 1
ATOM 2716 N N . THR A 1 349 ? 3.676 20.036 -11.363 1.00 61.25 349 THR A N 1
ATOM 2717 C CA . THR A 1 349 ? 3.724 21.355 -12.020 1.00 61.25 349 THR A CA 1
ATOM 2718 C C . THR A 1 349 ? 5.130 21.794 -12.438 1.00 61.25 349 THR A C 1
ATOM 2720 O O . THR A 1 349 ? 5.269 22.490 -13.437 1.00 61.25 349 THR A O 1
ATOM 2723 N N . MET A 1 350 ? 6.173 21.388 -11.708 1.00 57.44 350 MET A N 1
ATOM 2724 C CA . MET A 1 350 ? 7.568 21.747 -12.006 1.00 57.44 350 MET A CA 1
ATOM 2725 C C . MET A 1 350 ? 8.176 20.914 -13.145 1.00 57.44 350 MET A C 1
ATOM 2727 O O . MET A 1 350 ? 9.095 21.383 -13.809 1.00 57.44 350 MET A O 1
ATOM 2731 N N . PHE A 1 351 ? 7.695 19.684 -13.360 1.00 55.53 351 PHE A N 1
ATOM 2732 C CA . PHE A 1 351 ? 8.191 18.770 -14.400 1.00 55.53 351 PHE A CA 1
ATOM 2733 C C . PHE A 1 351 ? 7.268 18.655 -15.619 1.00 55.53 351 PHE A C 1
ATOM 2735 O O . PHE A 1 351 ? 7.628 17.972 -16.575 1.00 55.53 351 PHE A O 1
ATOM 2742 N N . ALA A 1 352 ? 6.089 19.277 -15.585 1.00 58.62 352 ALA A N 1
ATOM 2743 C CA . ALA A 1 352 ? 5.168 19.292 -16.711 1.00 58.62 352 ALA A CA 1
ATOM 2744 C C . ALA A 1 352 ? 5.645 20.260 -17.797 1.00 58.62 352 ALA A C 1
ATOM 2746 O O . ALA A 1 352 ? 5.943 21.424 -17.515 1.00 58.62 352 ALA A O 1
ATOM 2747 N N . ASP A 1 353 ? 5.661 19.788 -19.044 1.00 59.47 353 ASP A N 1
ATOM 2748 C CA . ASP A 1 353 ? 5.873 20.652 -20.199 1.00 59.47 353 ASP A CA 1
ATOM 2749 C C . ASP A 1 353 ? 4.725 21.668 -20.294 1.00 59.47 353 ASP A C 1
ATOM 2751 O O . ASP A 1 353 ? 3.556 21.266 -20.244 1.00 59.47 353 ASP A O 1
ATOM 2755 N N . PRO A 1 354 ? 5.008 22.967 -20.516 1.00 63.31 354 PRO A N 1
ATOM 2756 C CA . PRO A 1 354 ? 3.962 23.985 -20.557 1.00 63.31 354 PRO A CA 1
ATOM 2757 C C . PRO A 1 354 ? 2.879 23.782 -21.623 1.00 63.31 354 PRO A C 1
ATOM 2759 O O . PRO A 1 354 ? 1.808 24.377 -21.548 1.00 63.31 354 PRO A O 1
ATOM 2762 N N . SER A 1 355 ? 3.153 22.936 -22.617 1.00 60.69 355 SER A N 1
ATOM 2763 C CA . SER A 1 355 ? 2.206 22.574 -23.674 1.00 60.69 355 SER A CA 1
ATOM 2764 C C . SER A 1 355 ? 1.226 21.451 -23.296 1.00 60.69 355 SER A C 1
ATOM 2766 O O . SER A 1 355 ? 0.203 21.319 -23.962 1.00 60.69 355 SER A O 1
ATOM 2768 N N . ASP A 1 356 ? 1.486 20.683 -22.227 1.00 63.59 356 ASP A N 1
ATOM 2769 C CA . ASP A 1 356 ? 0.663 19.538 -21.788 1.00 63.59 356 ASP A CA 1
ATOM 2770 C C . ASP A 1 356 ? 0.235 19.638 -20.310 1.00 63.59 356 ASP A C 1
ATOM 2772 O O . ASP A 1 356 ? 0.081 18.650 -19.581 1.00 63.59 356 ASP A O 1
ATOM 2776 N N . TYR A 1 357 ? 0.014 20.863 -19.831 1.00 65.75 357 TYR A N 1
ATOM 2777 C CA . TYR A 1 357 ? -0.500 21.077 -18.481 1.00 65.75 357 TYR A CA 1
ATOM 2778 C C . TYR A 1 357 ? -1.853 20.380 -18.265 1.00 65.75 357 TYR A C 1
ATOM 2780 O O . TYR A 1 357 ? -2.049 19.747 -17.232 1.00 65.75 357 TYR A O 1
ATOM 2788 N N . ALA A 1 358 ? -2.754 20.388 -19.254 1.00 57.66 358 ALA A N 1
ATOM 2789 C CA . ALA A 1 358 ? -4.074 19.759 -19.149 1.00 57.66 358 ALA A CA 1
ATOM 2790 C C . ALA A 1 358 ? -4.013 18.235 -18.912 1.00 57.66 358 ALA A C 1
ATOM 2792 O O . ALA A 1 358 ? -4.721 17.717 -18.041 1.00 57.66 358 ALA A O 1
ATOM 2793 N N . GLY A 1 359 ? -3.162 17.509 -19.648 1.00 57.19 359 GLY A N 1
ATOM 2794 C CA . GLY A 1 359 ? -2.971 16.070 -19.455 1.00 57.19 359 GLY A CA 1
ATOM 2795 C C . GLY A 1 359 ? -2.338 15.764 -18.100 1.00 57.19 359 GLY A C 1
ATOM 2796 O O . GLY A 1 359 ? -2.792 14.882 -17.365 1.00 57.19 359 GLY A O 1
ATOM 2797 N N . THR A 1 360 ? -1.348 16.566 -17.726 1.00 60.09 360 THR A N 1
ATOM 2798 C CA . THR A 1 360 ? -0.609 16.417 -16.475 1.00 60.09 360 THR A CA 1
ATOM 2799 C C . THR A 1 360 ? -1.482 16.716 -15.240 1.00 60.09 360 THR A C 1
ATOM 2801 O O . THR A 1 360 ? -1.434 15.985 -14.246 1.00 60.09 360 THR A O 1
ATOM 2804 N N . PHE A 1 361 ? -2.369 17.713 -15.328 1.00 63.34 361 PHE A N 1
ATOM 2805 C CA . PHE A 1 361 ? -3.389 18.019 -14.320 1.00 63.34 361 PHE A CA 1
ATOM 2806 C C . PHE A 1 361 ? -4.395 16.878 -14.153 1.00 63.34 361 PHE A C 1
ATOM 2808 O O . PHE A 1 361 ? -4.693 16.470 -13.028 1.00 63.34 361 PHE A O 1
ATOM 2815 N N . ALA A 1 362 ? -4.883 16.312 -15.258 1.00 59.88 362 ALA A N 1
ATOM 2816 C CA . ALA A 1 362 ? -5.824 15.198 -15.215 1.00 59.88 362 ALA A CA 1
ATOM 2817 C C . ALA A 1 362 ? -5.222 13.940 -14.566 1.00 59.88 362 ALA A C 1
ATOM 2819 O O . ALA A 1 362 ? -5.909 13.242 -13.814 1.00 59.88 362 ALA A O 1
ATOM 2820 N N . TRP A 1 363 ? -3.937 13.665 -14.805 1.00 57.66 363 TRP A N 1
ATOM 2821 C CA . TRP A 1 363 ? -3.211 12.573 -14.152 1.00 57.66 363 TRP A CA 1
ATOM 2822 C C . TRP A 1 363 ? -3.097 12.770 -12.640 1.00 57.66 363 TRP A C 1
ATOM 2824 O O . TRP A 1 363 ? -3.381 11.844 -11.880 1.00 57.66 363 TRP A O 1
ATOM 2834 N N . ALA A 1 364 ? -2.734 13.975 -12.198 1.00 62.91 364 ALA A N 1
ATOM 2835 C CA . ALA A 1 364 ? -2.622 14.295 -10.779 1.00 62.91 364 ALA A CA 1
ATOM 2836 C C . ALA A 1 364 ? -3.965 14.117 -10.051 1.00 62.91 364 ALA A C 1
ATOM 2838 O O . ALA A 1 364 ? -4.054 13.389 -9.065 1.00 62.91 364 ALA A O 1
ATOM 2839 N N . ILE A 1 365 ? -5.034 14.668 -10.623 1.00 66.31 365 ILE A N 1
ATOM 2840 C CA . ILE A 1 365 ? -6.410 14.542 -10.129 1.00 66.31 365 ILE A CA 1
ATOM 2841 C C . ILE A 1 365 ? -6.880 13.082 -10.078 1.00 66.31 365 ILE A C 1
ATOM 2843 O O . ILE A 1 365 ? -7.533 12.658 -9.120 1.00 66.31 365 ILE A O 1
ATOM 2847 N N . SER A 1 366 ? -6.510 12.278 -11.076 1.00 66.31 366 SER A N 1
ATOM 2848 C CA . SER A 1 366 ? -6.842 10.850 -11.114 1.00 66.31 366 SER A CA 1
ATOM 2849 C C . SER A 1 366 ? -6.148 10.063 -9.999 1.00 66.31 366 SER A C 1
ATOM 2851 O O . SER A 1 366 ? -6.762 9.179 -9.398 1.00 66.31 366 SER A O 1
ATOM 2853 N N . LEU A 1 367 ? -4.891 10.395 -9.679 1.00 64.38 367 LEU A N 1
ATOM 2854 C CA . LEU A 1 367 ? -4.171 9.792 -8.554 1.00 64.38 367 LEU A CA 1
ATOM 2855 C C . LEU A 1 367 ? -4.822 10.147 -7.213 1.00 64.38 367 LEU A C 1
ATOM 2857 O O . LEU A 1 367 ? -4.943 9.287 -6.341 1.00 64.38 367 LEU A O 1
ATOM 2861 N N . GLU A 1 368 ? -5.300 11.376 -7.050 1.00 69.12 368 GLU A N 1
ATOM 2862 C CA . GLU A 1 368 ? -5.989 11.795 -5.827 1.00 69.12 368 GLU A CA 1
ATOM 2863 C C . GLU A 1 368 ? -7.335 11.092 -5.652 1.00 69.12 368 GLU A C 1
ATOM 2865 O O . GLU A 1 368 ? -7.615 10.546 -4.581 1.00 69.12 368 GLU A O 1
ATOM 2870 N N . LEU A 1 369 ? -8.132 10.998 -6.718 1.00 71.12 369 LEU A N 1
ATOM 2871 C CA . LEU A 1 369 ? -9.380 10.232 -6.708 1.00 71.12 369 LEU A CA 1
ATOM 2872 C C . LEU A 1 369 ? -9.121 8.753 -6.387 1.00 71.12 369 LEU A C 1
ATOM 2874 O O . LEU A 1 369 ? -9.820 8.176 -5.552 1.00 71.12 369 LEU A O 1
ATOM 2878 N N . LEU A 1 370 ? -8.074 8.152 -6.964 1.00 71.69 370 LEU A N 1
ATOM 2879 C CA . LEU A 1 370 ? -7.675 6.771 -6.675 1.00 71.69 370 LEU A CA 1
ATOM 2880 C C . LEU A 1 370 ? -7.345 6.569 -5.193 1.00 71.69 370 LEU A C 1
ATOM 2882 O O . LEU A 1 370 ? -7.704 5.543 -4.604 1.00 71.69 370 LEU A O 1
ATOM 2886 N N . THR A 1 371 ? -6.669 7.535 -4.572 1.00 71.56 371 THR A N 1
ATOM 2887 C CA . THR A 1 371 ? -6.336 7.438 -3.149 1.00 71.56 371 THR A CA 1
ATOM 2888 C C . THR A 1 371 ? -7.591 7.497 -2.293 1.00 71.56 371 THR A C 1
ATOM 2890 O O . THR A 1 371 ? -7.784 6.621 -1.452 1.00 71.56 371 THR A O 1
ATOM 2893 N N . LEU A 1 372 ? -8.506 8.429 -2.560 1.00 76.19 372 LEU A N 1
ATOM 2894 C CA . LEU A 1 372 ? -9.772 8.521 -1.841 1.00 76.19 372 LEU A CA 1
ATOM 2895 C C . LEU A 1 372 ? -10.583 7.218 -1.953 1.00 76.19 372 LEU A C 1
ATOM 2897 O O . LEU A 1 372 ? -11.036 6.675 -0.940 1.00 76.19 372 LEU A O 1
ATOM 2901 N N . VAL A 1 373 ? -10.681 6.670 -3.167 1.00 78.69 373 VAL A N 1
ATOM 2902 C CA . VAL A 1 373 ? -11.350 5.392 -3.458 1.00 78.69 373 VAL A CA 1
ATOM 2903 C C . VAL A 1 373 ? -10.686 4.215 -2.736 1.00 78.69 373 VAL A C 1
ATOM 2905 O O . VAL A 1 373 ? -11.372 3.284 -2.319 1.00 78.69 373 VAL A O 1
ATOM 2908 N N . SER A 1 374 ? -9.368 4.254 -2.535 1.00 75.75 374 SER A N 1
ATOM 2909 C CA . SER A 1 374 ? -8.618 3.200 -1.839 1.00 75.75 374 SER A CA 1
ATOM 2910 C C . SER A 1 374 ? -8.723 3.297 -0.312 1.00 75.75 374 SER A C 1
ATOM 2912 O O . SER A 1 374 ? -8.751 2.274 0.374 1.00 75.75 374 SER A O 1
ATOM 2914 N N . PHE A 1 375 ? -8.810 4.508 0.246 1.00 79.00 375 PHE A N 1
ATOM 2915 C CA . PHE A 1 375 ? -8.910 4.728 1.693 1.00 79.00 375 PHE A CA 1
ATOM 2916 C C . PHE A 1 375 ? -10.304 4.408 2.248 1.00 79.00 375 PHE A C 1
ATOM 2918 O O . PHE A 1 375 ? -10.418 3.829 3.332 1.00 79.00 375 PHE A O 1
ATOM 2925 N N . ALA A 1 376 ? -11.365 4.734 1.507 1.00 83.50 376 ALA A N 1
ATOM 2926 C CA . ALA A 1 376 ? -12.746 4.488 1.918 1.00 83.50 376 ALA A CA 1
ATOM 2927 C C . ALA A 1 376 ? -13.037 3.025 2.341 1.00 83.50 376 ALA A C 1
ATOM 2929 O O . ALA A 1 376 ? -13.545 2.830 3.449 1.00 83.50 376 ALA A O 1
ATOM 2930 N N . PRO A 1 377 ? -12.688 1.973 1.569 1.00 82.81 377 PRO A N 1
ATOM 2931 C CA . PRO A 1 377 ? -12.926 0.590 1.978 1.00 82.81 377 PRO A CA 1
ATOM 2932 C C . PRO A 1 377 ? -12.087 0.160 3.181 1.00 82.81 377 PRO A C 1
ATOM 2934 O O . PRO A 1 377 ? -12.555 -0.658 3.965 1.00 82.81 377 PRO A O 1
ATOM 2937 N N . VAL A 1 378 ? -10.888 0.716 3.383 1.00 80.00 378 VAL A N 1
ATOM 2938 C CA . VAL A 1 378 ? -10.069 0.429 4.577 1.00 80.00 378 VAL A CA 1
ATOM 2939 C C . VAL A 1 378 ? -10.763 0.945 5.840 1.00 80.00 378 VAL A C 1
ATOM 2941 O O . VAL A 1 378 ? -10.779 0.269 6.870 1.00 80.00 378 VAL A O 1
ATOM 2944 N N . ILE A 1 379 ? -11.377 2.127 5.753 1.00 81.94 379 ILE A N 1
ATOM 2945 C CA . ILE A 1 379 ? -12.139 2.729 6.851 1.00 81.94 379 ILE A CA 1
ATOM 2946 C C . ILE A 1 379 ? -13.437 1.948 7.076 1.00 81.94 379 ILE A C 1
ATOM 2948 O O . ILE A 1 379 ? -13.713 1.516 8.198 1.00 81.94 379 ILE A O 1
ATOM 2952 N N . MET A 1 380 ? -14.205 1.709 6.008 1.00 86.81 380 MET A N 1
ATOM 2953 C CA . MET A 1 380 ? -15.506 1.044 6.097 1.00 86.81 380 MET A CA 1
ATOM 2954 C C . MET A 1 380 ? -15.416 -0.443 6.405 1.00 86.81 380 MET A C 1
ATOM 2956 O O . MET A 1 380 ? -16.371 -0.985 6.962 1.00 86.81 380 MET A O 1
ATOM 2960 N N . ALA A 1 381 ? -14.288 -1.102 6.135 1.00 83.62 381 ALA A N 1
ATOM 2961 C CA . ALA A 1 381 ? -14.091 -2.503 6.482 1.00 83.62 381 ALA A CA 1
ATOM 2962 C C . ALA A 1 381 ? -14.393 -2.756 7.960 1.00 83.62 381 ALA A C 1
ATOM 2964 O O . ALA A 1 381 ? -15.165 -3.658 8.260 1.00 83.62 381 ALA A O 1
ATOM 2965 N N . ASN A 1 382 ? -13.906 -1.886 8.851 1.00 81.88 382 ASN A N 1
ATOM 2966 C CA . ASN A 1 382 ? -14.093 -1.991 10.299 1.00 81.88 382 ASN A CA 1
ATOM 2967 C C . ASN A 1 382 ? -15.517 -1.693 10.786 1.00 81.88 382 ASN A C 1
ATOM 2969 O O . ASN A 1 382 ? -15.800 -1.909 11.961 1.00 81.88 382 ASN A O 1
ATOM 2973 N N . SER A 1 383 ? -16.402 -1.174 9.933 1.00 85.38 383 SER A N 1
ATOM 2974 C CA . SER A 1 383 ? -17.712 -0.686 10.371 1.00 85.38 383 SER A CA 1
ATOM 2975 C C . SER A 1 383 ? -18.567 -1.802 10.979 1.00 85.38 383 SER A C 1
ATOM 2977 O O . SER A 1 383 ? -19.065 -1.640 12.088 1.00 85.38 383 SER A O 1
ATOM 2979 N N . PHE A 1 384 ? -18.708 -2.949 10.308 1.00 86.88 384 PHE A N 1
ATOM 2980 C CA . PHE A 1 384 ? -19.463 -4.102 10.814 1.00 86.88 384 PHE A CA 1
ATOM 2981 C C . PHE A 1 384 ? -18.582 -5.282 11.218 1.00 86.88 384 PHE A C 1
ATOM 2983 O O . PHE A 1 384 ? -18.931 -5.991 12.162 1.00 86.88 384 PHE A O 1
ATOM 2990 N N . THR A 1 385 ? -17.433 -5.495 10.569 1.00 85.25 385 THR A N 1
ATOM 2991 C CA . THR A 1 385 ? -16.566 -6.631 10.921 1.00 85.25 385 THR A CA 1
ATOM 2992 C C . THR A 1 385 ? -16.022 -6.519 12.333 1.00 85.25 385 THR A C 1
ATOM 2994 O O . THR A 1 385 ? -15.965 -7.524 13.026 1.00 85.25 385 THR A O 1
ATOM 2997 N N . LYS A 1 386 ? -15.696 -5.307 12.795 1.00 83.38 386 LYS A N 1
ATOM 2998 C CA . LYS A 1 386 ? -15.193 -5.091 14.153 1.00 83.38 386 LYS A CA 1
ATOM 2999 C C . LYS A 1 386 ? -16.233 -5.471 15.203 1.00 83.38 386 LYS A C 1
ATOM 3001 O O . LYS A 1 386 ? -15.901 -6.096 16.199 1.00 83.38 386 LYS A O 1
ATOM 3006 N N . GLU A 1 387 ? -17.494 -5.107 14.993 1.00 85.19 387 GLU A N 1
ATOM 3007 C CA . GLU A 1 387 ? -18.572 -5.489 15.911 1.00 85.19 387 GLU A CA 1
ATOM 3008 C C . GLU A 1 387 ? -18.830 -6.991 15.884 1.00 85.19 387 GLU A C 1
ATOM 3010 O O . GLU A 1 387 ? -19.122 -7.570 16.925 1.00 85.19 387 GLU A O 1
ATOM 3015 N N . ARG A 1 388 ? -18.678 -7.624 14.714 1.00 83.94 388 ARG A N 1
ATOM 3016 C CA . ARG A 1 388 ? -18.772 -9.078 14.575 1.00 83.94 388 ARG A CA 1
ATOM 3017 C C . ARG A 1 388 ? -17.647 -9.792 15.318 1.00 83.94 388 ARG A C 1
ATOM 3019 O O . ARG A 1 388 ? -17.909 -10.727 16.058 1.00 83.94 388 ARG A O 1
ATOM 3026 N N . GLU A 1 389 ? -16.416 -9.323 15.144 1.00 80.62 389 GLU A N 1
ATOM 3027 C CA . GLU A 1 389 ? -15.221 -9.864 15.800 1.00 80.62 389 GLU A CA 1
ATOM 3028 C C . GLU A 1 389 ? -15.270 -9.685 17.321 1.00 80.62 389 GLU A C 1
ATOM 3030 O O . GLU A 1 389 ? -14.766 -10.533 18.049 1.00 80.62 389 GLU A O 1
ATOM 3035 N N . LEU A 1 390 ? -15.907 -8.613 17.801 1.00 81.81 390 LEU A N 1
ATOM 3036 C CA . LEU A 1 390 ? -16.119 -8.362 19.228 1.00 81.81 390 LEU A CA 1
ATOM 3037 C C . LEU A 1 390 ? -17.366 -9.054 19.802 1.00 81.81 390 LEU A C 1
ATOM 3039 O O . LEU A 1 390 ? -17.579 -8.971 21.005 1.00 81.81 390 LEU A O 1
ATOM 3043 N N . GLY A 1 391 ? -18.207 -9.690 18.979 1.00 81.69 391 GLY A N 1
ATOM 3044 C CA . GLY A 1 391 ? -19.473 -10.283 19.432 1.00 81.69 391 GLY A CA 1
ATOM 3045 C C . GLY A 1 391 ? -20.549 -9.260 19.830 1.00 81.69 391 GLY A C 1
ATOM 3046 O O . GLY A 1 391 ? -21.547 -9.613 20.442 1.00 81.69 391 GLY A O 1
ATOM 3047 N N . ASN A 1 392 ? -20.389 -7.987 19.458 1.00 85.12 392 ASN A N 1
ATOM 3048 C CA . ASN A 1 392 ? -21.300 -6.902 19.842 1.00 85.12 392 ASN A CA 1
ATOM 3049 C C . ASN A 1 392 ? -22.529 -6.773 18.927 1.00 85.12 392 ASN A C 1
ATOM 3051 O O . ASN A 1 392 ? -23.370 -5.901 19.156 1.00 85.12 392 ASN A O 1
ATOM 3055 N N . ILE A 1 393 ? -22.632 -7.591 17.873 1.00 81.25 393 ILE A N 1
ATOM 3056 C CA . ILE A 1 393 ? -23.763 -7.528 16.937 1.00 81.25 393 ILE A CA 1
ATOM 3057 C C . ILE A 1 393 ? -25.077 -7.823 17.657 1.00 81.25 393 ILE A C 1
ATOM 3059 O O . ILE A 1 393 ? -26.039 -7.092 17.441 1.00 81.25 393 ILE A O 1
ATOM 3063 N N . ASP A 1 394 ? -25.115 -8.811 18.550 1.00 80.94 394 ASP A N 1
ATOM 3064 C CA . ASP A 1 394 ? -26.347 -9.159 19.266 1.00 80.94 394 ASP A CA 1
ATOM 3065 C C . ASP A 1 394 ? -26.772 -8.056 20.239 1.00 80.94 394 ASP A C 1
ATOM 3067 O O . ASP A 1 394 ? -27.952 -7.730 20.331 1.00 80.94 394 ASP A O 1
ATOM 3071 N N . MET A 1 395 ? -25.812 -7.364 20.858 1.00 84.56 395 MET A N 1
ATOM 3072 C CA . MET A 1 395 ? -26.101 -6.188 21.683 1.00 84.56 395 MET A CA 1
ATOM 3073 C C . MET A 1 395 ? -26.723 -5.047 20.864 1.00 84.56 395 MET A C 1
ATOM 3075 O O . MET A 1 395 ? -27.601 -4.347 21.357 1.00 84.56 395 MET A O 1
ATOM 3079 N N . LEU A 1 396 ? -26.317 -4.862 19.602 1.00 82.56 396 LEU A N 1
ATOM 3080 C CA . LEU A 1 396 ? -26.957 -3.885 18.711 1.00 82.56 396 LEU A CA 1
ATOM 3081 C C . LEU A 1 396 ? -28.379 -4.287 18.333 1.00 82.56 396 LEU A C 1
ATOM 3083 O O . LEU A 1 396 ? -29.219 -3.407 18.150 1.00 82.56 396 LEU A O 1
ATOM 3087 N N . ARG A 1 397 ? -28.660 -5.592 18.252 1.00 77.00 397 ARG A N 1
ATOM 3088 C CA . ARG A 1 397 ? -30.012 -6.112 18.009 1.00 77.00 397 ARG A CA 1
ATOM 3089 C C . ARG A 1 397 ? -30.961 -5.850 19.180 1.00 77.00 397 ARG A C 1
ATOM 3091 O O . ARG A 1 397 ? -32.152 -5.700 18.960 1.00 77.00 397 ARG A O 1
ATOM 3098 N N . MET A 1 398 ? -30.436 -5.716 20.397 1.00 82.62 398 MET A N 1
ATOM 3099 C CA . MET A 1 398 ? -31.223 -5.379 21.591 1.00 82.62 398 MET A CA 1
ATOM 3100 C C . MET A 1 398 ? -31.528 -3.877 21.724 1.00 82.62 398 MET A C 1
ATOM 3102 O O . MET A 1 398 ? -32.254 -3.473 22.630 1.00 82.62 398 MET A O 1
ATOM 3106 N N . THR A 1 399 ? -30.962 -3.028 20.859 1.00 87.44 399 THR A N 1
ATOM 3107 C CA . THR A 1 399 ? -31.230 -1.584 20.899 1.00 87.44 399 THR A CA 1
ATOM 3108 C C . THR A 1 399 ? -32.551 -1.239 20.215 1.00 87.44 399 THR A C 1
ATOM 3110 O O . THR A 1 399 ? -32.951 -1.888 19.257 1.00 87.44 399 THR A O 1
ATOM 3113 N N . LEU A 1 400 ? -33.192 -0.147 20.645 1.00 87.38 400 LEU A N 1
ATOM 3114 C CA . LEU A 1 400 ? -34.412 0.393 20.022 1.00 87.38 400 LEU A CA 1
ATOM 3115 C C . LEU A 1 400 ? -34.165 1.056 18.647 1.00 87.38 400 LEU A C 1
ATOM 3117 O O . LEU A 1 400 ? -35.027 1.771 18.140 1.00 87.38 400 LEU A O 1
ATOM 3121 N N . LEU A 1 401 ? -32.980 0.882 18.054 1.00 87.62 401 LEU A N 1
ATOM 3122 C CA . LEU A 1 401 ? -32.613 1.514 16.790 1.00 87.62 401 LEU A CA 1
ATOM 3123 C C . LEU A 1 401 ? -33.116 0.701 15.609 1.00 87.62 401 LEU A C 1
ATOM 3125 O O . LEU A 1 401 ? -32.902 -0.509 15.532 1.00 87.62 401 LEU A O 1
ATOM 3129 N N . GLN A 1 402 ? -33.708 1.385 14.631 1.00 87.25 402 GLN A N 1
ATOM 3130 C CA . GLN A 1 402 ? -34.096 0.716 13.401 1.00 87.25 402 GLN A CA 1
ATOM 3131 C C . GLN A 1 402 ? -32.846 0.285 12.612 1.00 87.25 402 GLN A C 1
ATOM 3133 O O . GLN A 1 402 ? -31.826 0.988 12.611 1.00 87.25 402 GLN A O 1
ATOM 3138 N N . PRO A 1 403 ? -32.908 -0.834 11.865 1.00 86.56 403 PRO A N 1
ATOM 3139 C CA . PRO A 1 403 ? -31.823 -1.280 10.989 1.00 86.56 403 PRO A CA 1
ATOM 3140 C C . PRO A 1 403 ? -31.300 -0.186 10.040 1.00 86.56 403 PRO A C 1
ATOM 3142 O O . PRO A 1 403 ? -30.094 -0.100 9.791 1.00 86.56 403 PRO A O 1
ATOM 3145 N N . SER A 1 404 ? -32.190 0.684 9.549 1.00 87.12 404 SER A N 1
ATOM 3146 C CA . SER A 1 404 ? -31.850 1.845 8.718 1.00 87.12 404 SER A CA 1
ATOM 3147 C C . SER A 1 404 ? -31.019 2.886 9.463 1.00 87.12 404 SER A C 1
ATOM 3149 O O . SER A 1 404 ? -30.056 3.411 8.904 1.00 87.12 404 SER A O 1
ATOM 3151 N N . ASP A 1 405 ? -31.329 3.155 10.731 1.00 89.50 405 ASP A N 1
ATOM 3152 C CA . ASP A 1 405 ? -30.597 4.132 11.538 1.00 89.50 405 ASP A CA 1
ATOM 3153 C C . ASP A 1 405 ? -29.172 3.653 11.813 1.00 89.50 405 ASP A C 1
ATOM 3155 O O . ASP A 1 405 ? -28.224 4.439 11.769 1.00 89.50 405 ASP A O 1
ATOM 3159 N N . ILE A 1 406 ? -28.982 2.348 12.005 1.00 90.62 406 ILE A N 1
ATOM 3160 C CA . ILE A 1 406 ? -27.653 1.770 12.219 1.00 90.62 406 ILE A CA 1
ATOM 3161 C C . ILE A 1 406 ? -26.791 1.912 10.956 1.00 90.62 406 ILE A C 1
ATOM 3163 O O . ILE A 1 406 ? -25.657 2.396 11.028 1.00 90.62 406 ILE A O 1
ATOM 3167 N N . VAL A 1 407 ? -27.320 1.521 9.791 1.00 90.75 407 VAL A N 1
ATOM 3168 C CA . VAL A 1 407 ? -26.577 1.569 8.519 1.00 90.75 407 VAL A CA 1
ATOM 3169 C C . VAL A 1 407 ? -26.285 3.013 8.106 1.00 90.75 407 VAL A C 1
ATOM 3171 O O . VAL A 1 407 ? -25.136 3.330 7.791 1.00 90.75 407 VAL A O 1
ATOM 3174 N N . ARG A 1 408 ? -27.275 3.915 8.174 1.00 90.62 408 ARG A N 1
ATOM 3175 C CA . ARG A 1 408 ? -27.084 5.343 7.861 1.00 90.62 408 ARG A CA 1
ATOM 3176 C C . ARG A 1 408 ? -26.111 6.008 8.820 1.00 90.62 408 ARG A C 1
ATOM 3178 O O . ARG A 1 408 ? -25.243 6.751 8.372 1.00 90.62 408 ARG A O 1
ATOM 3185 N N . GLY A 1 409 ? -26.202 5.707 10.116 1.00 88.81 409 GLY A N 1
ATOM 3186 C CA . GLY A 1 409 ? -25.288 6.258 11.112 1.00 88.81 409 GLY A CA 1
ATOM 3187 C C . GLY A 1 409 ? -23.831 5.895 10.824 1.00 88.81 409 GLY A C 1
ATOM 3188 O O . GLY A 1 409 ? -22.957 6.761 10.880 1.00 88.81 409 GLY A O 1
ATOM 3189 N N . LYS A 1 410 ? -23.577 4.646 10.415 1.00 89.94 410 LYS A N 1
ATOM 3190 C CA . LYS A 1 410 ? -22.244 4.192 9.990 1.00 89.94 410 LYS A CA 1
ATOM 3191 C C . LYS A 1 410 ? -21.797 4.790 8.657 1.00 89.94 410 LYS A C 1
ATOM 3193 O O . LYS A 1 410 ? -20.621 5.111 8.514 1.00 89.94 410 LYS A O 1
ATOM 3198 N N . ALA A 1 411 ? -22.705 4.965 7.698 1.00 90.38 411 ALA A N 1
ATOM 3199 C CA . ALA A 1 411 ? -22.395 5.600 6.418 1.00 90.38 411 ALA A CA 1
ATOM 3200 C C . ALA A 1 411 ? -21.990 7.067 6.586 1.00 90.38 411 ALA A C 1
ATOM 3202 O O . ALA A 1 411 ? -20.940 7.475 6.091 1.00 90.38 411 ALA A O 1
ATOM 3203 N N . VAL A 1 412 ? -22.771 7.843 7.343 1.00 89.62 412 VAL A N 1
ATOM 3204 C CA . VAL A 1 412 ? -22.482 9.261 7.594 1.00 89.62 412 VAL A CA 1
ATOM 3205 C C . VAL A 1 412 ? -21.175 9.424 8.367 1.00 89.62 412 VAL A C 1
ATOM 3207 O O . VAL A 1 412 ? -20.355 10.265 8.006 1.00 89.62 412 VAL A O 1
ATOM 3210 N N . ALA A 1 413 ? -20.925 8.584 9.377 1.00 87.25 413 ALA A N 1
ATOM 3211 C CA . ALA A 1 413 ? -19.647 8.593 10.083 1.00 87.25 413 ALA A CA 1
ATOM 3212 C C . ALA A 1 413 ? -18.466 8.239 9.159 1.00 87.25 413 ALA A C 1
ATOM 3214 O O . ALA A 1 413 ? -17.414 8.868 9.247 1.00 87.25 413 ALA A O 1
ATOM 3215 N N . GLY A 1 414 ? -18.647 7.287 8.237 1.00 86.81 414 GLY A N 1
ATOM 3216 C CA . GLY A 1 414 ? -17.657 6.941 7.215 1.00 86.81 414 GLY A CA 1
ATOM 3217 C C . GLY A 1 414 ? -17.283 8.118 6.313 1.00 86.81 414 GLY A C 1
ATOM 3218 O O . GLY A 1 414 ? -16.100 8.402 6.128 1.00 86.81 414 GLY A O 1
ATOM 3219 N N . VAL A 1 415 ? -18.283 8.852 5.812 1.00 88.62 415 VAL A N 1
ATOM 3220 C CA . VAL A 1 415 ? -18.066 10.073 5.016 1.00 88.62 415 VAL A CA 1
ATOM 3221 C C . VAL A 1 415 ? -17.392 11.163 5.854 1.00 88.62 415 VAL A C 1
ATOM 3223 O O . VAL A 1 415 ? -16.451 11.799 5.386 1.00 88.62 415 VAL A O 1
ATOM 3226 N N . PHE A 1 416 ? -17.803 11.342 7.113 1.00 86.44 416 PHE A N 1
ATOM 3227 C CA . PHE A 1 416 ? -17.201 12.332 8.012 1.00 86.44 416 PHE A CA 1
ATOM 3228 C C . PHE A 1 416 ? -15.705 12.080 8.244 1.0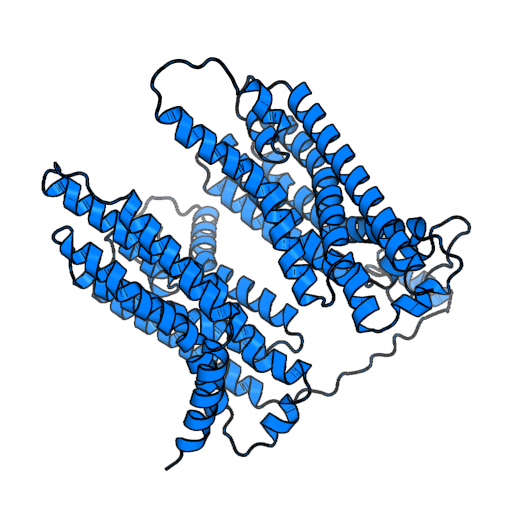0 86.44 416 PHE A C 1
ATOM 3230 O O . PHE A 1 416 ? -14.912 13.017 8.279 1.00 86.44 416 PHE A O 1
ATOM 3237 N N . VAL A 1 417 ? -15.293 10.815 8.350 1.00 82.62 417 VAL A N 1
ATOM 3238 C CA . VAL A 1 417 ? -13.875 10.442 8.482 1.00 82.62 417 VAL A CA 1
ATOM 3239 C C . VAL A 1 417 ? -13.067 10.772 7.219 1.00 82.62 417 VAL A C 1
ATOM 3241 O O . VAL A 1 417 ? -11.876 11.061 7.322 1.00 82.62 417 VAL A O 1
ATOM 3244 N N . LEU A 1 418 ? -13.695 10.768 6.041 1.00 86.00 418 LEU A N 1
ATOM 3245 C CA . LEU A 1 418 ? -13.050 11.135 4.777 1.00 86.00 418 LEU A CA 1
ATOM 3246 C C . LEU A 1 418 ? -12.965 12.653 4.556 1.00 86.00 418 LEU A C 1
ATOM 3248 O O . LEU A 1 418 ? -12.123 13.087 3.774 1.00 86.00 418 LEU A O 1
ATOM 3252 N N . LEU A 1 419 ? -13.761 13.474 5.255 1.00 85.62 419 LEU A N 1
ATOM 3253 C CA . LEU A 1 419 ? -13.741 14.938 5.106 1.00 85.62 419 LEU A CA 1
ATOM 3254 C C . LEU A 1 419 ? -12.344 15.566 5.252 1.00 85.62 419 LEU A C 1
ATOM 3256 O O . LEU A 1 419 ? -11.993 16.364 4.388 1.00 85.62 419 LEU A O 1
ATOM 3260 N N . PRO A 1 420 ? -11.514 15.229 6.261 1.00 83.38 420 PRO A N 1
ATOM 3261 C CA . PRO A 1 420 ? -10.159 15.769 6.324 1.00 83.38 420 PRO A CA 1
ATOM 3262 C C . PRO A 1 420 ? -9.283 15.356 5.135 1.00 83.38 420 PRO A C 1
ATOM 3264 O O . PRO A 1 420 ? -8.430 16.132 4.730 1.00 83.38 420 PRO A O 1
ATOM 3267 N N . VAL A 1 421 ? -9.493 14.178 4.542 1.00 83.19 421 VAL A N 1
ATOM 3268 C CA . VAL A 1 421 ? -8.765 13.769 3.327 1.00 83.19 421 VAL A CA 1
ATOM 3269 C C . VAL A 1 421 ? -9.213 14.618 2.136 1.00 83.19 421 VAL A C 1
ATOM 3271 O O . VAL A 1 421 ? -8.372 15.158 1.425 1.00 83.19 421 VAL A O 1
ATOM 3274 N N . ILE A 1 422 ? -10.525 14.811 1.967 1.00 85.56 422 ILE A N 1
ATOM 3275 C CA . ILE A 1 422 ? -11.102 15.664 0.913 1.00 85.56 422 ILE A CA 1
ATOM 3276 C C . ILE A 1 422 ? -10.617 17.113 1.061 1.00 85.56 422 ILE A C 1
ATOM 3278 O O . ILE A 1 422 ? -10.178 17.724 0.092 1.00 85.56 422 ILE A O 1
ATOM 3282 N N . ALA A 1 423 ? -10.650 17.656 2.280 1.00 84.75 423 ALA A N 1
ATOM 3283 C CA . ALA A 1 423 ? -10.200 19.015 2.567 1.00 84.75 423 ALA A CA 1
ATOM 3284 C C . ALA A 1 423 ? -8.691 19.184 2.336 1.00 84.75 423 ALA A C 1
ATOM 3286 O O . ALA A 1 423 ? -8.254 20.216 1.834 1.00 84.75 423 ALA A O 1
ATOM 3287 N N . ALA A 1 424 ? -7.893 18.172 2.680 1.00 82.44 424 ALA A N 1
ATOM 3288 C CA . ALA A 1 424 ? -6.457 18.181 2.442 1.00 82.44 424 ALA A CA 1
ATOM 3289 C C . ALA A 1 424 ? -6.115 18.167 0.950 1.00 82.44 424 ALA A C 1
ATOM 3291 O O . ALA A 1 424 ? -5.250 18.929 0.528 1.00 82.44 424 ALA A O 1
ATOM 3292 N N . ILE A 1 425 ? -6.816 17.345 0.165 1.00 78.00 425 ILE A N 1
ATOM 3293 C CA . ILE A 1 425 ? -6.706 17.318 -1.298 1.00 78.00 425 ILE A CA 1
ATOM 3294 C C . ILE A 1 425 ? -7.094 18.685 -1.881 1.00 78.00 425 ILE A C 1
ATOM 3296 O O . ILE A 1 425 ? -6.381 19.236 -2.715 1.00 78.00 425 ILE A O 1
ATOM 3300 N N . ALA A 1 426 ? -8.164 19.300 -1.369 1.00 79.19 426 ALA A N 1
ATOM 3301 C CA . ALA A 1 426 ? -8.582 20.621 -1.827 1.00 79.19 426 ALA A CA 1
ATOM 3302 C C . ALA A 1 426 ? -7.570 21.734 -1.550 1.00 79.19 426 ALA A C 1
ATOM 3304 O O . ALA A 1 426 ? -7.382 22.638 -2.360 1.00 79.19 426 ALA A O 1
ATOM 3305 N N . ILE A 1 427 ? -6.866 21.661 -0.428 1.00 80.44 427 ILE A N 1
ATOM 3306 C CA . ILE A 1 427 ? -5.795 22.617 -0.139 1.00 80.44 427 ILE A CA 1
ATOM 3307 C C . ILE A 1 427 ? -4.553 22.315 -0.980 1.00 80.44 427 ILE A C 1
ATOM 3309 O O . ILE A 1 427 ? -3.891 23.240 -1.449 1.00 80.44 427 ILE A O 1
ATOM 3313 N N . ALA A 1 428 ? -4.257 21.036 -1.215 1.00 73.88 428 ALA A N 1
ATOM 3314 C CA . ALA A 1 428 ? -3.129 20.609 -2.033 1.00 73.88 428 ALA A CA 1
ATOM 3315 C C . ALA A 1 428 ? -3.230 21.084 -3.493 1.00 73.88 428 ALA A C 1
ATOM 3317 O O . ALA A 1 428 ? -2.194 21.311 -4.111 1.00 73.88 428 ALA A O 1
ATOM 3318 N N . ALA A 1 429 ? -4.442 21.305 -4.014 1.00 72.00 429 ALA A N 1
ATOM 3319 C CA . ALA A 1 429 ? -4.660 21.800 -5.374 1.00 72.00 429 ALA A CA 1
ATOM 3320 C C . ALA A 1 429 ? -4.592 23.339 -5.516 1.00 72.00 429 ALA A C 1
ATOM 3322 O O . ALA A 1 429 ? -4.586 23.844 -6.638 1.00 72.00 429 ALA A O 1
ATOM 3323 N N . ILE A 1 430 ? -4.501 24.114 -4.421 1.00 74.25 430 ILE A N 1
ATOM 3324 C CA . ILE A 1 430 ? -4.411 25.593 -4.472 1.00 74.25 430 ILE A CA 1
ATOM 3325 C C . ILE A 1 430 ? -3.253 26.093 -5.359 1.00 74.25 430 ILE A C 1
ATOM 3327 O O . ILE A 1 430 ? -3.494 26.995 -6.165 1.00 74.25 430 ILE A O 1
ATOM 3331 N N . PRO A 1 431 ? -2.026 25.534 -5.285 1.00 69.19 431 PRO A N 1
ATOM 3332 C CA . PRO A 1 431 ? -0.927 25.944 -6.157 1.00 69.19 431 PRO A CA 1
ATOM 3333 C C . PRO A 1 431 ? -1.258 25.832 -7.648 1.00 69.19 431 PRO A C 1
ATOM 3335 O O . PRO A 1 431 ? -0.753 26.624 -8.430 1.00 69.19 431 PRO A O 1
ATOM 3338 N N . MET A 1 432 ? -2.139 24.909 -8.050 1.00 65.31 432 MET A N 1
ATOM 3339 C CA . MET A 1 432 ? -2.522 24.756 -9.456 1.00 65.31 432 MET A CA 1
ATOM 3340 C C . MET A 1 432 ? -3.404 25.891 -9.960 1.00 65.31 432 MET A C 1
ATOM 3342 O O . MET A 1 432 ? -3.209 26.359 -11.077 1.00 65.31 432 MET A O 1
ATOM 3346 N N . ILE A 1 433 ? -4.325 26.378 -9.125 1.00 66.38 433 ILE A N 1
ATOM 3347 C CA . ILE A 1 433 ? -5.170 27.535 -9.460 1.00 66.38 433 ILE A CA 1
ATOM 3348 C C . ILE A 1 433 ? -4.301 28.784 -9.685 1.00 66.38 433 ILE A C 1
ATOM 3350 O O . ILE A 1 433 ? -4.636 29.635 -10.504 1.00 66.38 433 ILE A O 1
ATOM 3354 N N . LEU A 1 434 ? -3.181 28.885 -8.962 1.00 65.62 434 LEU A N 1
ATOM 3355 C CA . LEU A 1 434 ? -2.255 30.015 -9.049 1.00 65.62 434 LEU A CA 1
ATOM 3356 C C . LEU A 1 434 ? -1.367 29.987 -10.303 1.00 65.62 434 LEU A C 1
ATOM 3358 O O . LEU A 1 434 ? -0.891 31.046 -10.703 1.00 65.62 434 LEU A O 1
ATOM 3362 N N . VAL A 1 435 ? -1.129 28.814 -10.905 1.00 65.25 435 VAL A N 1
ATOM 3363 C CA . VAL A 1 435 ? -0.256 28.669 -12.086 1.00 65.25 435 VAL A CA 1
ATOM 3364 C C . VAL A 1 435 ? -0.972 29.082 -13.371 1.00 65.25 435 VAL A C 1
ATOM 3366 O O . VAL A 1 435 ? -0.370 29.770 -14.190 1.00 65.25 435 VAL A O 1
ATOM 3369 N N . ASP A 1 436 ? -2.245 28.715 -13.549 1.00 63.25 436 ASP A N 1
ATOM 3370 C CA . ASP A 1 436 ? -3.011 29.116 -14.733 1.00 63.25 436 ASP A CA 1
ATOM 3371 C C . ASP A 1 436 ? -4.524 29.199 -14.441 1.00 63.25 436 ASP A C 1
ATOM 3373 O O . ASP A 1 436 ? -5.198 28.210 -14.135 1.00 63.25 436 ASP A O 1
ATOM 3377 N N . PHE A 1 437 ? -5.075 30.414 -14.530 1.00 57.25 437 PHE A N 1
ATOM 3378 C CA . PHE A 1 437 ? -6.457 30.733 -14.140 1.00 57.25 437 PHE A CA 1
ATOM 3379 C C . PHE A 1 437 ? -7.510 30.147 -15.101 1.00 57.25 437 PHE A C 1
ATOM 3381 O O . PHE A 1 437 ? -8.693 30.027 -14.754 1.00 57.25 437 PHE A O 1
ATOM 3388 N N . SER A 1 438 ? -7.078 29.751 -16.303 1.00 60.28 438 SER A N 1
ATOM 3389 C CA . SER A 1 438 ? -7.918 29.142 -17.339 1.00 60.28 438 SER A CA 1
ATOM 3390 C C . SER A 1 438 ? -8.491 27.769 -16.935 1.00 60.28 438 SER A C 1
ATOM 3392 O O . SER A 1 438 ? -9.527 27.359 -17.459 1.00 60.28 438 SER A O 1
ATOM 3394 N N . PHE A 1 439 ? -7.910 27.105 -15.925 1.00 61.59 439 PHE A N 1
ATOM 3395 C CA . PHE A 1 439 ? -8.346 25.794 -15.417 1.00 61.59 439 PHE A CA 1
ATOM 3396 C C . PHE A 1 439 ? -9.316 25.854 -14.222 1.00 61.59 439 PHE A C 1
ATOM 3398 O O . PHE A 1 439 ? -9.699 24.815 -13.679 1.00 61.59 439 PHE A O 1
ATOM 3405 N N . SER A 1 440 ? -9.769 27.044 -13.814 1.00 65.00 440 SER A N 1
ATOM 3406 C CA . SER A 1 440 ? -10.661 27.229 -12.653 1.00 65.00 440 SER A CA 1
ATOM 3407 C C . SER A 1 440 ? -11.952 26.391 -12.715 1.00 65.00 440 SER A C 1
ATOM 3409 O O . SER A 1 440 ? -12.361 25.811 -11.707 1.00 65.00 440 SER A O 1
ATOM 3411 N N . GLY A 1 441 ? -12.557 26.241 -13.901 1.00 67.12 441 GLY A N 1
ATOM 3412 C CA . GLY A 1 441 ? -13.732 25.382 -14.111 1.00 67.12 441 GLY A CA 1
ATOM 3413 C C . GLY A 1 441 ? -13.443 23.886 -13.923 1.00 67.12 441 GLY A C 1
ATOM 3414 O O . GLY A 1 441 ? -14.250 23.167 -13.334 1.00 67.12 441 GLY A O 1
ATOM 3415 N N . MET A 1 442 ? -12.256 23.437 -14.342 1.00 65.62 442 MET A N 1
ATOM 3416 C CA . MET A 1 442 ? -11.765 22.071 -14.138 1.00 65.62 442 MET A CA 1
ATOM 3417 C C . MET A 1 442 ? -11.599 21.787 -12.641 1.00 65.62 442 MET A C 1
ATOM 3419 O O . MET A 1 442 ? -12.016 20.751 -12.131 1.00 65.62 442 MET A O 1
ATOM 3423 N N . VAL A 1 443 ? -11.015 22.719 -11.898 1.00 70.00 443 VAL A N 1
ATOM 3424 C CA . VAL A 1 443 ? -10.776 22.535 -10.464 1.00 70.00 443 VAL A CA 1
ATOM 3425 C C . VAL A 1 443 ? -12.097 22.519 -9.676 1.00 70.00 443 VAL A C 1
ATOM 3427 O O . VAL A 1 443 ? -12.291 21.681 -8.795 1.00 70.00 443 VAL A O 1
ATOM 3430 N N . LEU A 1 444 ? -13.061 23.369 -10.041 1.00 71.44 444 LEU A N 1
ATOM 3431 C CA . LEU A 1 444 ? -14.406 23.364 -9.452 1.00 71.44 444 LEU A CA 1
ATOM 3432 C C . LEU A 1 444 ? -15.169 22.059 -9.723 1.00 71.44 444 LEU A C 1
ATOM 3434 O O . LEU A 1 444 ? -15.767 21.493 -8.805 1.00 71.44 444 LEU A O 1
ATOM 3438 N N . ALA A 1 445 ? -15.125 21.553 -10.959 1.00 71.31 445 ALA A N 1
ATOM 3439 C CA . ALA A 1 445 ? -15.747 20.278 -11.307 1.00 71.31 445 ALA A CA 1
ATOM 3440 C C . ALA A 1 445 ? -15.120 19.115 -10.520 1.00 71.31 445 ALA A C 1
ATOM 3442 O O . ALA A 1 445 ? -15.836 18.265 -9.988 1.00 71.31 445 ALA A O 1
ATOM 3443 N N . PHE A 1 446 ? -13.797 19.111 -10.354 1.00 73.81 446 PHE A N 1
ATOM 3444 C CA . PHE A 1 446 ? -13.099 18.138 -9.516 1.00 73.81 446 PHE A CA 1
ATOM 3445 C C . PHE A 1 446 ? -13.611 18.150 -8.067 1.00 73.81 446 PHE A C 1
ATOM 3447 O O . PHE A 1 446 ? -13.983 17.098 -7.537 1.00 73.81 446 PHE A O 1
ATOM 3454 N N . TYR A 1 447 ? -13.755 19.328 -7.453 1.00 76.88 447 TYR A N 1
ATOM 3455 C CA . TYR A 1 447 ? -14.308 19.435 -6.099 1.00 76.88 447 TYR A CA 1
ATOM 3456 C C . TYR A 1 447 ? -15.752 18.972 -5.977 1.00 76.88 447 TYR A C 1
ATOM 3458 O O . TYR A 1 447 ? -16.115 18.396 -4.953 1.00 76.88 447 TYR A O 1
ATOM 3466 N N . ALA A 1 448 ? -16.561 19.162 -7.014 1.00 78.19 448 ALA A N 1
ATOM 3467 C CA . ALA A 1 448 ? -17.918 18.636 -7.041 1.00 78.19 448 ALA A CA 1
ATOM 3468 C C . ALA A 1 448 ? -17.953 17.099 -7.171 1.00 78.19 448 ALA A C 1
ATOM 3470 O O . ALA A 1 448 ? -18.830 16.462 -6.586 1.00 78.19 448 ALA A O 1
ATOM 3471 N N . THR A 1 449 ? -16.984 16.482 -7.863 1.00 78.75 449 THR A N 1
ATOM 3472 C CA . THR A 1 449 ? -16.913 15.011 -7.999 1.00 78.75 449 THR A CA 1
ATOM 3473 C C . THR A 1 449 ? -16.440 14.287 -6.736 1.00 78.75 449 THR A C 1
ATOM 3475 O O . THR A 1 449 ? -16.889 13.176 -6.449 1.00 78.75 449 THR A O 1
ATOM 3478 N N . MET A 1 450 ? -15.571 14.914 -5.939 1.00 80.81 450 MET A N 1
ATOM 3479 C CA . MET A 1 450 ? -14.974 14.338 -4.726 1.00 80.81 450 MET A CA 1
ATOM 3480 C C . MET A 1 450 ? -15.973 13.803 -3.680 1.00 80.81 450 MET A C 1
ATOM 3482 O O . MET A 1 450 ? -15.841 12.643 -3.272 1.00 80.81 450 MET A O 1
ATOM 3486 N N . PRO A 1 451 ? -16.985 14.570 -3.227 1.00 86.00 451 PRO A N 1
ATOM 3487 C CA . PRO A 1 451 ? -17.938 14.084 -2.231 1.00 86.00 451 PRO A CA 1
ATOM 3488 C C . PRO A 1 451 ? -18.801 12.932 -2.761 1.00 86.00 451 PRO A C 1
ATOM 3490 O O . PRO A 1 451 ? -19.127 12.014 -2.008 1.00 86.00 451 PRO A O 1
ATOM 3493 N N . ILE A 1 452 ? -19.128 12.938 -4.057 1.00 86.50 452 ILE A N 1
ATOM 3494 C CA . ILE A 1 452 ? -19.904 11.873 -4.708 1.00 86.50 452 ILE A CA 1
ATOM 3495 C C . ILE A 1 452 ? -19.064 10.593 -4.786 1.00 86.50 452 ILE A C 1
ATOM 3497 O O . ILE A 1 452 ? -19.539 9.517 -4.419 1.00 86.50 452 ILE A O 1
ATOM 3501 N N . CYS A 1 453 ? -17.785 10.723 -5.153 1.00 83.25 453 CYS A N 1
ATOM 3502 C CA . CYS A 1 453 ? -16.779 9.663 -5.075 1.00 83.25 453 CYS A CA 1
ATOM 3503 C C . CYS A 1 453 ? -16.708 9.032 -3.679 1.00 83.25 453 CYS A C 1
ATOM 3505 O O . CYS A 1 453 ? -16.770 7.811 -3.533 1.00 83.25 453 CYS A O 1
ATOM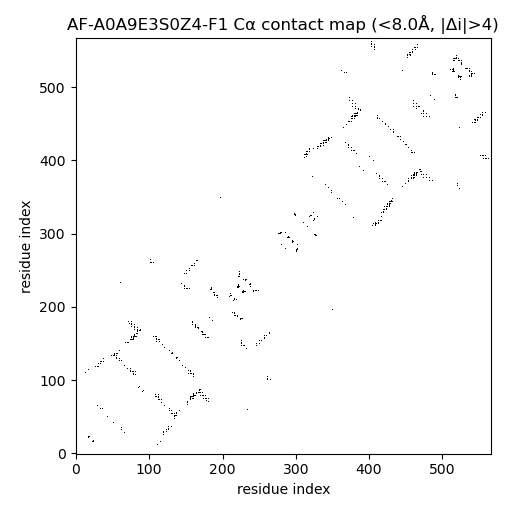 3507 N N . ALA A 1 454 ? -16.601 9.868 -2.643 1.00 87.38 454 ALA A N 1
ATOM 3508 C CA . ALA A 1 454 ? -16.497 9.422 -1.259 1.00 87.38 454 ALA A CA 1
ATOM 3509 C C . ALA A 1 454 ? -17.742 8.661 -0.809 1.00 87.38 454 ALA A C 1
ATOM 3511 O O . ALA A 1 454 ? -17.632 7.576 -0.238 1.00 87.38 454 ALA A O 1
ATOM 3512 N N . LEU A 1 455 ? -18.924 9.200 -1.104 1.00 90.31 455 LEU A N 1
ATOM 3513 C CA . LEU A 1 455 ? -20.193 8.574 -0.757 1.00 90.31 455 LEU A CA 1
ATOM 3514 C C . LEU A 1 455 ? -20.356 7.220 -1.468 1.00 90.31 455 LEU A C 1
ATOM 3516 O O . LEU A 1 455 ? -20.745 6.233 -0.838 1.00 90.31 455 LEU A O 1
ATOM 3520 N N . MET A 1 456 ? -19.971 7.143 -2.743 1.00 88.25 456 MET A N 1
ATOM 3521 C CA . MET A 1 456 ? -19.950 5.895 -3.498 1.00 88.25 456 MET A CA 1
ATOM 3522 C C . MET A 1 456 ? -18.996 4.866 -2.883 1.00 88.25 456 MET A C 1
ATOM 3524 O O . MET A 1 456 ? -19.405 3.741 -2.582 1.00 88.25 456 MET A O 1
ATOM 3528 N N . ALA A 1 457 ? -17.744 5.246 -2.635 1.00 87.62 457 ALA A N 1
ATOM 3529 C CA . ALA A 1 457 ? -16.737 4.331 -2.114 1.00 87.62 457 ALA A CA 1
ATOM 3530 C C . ALA A 1 457 ? -17.078 3.832 -0.695 1.00 87.62 457 ALA A C 1
ATOM 3532 O O . ALA A 1 457 ? -16.852 2.663 -0.364 1.00 87.62 457 ALA A O 1
ATOM 3533 N N . VAL A 1 458 ? -17.704 4.688 0.124 1.00 91.25 458 VAL A N 1
ATOM 3534 C CA . VAL A 1 458 ? -18.260 4.321 1.434 1.00 91.25 458 VAL A CA 1
ATOM 3535 C C . VAL A 1 458 ? -19.409 3.321 1.292 1.00 91.25 458 VAL A C 1
ATOM 3537 O O . VAL A 1 458 ? -19.434 2.331 2.024 1.00 91.25 458 VAL A O 1
ATOM 3540 N N . SER A 1 459 ? -20.331 3.529 0.345 1.00 91.75 459 SER A N 1
ATOM 3541 C CA . SER A 1 459 ? -21.462 2.615 0.119 1.00 91.75 459 SER A CA 1
ATOM 3542 C C . SER A 1 459 ? -21.000 1.207 -0.289 1.00 91.75 459 SER A C 1
ATOM 3544 O O . SER A 1 459 ? -21.449 0.212 0.288 1.00 91.75 459 SER A O 1
ATOM 3546 N N . LEU A 1 460 ? -20.020 1.116 -1.195 1.00 90.44 460 LEU A N 1
ATOM 3547 C CA . LEU A 1 460 ? -19.397 -0.140 -1.618 1.00 90.44 460 LEU A CA 1
ATOM 3548 C C . LEU A 1 460 ? -18.632 -0.803 -0.463 1.00 90.44 460 LEU A C 1
ATOM 3550 O O . LEU A 1 460 ? -18.789 -2.000 -0.212 1.00 90.44 460 LEU A O 1
ATOM 3554 N N . GLY A 1 461 ? -17.847 -0.026 0.290 1.00 89.25 461 GLY A N 1
ATOM 3555 C CA . GLY A 1 461 ? -17.104 -0.525 1.449 1.00 89.25 461 GLY A CA 1
ATOM 3556 C C . GLY A 1 461 ? -18.011 -1.077 2.556 1.00 89.25 461 GLY A C 1
ATOM 3557 O O . GLY A 1 461 ? -17.704 -2.112 3.151 1.00 89.25 461 GLY A O 1
ATOM 3558 N N . LEU A 1 462 ? -19.157 -0.435 2.802 1.00 91.19 462 LEU A N 1
ATOM 3559 C CA . LEU A 1 462 ? -20.168 -0.901 3.757 1.00 91.19 462 LEU A CA 1
ATOM 3560 C C . LEU A 1 462 ? -20.777 -2.239 3.362 1.00 91.19 462 LEU A C 1
ATOM 3562 O O . LEU A 1 462 ? -20.896 -3.130 4.204 1.00 91.19 462 LEU A O 1
ATOM 3566 N N . LEU A 1 463 ? -21.146 -2.391 2.090 1.00 91.06 463 LEU A N 1
ATOM 3567 C CA . LEU A 1 463 ? -21.715 -3.635 1.580 1.00 91.06 463 LEU A CA 1
ATOM 3568 C C . LEU A 1 463 ? -20.760 -4.810 1.772 1.00 91.06 463 LEU A C 1
ATOM 3570 O O . LEU A 1 463 ? -21.165 -5.865 2.267 1.00 91.06 463 LEU A O 1
ATOM 3574 N N . VAL A 1 464 ? -19.480 -4.613 1.453 1.00 89.75 464 VAL A N 1
ATOM 3575 C CA . VAL A 1 464 ? -18.468 -5.652 1.661 1.00 89.75 464 VAL A CA 1
ATOM 3576 C C . VAL A 1 464 ? -18.254 -5.934 3.150 1.00 89.75 464 VAL A C 1
ATOM 3578 O O . VAL A 1 464 ? -18.150 -7.101 3.541 1.00 89.75 464 VAL A O 1
ATOM 3581 N N . SER A 1 465 ? -18.231 -4.902 3.999 1.00 90.62 465 SER A N 1
ATOM 3582 C CA . SER A 1 465 ? -18.091 -5.062 5.455 1.00 90.62 465 SER A CA 1
ATOM 3583 C C . SER A 1 465 ? -19.241 -5.876 6.059 1.00 90.62 465 SER A C 1
ATOM 3585 O O . SER A 1 465 ? -19.004 -6.785 6.854 1.00 90.62 465 SER A O 1
ATOM 3587 N N . LEU A 1 466 ? -20.484 -5.638 5.625 1.00 89.69 466 LEU A N 1
ATOM 3588 C CA . LEU A 1 466 ? -21.655 -6.403 6.067 1.00 89.69 466 LEU A CA 1
ATOM 3589 C C . LEU A 1 466 ? -21.530 -7.897 5.745 1.00 89.69 466 LEU A C 1
ATOM 3591 O O . LEU A 1 466 ? -21.865 -8.751 6.579 1.00 89.69 466 LEU A O 1
ATOM 3595 N N . GLN A 1 467 ? -21.040 -8.218 4.547 1.00 87.62 467 GLN A N 1
ATOM 3596 C CA . GLN A 1 467 ? -20.923 -9.589 4.052 1.00 87.62 467 GLN A CA 1
ATOM 3597 C C . GLN A 1 467 ? -19.726 -10.348 4.636 1.00 87.62 467 GLN A C 1
ATOM 3599 O O . GLN A 1 467 ? -19.797 -11.566 4.790 1.00 87.62 467 GLN A O 1
ATOM 3604 N N . SER A 1 468 ? -18.661 -9.643 5.005 1.00 85.81 468 SER A N 1
ATOM 3605 C CA . SER A 1 468 ? -17.392 -10.240 5.424 1.00 85.81 468 SER A CA 1
ATOM 3606 C C . SER A 1 468 ? -17.377 -10.663 6.890 1.00 85.81 468 SER A C 1
ATOM 3608 O O . SER A 1 468 ? -17.788 -9.916 7.770 1.00 85.81 468 SER A O 1
ATOM 3610 N N . GLN A 1 469 ? -16.835 -11.845 7.185 1.00 82.50 469 GLN A N 1
ATOM 3611 C CA . GLN A 1 469 ? -16.722 -12.339 8.566 1.00 82.50 469 GLN A CA 1
ATOM 3612 C C . GLN A 1 469 ? -15.541 -11.727 9.328 1.00 82.50 469 GLN A C 1
ATOM 3614 O O . GLN A 1 469 ? -15.610 -11.557 10.538 1.00 82.50 469 GLN A O 1
ATOM 3619 N N . ARG A 1 470 ? -14.457 -11.401 8.615 1.00 80.69 470 ARG A N 1
ATOM 3620 C CA . ARG A 1 470 ? -13.221 -10.861 9.193 1.00 80.69 470 ARG A CA 1
ATOM 3621 C C . ARG A 1 470 ? -12.873 -9.514 8.578 1.00 80.69 470 ARG A C 1
ATOM 3623 O O . ARG A 1 470 ? -13.076 -9.298 7.379 1.00 80.69 470 ARG A O 1
ATOM 3630 N N . THR A 1 471 ? -12.247 -8.653 9.365 1.00 77.62 471 THR A N 1
ATOM 3631 C CA . THR A 1 471 ? -11.799 -7.321 8.953 1.00 77.62 471 THR A CA 1
ATOM 3632 C C . THR A 1 471 ? -10.840 -7.394 7.763 1.00 77.62 471 THR A C 1
ATOM 3634 O O . THR A 1 471 ? -11.025 -6.693 6.772 1.00 77.62 471 THR A O 1
ATOM 3637 N N . ASN A 1 472 ? -9.892 -8.336 7.769 1.00 75.56 472 ASN A N 1
ATOM 3638 C CA . ASN A 1 472 ? -8.939 -8.499 6.664 1.00 75.56 472 ASN A CA 1
ATOM 3639 C C . ASN A 1 472 ? -9.619 -8.890 5.339 1.00 75.56 472 ASN A C 1
ATOM 3641 O O . ASN A 1 472 ? -9.207 -8.424 4.278 1.00 75.56 472 ASN A O 1
ATOM 3645 N N . SER A 1 473 ? -10.670 -9.721 5.388 1.00 74.62 473 SER A N 1
ATOM 3646 C CA . SER A 1 473 ? -11.459 -10.042 4.188 1.00 74.62 473 SER A CA 1
ATOM 3647 C C . SER A 1 473 ? -12.276 -8.848 3.702 1.00 74.62 473 SER A C 1
ATOM 3649 O O . SER A 1 473 ? -12.375 -8.653 2.495 1.00 74.62 473 SER A O 1
ATOM 3651 N N . ALA A 1 474 ? -12.795 -8.022 4.618 1.00 80.31 474 ALA A N 1
ATOM 3652 C CA . ALA A 1 474 ? -13.541 -6.824 4.251 1.00 80.31 474 ALA A CA 1
ATOM 3653 C C . ALA A 1 474 ? -12.658 -5.765 3.591 1.00 80.31 474 ALA A C 1
ATOM 3655 O O . ALA A 1 474 ? -13.072 -5.169 2.603 1.00 80.31 474 ALA A O 1
ATOM 3656 N N . ILE A 1 475 ? -11.435 -5.565 4.095 1.00 76.81 475 ILE A N 1
ATOM 3657 C CA . ILE A 1 475 ? -10.466 -4.643 3.487 1.00 76.81 475 ILE A CA 1
ATOM 3658 C C . ILE A 1 475 ? -10.142 -5.104 2.064 1.00 76.81 475 ILE A C 1
ATOM 3660 O O . ILE A 1 475 ? -10.279 -4.329 1.122 1.00 76.81 475 ILE A O 1
ATOM 3664 N N . ALA A 1 476 ? -9.754 -6.373 1.897 1.00 75.06 476 ALA A N 1
ATOM 3665 C CA . ALA A 1 476 ? -9.377 -6.908 0.591 1.00 75.06 476 ALA A CA 1
ATOM 3666 C C . ALA A 1 476 ? -10.546 -6.860 -0.404 1.00 75.06 476 ALA A C 1
ATOM 3668 O O . ALA A 1 476 ? -10.396 -6.330 -1.502 1.00 75.06 476 ALA A O 1
ATOM 3669 N N . GLY A 1 477 ? -11.723 -7.352 -0.006 1.00 75.69 477 GLY A N 1
ATOM 3670 C CA . GLY A 1 477 ? -12.916 -7.306 -0.848 1.00 75.69 477 GLY A CA 1
ATOM 3671 C C . GLY A 1 477 ? -13.348 -5.874 -1.164 1.00 75.69 477 GLY A C 1
ATOM 3672 O O . GLY A 1 477 ? -13.748 -5.596 -2.287 1.00 75.69 477 GLY A O 1
ATOM 3673 N N . GLY A 1 478 ? -13.225 -4.953 -0.205 1.00 81.25 478 GLY A N 1
ATOM 3674 C CA . GLY A 1 478 ? -13.610 -3.557 -0.364 1.00 81.25 478 GLY A CA 1
ATOM 3675 C C . GLY A 1 478 ? -12.703 -2.820 -1.341 1.00 81.25 478 GLY A C 1
ATOM 3676 O O . GLY A 1 478 ? -13.206 -2.085 -2.185 1.00 81.25 478 GLY A O 1
ATOM 3677 N N . ILE A 1 479 ? -11.386 -3.038 -1.262 1.00 79.81 479 ILE A N 1
ATOM 3678 C CA . ILE A 1 479 ? -10.420 -2.476 -2.215 1.00 79.81 479 ILE A CA 1
ATOM 3679 C C . ILE A 1 479 ? -10.659 -3.057 -3.609 1.00 79.81 479 ILE A C 1
ATOM 3681 O O . ILE A 1 479 ? -10.730 -2.295 -4.564 1.00 79.81 479 ILE A O 1
ATOM 3685 N N . ILE A 1 480 ? -10.834 -4.378 -3.735 1.00 78.75 480 ILE A N 1
ATOM 3686 C CA . ILE A 1 480 ? -11.072 -5.030 -5.033 1.00 78.75 480 ILE A CA 1
ATOM 3687 C C . ILE A 1 480 ? -12.375 -4.531 -5.663 1.00 78.75 480 ILE A C 1
ATOM 3689 O O . ILE A 1 480 ? -12.375 -4.156 -6.830 1.00 78.75 480 ILE A O 1
ATOM 3693 N N . LEU A 1 481 ? -13.473 -4.481 -4.904 1.00 81.81 481 LEU A N 1
ATOM 3694 C CA . LEU A 1 481 ? -14.769 -4.025 -5.411 1.00 81.81 481 LEU A CA 1
ATOM 3695 C C . LEU A 1 481 ? -14.709 -2.555 -5.851 1.00 81.81 481 LEU A C 1
ATOM 3697 O O . LEU A 1 481 ? -15.181 -2.226 -6.935 1.00 81.81 481 LEU A O 1
ATO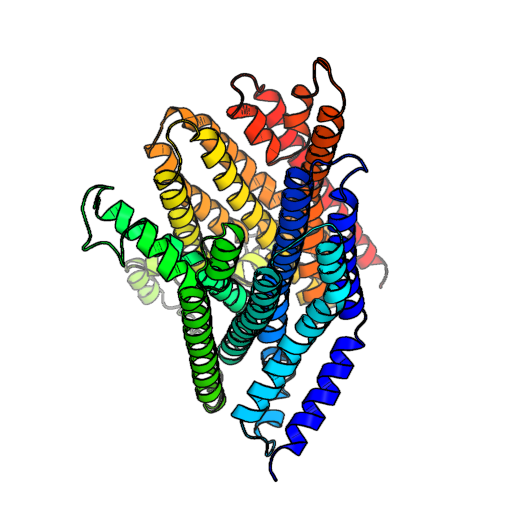M 3701 N N . ASN A 1 482 ? -14.089 -1.686 -5.046 1.00 80.19 482 ASN A N 1
ATOM 3702 C CA . ASN A 1 482 ? -13.877 -0.287 -5.416 1.00 80.19 482 ASN A CA 1
ATOM 3703 C C . ASN A 1 482 ? -12.968 -0.160 -6.647 1.00 80.19 482 ASN A C 1
ATOM 3705 O O . ASN A 1 482 ? -13.291 0.582 -7.566 1.00 80.19 482 ASN A O 1
ATOM 3709 N N . ALA A 1 483 ? -11.876 -0.920 -6.726 1.00 73.50 483 ALA A N 1
ATOM 3710 C CA . ALA A 1 483 ? -11.002 -0.926 -7.895 1.00 73.50 483 ALA A CA 1
ATOM 3711 C C . ALA A 1 483 ? -11.748 -1.386 -9.157 1.00 73.50 483 ALA A C 1
ATOM 3713 O O . ALA A 1 483 ? -11.639 -0.744 -10.192 1.00 73.50 483 ALA A O 1
ATOM 3714 N N . ILE A 1 484 ? -12.568 -2.436 -9.089 1.00 72.88 484 ILE A N 1
ATOM 3715 C CA . ILE A 1 484 ? -13.385 -2.879 -10.228 1.00 72.88 484 ILE A CA 1
ATOM 3716 C C . ILE A 1 484 ? -14.379 -1.786 -10.639 1.00 72.88 484 ILE A C 1
ATOM 3718 O O . ILE A 1 484 ? -14.526 -1.514 -11.827 1.00 72.88 484 ILE A O 1
ATOM 3722 N N . PHE A 1 485 ? -15.031 -1.129 -9.680 1.00 74.00 485 PHE A N 1
ATOM 3723 C CA . PHE A 1 485 ? -16.041 -0.118 -9.985 1.00 74.00 485 PHE A CA 1
ATOM 3724 C C . PHE A 1 485 ? -15.435 1.172 -10.560 1.00 74.00 485 PHE A C 1
ATOM 3726 O O . PHE A 1 485 ? -15.977 1.741 -11.500 1.00 74.00 485 PHE A O 1
ATOM 3733 N N . PHE A 1 486 ? -14.293 1.628 -10.039 1.00 71.25 486 PHE A N 1
ATOM 3734 C CA . PHE A 1 486 ? -13.662 2.880 -10.471 1.00 71.25 486 PHE A CA 1
ATOM 3735 C C . PHE A 1 486 ? -12.634 2.696 -11.604 1.00 71.25 486 PHE A C 1
ATOM 3737 O O . PHE A 1 486 ? -12.592 3.524 -12.511 1.00 71.25 486 PHE A O 1
ATOM 3744 N N . LEU A 1 487 ? -11.833 1.621 -11.599 1.00 61.66 487 LEU A N 1
ATOM 3745 C CA . LEU A 1 487 ? -10.846 1.314 -12.651 1.00 61.66 487 LEU A CA 1
ATOM 3746 C C . LEU A 1 487 ? -11.397 0.375 -13.723 1.00 61.66 487 LEU A C 1
ATOM 3748 O O . LEU A 1 487 ? -11.096 0.567 -14.895 1.00 61.66 487 LEU A O 1
ATOM 3752 N N . GLY A 1 488 ? -12.193 -0.634 -13.358 1.00 56.25 488 GLY A N 1
ATOM 3753 C CA . GLY A 1 488 ? -12.702 -1.636 -14.306 1.00 56.25 488 GLY A CA 1
ATOM 3754 C C . GLY A 1 488 ? -13.586 -1.031 -15.395 1.00 56.25 488 GLY A C 1
ATOM 3755 O O . GLY A 1 488 ? -13.504 -1.440 -16.549 1.00 56.25 488 GLY A O 1
ATOM 3756 N N . ILE A 1 489 ? -14.345 0.014 -15.066 1.00 54.50 489 ILE A N 1
ATOM 3757 C CA . ILE A 1 489 ? -15.137 0.756 -16.050 1.00 54.50 489 ILE A CA 1
ATOM 3758 C C . ILE A 1 489 ? -14.236 1.570 -17.007 1.00 54.50 489 ILE A C 1
ATOM 3760 O O . ILE A 1 489 ? -14.509 1.641 -18.204 1.00 54.50 489 ILE A O 1
ATOM 3764 N N . GLY A 1 490 ? -13.110 2.103 -16.518 1.00 48.53 490 GLY A N 1
ATOM 3765 C CA . GLY A 1 490 ? -12.087 2.746 -17.354 1.00 48.53 490 GLY A CA 1
ATOM 3766 C C . GLY A 1 490 ? -11.279 1.758 -18.208 1.00 48.53 490 GLY A C 1
ATOM 3767 O O . GLY A 1 490 ? -10.941 2.060 -19.348 1.00 48.53 490 GLY A O 1
ATOM 3768 N N . LEU A 1 491 ? -11.017 0.552 -17.695 1.00 42.75 491 LEU A N 1
ATOM 3769 C CA . LEU A 1 491 ? -10.285 -0.510 -18.389 1.00 42.75 491 LEU A CA 1
ATOM 3770 C C . LEU A 1 491 ? -11.127 -1.168 -19.489 1.00 42.75 491 LEU A C 1
ATOM 3772 O O . LEU A 1 491 ? -10.606 -1.416 -20.571 1.00 42.75 491 LEU A O 1
ATOM 3776 N N . LEU A 1 492 ? -12.427 -1.388 -19.264 1.00 45.91 492 LEU A N 1
ATOM 3777 C CA . LEU A 1 492 ? -13.363 -1.826 -20.311 1.00 45.91 492 LEU A CA 1
ATOM 3778 C C . LEU A 1 492 ? -13.427 -0.817 -21.468 1.00 45.91 492 LEU A C 1
ATOM 3780 O O . LEU A 1 492 ? -13.507 -1.212 -22.629 1.00 45.91 492 LEU A O 1
ATOM 3784 N N . TYR A 1 493 ? -13.317 0.476 -21.162 1.00 49.22 493 TYR A N 1
ATOM 3785 C CA . TYR A 1 493 ? -13.245 1.530 -22.168 1.00 49.22 493 TYR A CA 1
ATOM 3786 C C . TYR A 1 493 ? -11.887 1.587 -22.887 1.00 49.22 493 TYR A C 1
ATOM 3788 O O . TYR A 1 493 ? -11.850 1.708 -24.108 1.00 49.22 493 TYR A O 1
ATOM 3796 N N . PHE A 1 494 ? -10.769 1.438 -22.168 1.00 42.22 494 PHE A N 1
ATOM 3797 C CA . PHE A 1 494 ? -9.444 1.332 -22.787 1.00 42.22 494 PHE A CA 1
ATOM 3798 C C . PHE A 1 494 ? -9.354 0.117 -23.719 1.00 42.22 494 PHE A C 1
ATOM 3800 O O . PHE A 1 494 ? -8.853 0.237 -24.832 1.00 42.22 494 PHE A O 1
ATOM 3807 N N . LEU A 1 495 ? -9.905 -1.030 -23.307 1.00 40.28 495 LEU A N 1
ATOM 3808 C CA . LEU A 1 495 ? -10.027 -2.215 -24.155 1.00 40.28 495 LEU A CA 1
ATOM 3809 C C . LEU A 1 495 ? -10.913 -1.947 -25.376 1.00 40.28 495 LEU A C 1
ATOM 3811 O O . LEU A 1 495 ? -10.551 -2.364 -26.468 1.00 40.28 495 LEU A O 1
ATOM 3815 N N . TYR A 1 496 ? -12.018 -1.209 -25.227 1.00 46.81 496 TYR A N 1
ATOM 3816 C CA . TYR A 1 496 ? -12.864 -0.792 -26.351 1.00 46.81 496 TYR A CA 1
ATOM 3817 C C . TYR A 1 496 ? -12.129 0.136 -27.334 1.00 46.81 496 TYR A C 1
ATOM 3819 O O . TYR A 1 496 ? -12.232 -0.061 -28.542 1.00 46.81 496 TYR A O 1
ATOM 3827 N N . LEU A 1 497 ? -11.343 1.102 -26.844 1.00 44.19 497 LEU A N 1
ATOM 3828 C CA . LEU A 1 497 ? -10.509 1.979 -27.677 1.00 44.19 497 LEU A CA 1
ATOM 3829 C C . LEU A 1 497 ? -9.367 1.224 -28.371 1.00 44.19 497 LEU A C 1
ATOM 3831 O O . LEU A 1 497 ? -9.091 1.463 -29.543 1.00 44.19 497 LEU A O 1
ATOM 3835 N N . ALA A 1 498 ? -8.718 0.297 -27.667 1.00 43.47 498 ALA A N 1
ATOM 3836 C CA . ALA A 1 498 ? -7.696 -0.572 -28.243 1.00 43.47 498 ALA A CA 1
ATOM 3837 C C . ALA A 1 498 ? -8.287 -1.488 -29.330 1.00 43.47 498 ALA A C 1
ATOM 3839 O O . ALA A 1 498 ? -7.643 -1.736 -30.347 1.00 43.47 498 ALA A O 1
ATOM 3840 N N . PHE A 1 499 ? -9.536 -1.934 -29.154 1.00 43.00 499 PHE A N 1
ATOM 3841 C CA . PHE A 1 499 ? -10.268 -2.702 -30.161 1.00 43.00 499 PHE A CA 1
ATOM 3842 C C . PHE A 1 499 ? -10.687 -1.831 -31.354 1.00 43.00 499 PHE A C 1
ATOM 3844 O O . PHE A 1 499 ? -10.563 -2.262 -32.499 1.00 43.00 499 PHE A O 1
ATOM 3851 N N . SER A 1 500 ? -11.135 -0.594 -31.117 1.00 46.75 500 SER A N 1
ATOM 3852 C CA . SER A 1 500 ? -11.610 0.305 -32.176 1.00 46.75 500 SER A CA 1
ATOM 3853 C C . SER A 1 500 ? -10.482 0.919 -33.010 1.00 46.75 500 SER A C 1
ATOM 3855 O O . SER A 1 500 ? -10.674 1.130 -34.204 1.00 46.75 500 SER A O 1
ATOM 3857 N N . GLN A 1 501 ? -9.281 1.113 -32.449 1.00 46.22 501 GLN A N 1
ATOM 3858 C CA . GLN A 1 501 ? -8.095 1.513 -33.222 1.00 46.22 501 GLN A CA 1
ATOM 3859 C C . GLN A 1 501 ? -7.635 0.446 -34.231 1.00 46.22 501 GLN A C 1
ATOM 3861 O O . GLN A 1 501 ? -6.945 0.782 -35.193 1.00 46.22 501 GLN A O 1
ATOM 3866 N N . SER A 1 502 ? -8.039 -0.820 -34.061 1.00 48.56 502 SER A N 1
ATOM 3867 C CA . SER A 1 502 ? -7.735 -1.890 -35.023 1.00 48.56 502 SER A CA 1
ATOM 3868 C C . SER A 1 502 ? -8.585 -1.836 -36.305 1.00 48.56 502 SER A C 1
ATOM 3870 O O . SER A 1 502 ? -8.224 -2.466 -37.299 1.00 48.56 502 SER A O 1
ATOM 3872 N N . GLN A 1 503 ? -9.677 -1.057 -36.326 1.00 43.41 503 GLN A N 1
ATOM 3873 C CA . GLN A 1 503 ? -10.482 -0.824 -37.526 1.00 43.41 503 GLN A CA 1
ATOM 3874 C C . GLN A 1 503 ? -10.264 0.593 -38.058 1.00 43.41 503 GLN A C 1
ATOM 3876 O O . GLN A 1 503 ? -10.723 1.592 -37.512 1.00 43.41 503 GLN A O 1
ATOM 3881 N N . SER A 1 504 ? -9.567 0.676 -39.188 1.00 43.16 504 SER A N 1
ATOM 3882 C CA . SER A 1 504 ? -9.440 1.902 -39.967 1.00 43.16 504 SER A CA 1
ATOM 3883 C C . SER A 1 504 ? -10.811 2.427 -40.420 1.00 43.16 504 SER A C 1
ATOM 3885 O O . SER A 1 504 ? -11.540 1.691 -41.085 1.00 43.16 504 SER A O 1
ATOM 3887 N N . ARG A 1 505 ? -11.048 3.727 -40.177 1.00 38.69 505 ARG A N 1
ATOM 3888 C CA . ARG A 1 505 ? -12.080 4.653 -40.714 1.00 38.69 505 ARG A CA 1
ATOM 3889 C C . ARG A 1 505 ? -13.097 5.149 -39.681 1.00 38.69 505 ARG A C 1
ATOM 3891 O O . ARG A 1 505 ? -13.963 4.413 -39.241 1.00 38.69 505 ARG A O 1
ATOM 3898 N N . GLN A 1 506 ? -13.012 6.457 -39.413 1.00 43.38 506 GLN A N 1
ATOM 3899 C CA . GLN A 1 506 ? -14.132 7.403 -39.256 1.00 43.38 5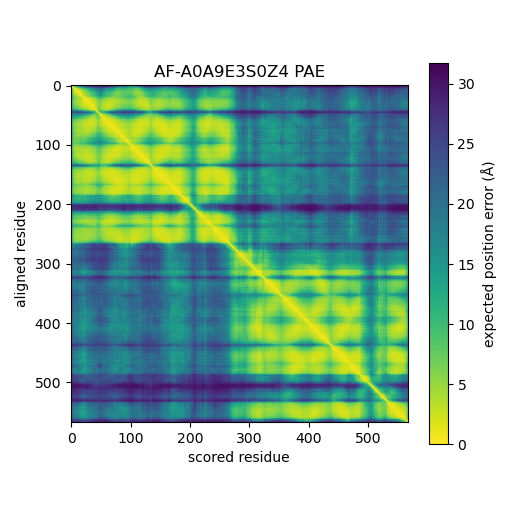06 GLN A CA 1
ATOM 3900 C C . GLN A 1 506 ? -15.447 6.844 -38.670 1.00 43.38 506 GLN A C 1
ATOM 3902 O O . GLN A 1 506 ? -16.515 7.039 -39.246 1.00 43.38 506 GLN A O 1
ATOM 3907 N N . ALA A 1 507 ? -15.402 6.213 -37.498 1.00 35.44 507 ALA A N 1
ATOM 3908 C CA . ALA A 1 507 ? -16.601 6.031 -36.691 1.00 35.44 507 ALA A CA 1
ATOM 3909 C C . ALA A 1 507 ? -16.838 7.321 -35.894 1.00 35.44 507 ALA A C 1
ATOM 3911 O O . ALA A 1 507 ? -16.189 7.597 -34.883 1.00 35.44 507 ALA A O 1
ATOM 3912 N N . LEU A 1 508 ? -17.733 8.151 -36.419 1.00 45.62 508 LEU A N 1
ATOM 3913 C CA . LEU A 1 508 ? -18.309 9.295 -35.733 1.00 45.62 508 LEU A CA 1
ATOM 3914 C C . LEU A 1 508 ? -19.058 8.771 -34.479 1.00 45.62 508 LEU A C 1
ATOM 3916 O O . LEU A 1 508 ? -20.061 8.079 -34.619 1.00 45.62 508 LEU A O 1
ATOM 3920 N N . TYR A 1 509 ? -18.546 9.116 -33.288 1.00 43.31 509 TYR A N 1
ATOM 3921 C CA . TYR A 1 509 ? -19.049 8.855 -31.914 1.00 43.31 509 TYR A CA 1
ATOM 3922 C C . TYR A 1 509 ? -18.810 7.451 -31.303 1.00 43.31 509 TYR A C 1
ATOM 3924 O O . TYR A 1 509 ? -19.161 6.432 -31.893 1.00 43.31 509 TYR A O 1
ATOM 3932 N N . PRO A 1 510 ? -18.181 7.402 -30.096 1.00 47.25 510 PRO A N 1
ATOM 3933 C CA . PRO A 1 510 ? -18.916 7.594 -28.837 1.00 47.25 510 PRO A CA 1
ATOM 3934 C C . PRO A 1 510 ? -18.217 8.550 -27.842 1.00 47.25 510 PRO A C 1
ATOM 3936 O O . PRO A 1 510 ? -18.156 8.279 -26.643 1.00 47.25 510 PRO A O 1
ATOM 3939 N N . MET A 1 511 ? -17.699 9.692 -28.308 1.00 43.84 511 MET A N 1
ATOM 3940 C CA . MET A 1 511 ? -17.267 10.778 -27.403 1.00 43.84 511 MET A CA 1
ATOM 3941 C C . MET A 1 511 ? -18.425 11.291 -26.523 1.00 43.84 511 MET A C 1
ATOM 3943 O O . MET A 1 511 ? -18.191 11.716 -25.395 1.00 43.84 511 MET A O 1
ATOM 3947 N N . ASP A 1 512 ? -19.672 11.147 -26.983 1.00 45.56 512 ASP A N 1
ATOM 3948 C CA . ASP A 1 512 ? -20.870 11.582 -26.259 1.00 45.56 512 ASP A CA 1
ATOM 3949 C C . ASP A 1 512 ? -21.237 10.679 -25.073 1.00 45.56 512 ASP A C 1
ATOM 3951 O O . ASP A 1 512 ? -21.875 11.161 -24.149 1.00 45.56 512 ASP A O 1
ATOM 3955 N N . LEU A 1 513 ? -20.826 9.402 -25.031 1.00 42.66 513 LEU A N 1
ATOM 3956 C CA . LEU A 1 513 ? -21.076 8.518 -23.873 1.00 42.66 513 LEU A CA 1
ATOM 3957 C C . LEU A 1 513 ? -19.965 8.584 -22.810 1.00 42.66 513 LEU A C 1
ATOM 3959 O O . LEU A 1 513 ? -20.164 8.148 -21.675 1.00 42.66 513 LEU A O 1
ATOM 3963 N N . MET A 1 514 ? -18.804 9.145 -23.155 1.00 47.62 514 MET A N 1
ATOM 3964 C CA . MET A 1 514 ? -17.620 9.207 -22.294 1.00 47.62 514 MET A CA 1
ATOM 3965 C C . MET A 1 514 ? -17.848 9.977 -20.966 1.00 47.62 514 MET A C 1
ATOM 3967 O O . MET A 1 514 ? -17.340 9.518 -19.938 1.00 47.62 514 MET A O 1
ATOM 3971 N N . PRO A 1 515 ? -18.672 11.050 -20.908 1.00 48.50 515 PRO A N 1
ATOM 3972 C CA . PRO A 1 515 ? -19.055 11.688 -19.649 1.00 48.50 515 PRO A CA 1
ATOM 3973 C C . PRO A 1 515 ? -19.848 10.778 -18.708 1.00 48.50 515 PRO A C 1
ATOM 3975 O O . PRO A 1 515 ? -19.743 10.954 -17.500 1.00 48.50 515 PRO A O 1
ATOM 3978 N N . TYR A 1 516 ? -20.606 9.819 -19.253 1.00 46.06 516 TYR A N 1
ATOM 3979 C CA . TYR A 1 516 ? -21.626 9.031 -18.552 1.00 46.06 516 TYR A CA 1
ATOM 3980 C C . TYR A 1 516 ? -21.092 7.739 -17.924 1.00 46.06 516 TYR A C 1
ATOM 3982 O O . TYR A 1 516 ? -21.703 7.194 -17.013 1.00 46.06 516 TYR A O 1
ATOM 3990 N N . ILE A 1 517 ? -19.957 7.230 -18.407 1.00 46.84 517 ILE A N 1
ATOM 3991 C CA . ILE A 1 517 ? -19.497 5.876 -18.072 1.00 46.84 517 ILE A CA 1
ATOM 3992 C C . ILE A 1 517 ? -18.552 5.867 -16.864 1.00 46.84 517 ILE A C 1
ATOM 3994 O O . ILE A 1 517 ? -18.598 4.942 -16.063 1.00 46.84 517 ILE A O 1
ATOM 3998 N N . SER A 1 518 ? -17.722 6.894 -16.660 1.00 56.16 518 SER A N 1
ATOM 3999 C CA . SER A 1 518 ? -16.773 6.910 -15.539 1.00 56.16 518 SER A CA 1
ATOM 4000 C C . SER A 1 518 ? -16.752 8.253 -14.823 1.00 56.16 518 SER A C 1
ATOM 4002 O O . SER A 1 518 ? -16.607 9.302 -15.446 1.00 56.16 518 SER A O 1
ATOM 4004 N N . LEU A 1 519 ? -16.843 8.215 -13.492 1.00 56.00 519 LEU A N 1
ATOM 4005 C CA . LEU A 1 519 ? -16.801 9.419 -12.660 1.00 56.00 519 LEU A CA 1
ATOM 4006 C C . LEU A 1 519 ? -15.450 10.158 -12.770 1.00 56.00 519 LEU A C 1
ATOM 4008 O O . LEU A 1 519 ? -15.403 11.372 -12.605 1.00 56.00 519 LEU A O 1
ATOM 4012 N N . VAL A 1 520 ? -14.374 9.426 -13.089 1.00 50.53 520 VAL A N 1
ATOM 4013 C CA . VAL A 1 520 ? -13.007 9.948 -13.260 1.00 50.53 520 VAL A CA 1
ATOM 4014 C C . VAL A 1 520 ? -12.696 10.281 -14.726 1.00 50.53 520 VAL A C 1
ATOM 4016 O O . VAL A 1 520 ? -12.122 11.327 -15.007 1.00 50.53 520 VAL A O 1
ATOM 4019 N N . GLY A 1 521 ? -13.099 9.445 -15.689 1.00 49.97 521 GLY A N 1
ATOM 4020 C CA . GLY A 1 521 ? -12.833 9.702 -17.111 1.00 49.97 521 GLY A CA 1
ATOM 4021 C C . GLY A 1 521 ? -13.735 10.779 -17.712 1.00 49.97 521 GLY A C 1
ATOM 4022 O O . GLY A 1 521 ? -13.268 11.521 -18.569 1.00 49.97 521 GLY A O 1
ATOM 4023 N N . GLY A 1 522 ? -14.966 10.945 -17.206 1.00 52.03 522 GLY A N 1
ATOM 4024 C CA . GLY A 1 522 ? -15.898 12.005 -17.610 1.00 52.03 522 GLY A CA 1
ATOM 4025 C C . GLY A 1 522 ? -15.337 13.421 -17.434 1.00 52.03 522 GLY A C 1
ATOM 4026 O O . GLY A 1 522 ? -15.622 14.309 -18.234 1.00 52.03 522 GLY A O 1
ATOM 4027 N N . TYR A 1 523 ? -14.479 13.604 -16.430 1.00 53.97 523 TYR A N 1
ATOM 4028 C CA . TYR A 1 523 ? -13.751 14.840 -16.155 1.00 53.97 523 TYR A CA 1
ATOM 4029 C C . TYR A 1 523 ? -12.761 15.218 -17.268 1.00 53.97 523 TYR A C 1
ATOM 4031 O O . TYR A 1 523 ? -12.742 16.361 -17.726 1.00 53.97 523 TYR A O 1
ATOM 4039 N N . TYR A 1 524 ? -11.987 14.239 -17.746 1.00 52.59 524 TYR A N 1
ATOM 4040 C CA . TYR A 1 524 ? -11.018 14.427 -18.826 1.00 52.59 524 TYR A CA 1
ATOM 4041 C C . TYR A 1 524 ? -11.718 14.793 -20.141 1.00 52.59 524 TYR A C 1
ATOM 4043 O O . TYR A 1 524 ? -11.312 15.726 -20.824 1.00 52.59 524 TYR A O 1
ATOM 4051 N N . VAL A 1 525 ? -12.836 14.136 -20.465 1.00 50.88 525 VAL A N 1
ATOM 4052 C CA . VAL A 1 525 ? -13.622 14.460 -21.673 1.00 50.88 525 VAL A CA 1
ATOM 4053 C C . VAL A 1 525 ? -14.165 15.876 -21.645 1.00 50.88 525 VAL A C 1
ATOM 4055 O O . VAL A 1 525 ? -14.085 16.590 -22.642 1.00 50.88 525 VAL A O 1
ATOM 4058 N N . ALA A 1 526 ? -14.773 16.235 -20.510 1.00 51.97 526 ALA A N 1
ATOM 4059 C CA . ALA A 1 526 ? -15.579 17.434 -20.376 1.00 51.97 526 ALA A CA 1
ATOM 4060 C C . ALA A 1 526 ? -14.727 18.700 -20.466 1.00 51.97 526 ALA A C 1
ATOM 4062 O O . ALA A 1 526 ? -15.221 19.720 -20.935 1.00 51.97 526 ALA A O 1
ATOM 4063 N N . PHE A 1 527 ? -13.460 18.626 -20.044 1.00 51.84 527 PHE A N 1
ATOM 4064 C CA . PHE A 1 527 ? -12.618 19.812 -19.925 1.00 51.84 527 PHE A CA 1
ATOM 4065 C C . PHE A 1 527 ? -11.258 19.737 -20.634 1.00 51.84 527 PHE A C 1
ATOM 4067 O O . PHE A 1 527 ? -10.717 20.793 -20.945 1.00 51.84 527 PHE A O 1
ATOM 4074 N N . ALA A 1 528 ? -10.702 18.552 -20.935 1.00 49.25 528 ALA A N 1
ATOM 4075 C CA . ALA A 1 528 ? -9.444 18.453 -21.696 1.00 49.25 528 ALA A CA 1
ATOM 4076 C C . ALA A 1 528 ? -9.671 18.503 -23.216 1.00 49.25 528 ALA A C 1
ATOM 4078 O O . ALA A 1 528 ? -8.811 18.965 -23.962 1.00 49.25 528 ALA A O 1
ATOM 4079 N N . SER A 1 529 ? -10.846 18.074 -23.688 1.00 49.84 529 SER A N 1
ATOM 4080 C CA . SER A 1 529 ? -11.289 18.347 -25.054 1.00 49.84 529 SER A CA 1
ATOM 4081 C C . SER A 1 529 ? -12.200 19.569 -25.012 1.00 49.84 529 SER A C 1
ATOM 4083 O O . SER A 1 529 ? -13.217 19.556 -24.326 1.00 49.84 529 SER A O 1
ATOM 4085 N N . SER A 1 530 ? -11.867 20.632 -25.739 1.00 46.59 530 SER A N 1
ATOM 4086 C CA . SER A 1 530 ? -12.613 21.903 -25.833 1.00 46.59 530 SER A CA 1
ATOM 4087 C C . SER A 1 530 ? -14.055 21.784 -26.382 1.00 46.59 530 SER A C 1
ATOM 4089 O O . SER A 1 530 ? -14.625 22.758 -26.871 1.00 46.59 530 SER A O 1
ATOM 4091 N N . ARG A 1 531 ? -14.642 20.580 -26.355 1.00 44.69 531 ARG A N 1
ATOM 4092 C CA . ARG A 1 531 ? -15.915 20.183 -26.967 1.00 44.69 531 ARG A CA 1
ATOM 4093 C C . ARG A 1 531 ? -16.796 19.282 -26.083 1.00 44.69 531 ARG A C 1
ATOM 4095 O O . ARG A 1 531 ? -17.844 18.851 -26.553 1.00 44.69 531 ARG A O 1
ATOM 4102 N N . GLY A 1 532 ? -16.416 18.970 -24.842 1.00 54.50 532 GLY A N 1
ATOM 4103 C CA . GLY A 1 532 ? -17.234 18.113 -23.975 1.00 54.50 532 GLY A CA 1
ATOM 4104 C C . GLY A 1 532 ? -18.437 18.856 -23.357 1.00 54.50 532 GLY A C 1
ATOM 4105 O O . GLY A 1 532 ? -18.246 19.902 -22.738 1.00 54.50 532 GLY A O 1
ATOM 4106 N N . PRO A 1 533 ? -19.685 18.362 -23.475 1.00 58.44 533 PRO A N 1
ATOM 4107 C CA . PRO A 1 533 ? -20.840 19.057 -22.916 1.00 58.44 533 PRO A CA 1
ATOM 4108 C C . PRO A 1 533 ? -20.910 18.877 -21.387 1.00 58.44 533 PRO A C 1
ATOM 4110 O O . PRO A 1 533 ? -21.028 17.756 -20.889 1.00 58.44 533 PRO A O 1
ATOM 4113 N N . LEU A 1 534 ? -20.900 19.988 -20.632 1.00 64.44 534 LEU A N 1
ATOM 4114 C CA . LEU A 1 534 ? -21.092 20.047 -19.164 1.00 64.44 534 LEU A CA 1
ATOM 4115 C C . LEU A 1 534 ? -22.283 19.202 -18.673 1.00 64.44 534 LEU A C 1
ATOM 4117 O O . LEU A 1 534 ? -22.256 18.651 -17.573 1.00 64.44 534 LEU A O 1
ATOM 4121 N N . THR A 1 535 ? -23.316 19.066 -19.507 1.00 67.12 535 THR A N 1
ATOM 4122 C CA . THR A 1 535 ? -24.510 18.256 -19.241 1.00 67.12 535 THR A CA 1
ATOM 4123 C C . THR A 1 535 ? -24.185 16.780 -19.017 1.00 67.12 535 THR A C 1
ATOM 4125 O O . THR A 1 535 ? -24.754 16.169 -18.115 1.00 67.12 535 THR A O 1
ATOM 4128 N N . GLY A 1 536 ? -23.231 16.214 -19.762 1.00 65.81 536 GLY A N 1
ATOM 4129 C CA . GLY A 1 536 ? -22.816 14.821 -19.602 1.00 65.81 536 GLY A CA 1
ATOM 4130 C C . GLY A 1 536 ? -22.083 14.568 -18.283 1.00 65.81 536 GLY A C 1
ATOM 4131 O O . GLY A 1 536 ? -22.302 13.543 -17.640 1.00 65.81 536 GLY A O 1
ATOM 4132 N N . TRP A 1 537 ? -21.256 15.520 -17.839 1.00 71.75 537 TRP A N 1
ATOM 4133 C CA . TRP A 1 537 ? -20.590 15.438 -16.536 1.00 71.75 537 TRP A CA 1
ATOM 4134 C C . TRP A 1 537 ? -21.601 15.523 -15.382 1.00 71.75 537 TRP A C 1
ATOM 4136 O O . TRP A 1 537 ? -21.536 14.722 -14.452 1.00 71.75 537 TRP A O 1
ATOM 4146 N N . ILE A 1 538 ? -22.587 16.425 -15.458 1.00 75.06 538 ILE A N 1
ATOM 4147 C CA . ILE A 1 538 ? -23.650 16.529 -14.441 1.00 75.06 538 ILE A CA 1
ATOM 4148 C C . ILE A 1 538 ? -24.463 15.230 -14.377 1.00 75.06 538 ILE A C 1
ATOM 4150 O O . ILE A 1 538 ? -24.723 14.713 -13.290 1.00 75.06 538 ILE A O 1
ATOM 4154 N N . LEU A 1 539 ? -24.842 14.676 -15.531 1.00 72.69 539 LEU A N 1
ATOM 4155 C CA . LEU A 1 539 ? -25.616 13.436 -15.597 1.00 72.69 539 LEU A CA 1
ATOM 4156 C C . LEU A 1 539 ? -24.861 12.252 -14.984 1.00 72.69 539 LEU A C 1
ATOM 4158 O O . LEU A 1 539 ? -25.478 11.451 -14.281 1.00 72.69 539 LEU A O 1
ATOM 4162 N N . SER A 1 540 ? -23.540 12.166 -15.151 1.00 73.12 540 SER A N 1
ATOM 4163 C CA . SER A 1 540 ? -22.761 11.117 -14.492 1.00 73.12 540 SER A CA 1
ATOM 4164 C C . SER A 1 540 ? -22.662 11.319 -12.985 1.00 73.12 540 SER A C 1
ATOM 4166 O O . SER A 1 540 ? -22.872 10.369 -12.234 1.00 73.12 540 SER A O 1
ATOM 4168 N N . GLN A 1 541 ? -22.477 12.552 -12.507 1.00 79.75 541 GLN A N 1
ATOM 4169 C CA . GLN A 1 541 ? -22.535 12.837 -11.068 1.00 79.75 541 GLN A CA 1
ATOM 4170 C C . GLN A 1 541 ? -23.871 12.386 -10.454 1.00 79.75 541 GLN A C 1
ATOM 4172 O O . GLN A 1 541 ? -23.889 11.735 -9.407 1.00 79.75 541 GLN A O 1
ATOM 4177 N N . VAL A 1 542 ? -24.987 12.657 -11.137 1.00 83.75 542 VAL A N 1
ATOM 4178 C CA . VAL A 1 542 ? -26.323 12.221 -10.704 1.00 83.75 542 VAL A CA 1
ATOM 4179 C C . VAL A 1 542 ? -26.447 10.695 -10.716 1.00 83.75 542 VAL A C 1
ATOM 4181 O O . VAL A 1 542 ? -26.924 10.123 -9.738 1.00 83.75 542 VAL A O 1
ATOM 4184 N N . GLN A 1 543 ? -25.989 10.013 -11.770 1.00 82.62 543 GLN A N 1
ATOM 4185 C CA . GLN A 1 543 ? -26.033 8.547 -11.856 1.00 82.62 543 GLN A CA 1
ATOM 4186 C C . GLN A 1 543 ? -25.265 7.873 -10.714 1.00 82.62 543 GLN A C 1
ATOM 4188 O O . GLN A 1 543 ? -25.791 6.965 -10.068 1.00 82.62 543 GLN A O 1
ATOM 4193 N N . PHE A 1 544 ? -24.046 8.333 -10.425 1.00 82.00 544 PHE A N 1
ATOM 4194 C CA . PHE A 1 544 ? -23.229 7.782 -9.342 1.00 82.00 544 PHE A CA 1
ATOM 4195 C C . PHE A 1 544 ? -23.824 8.081 -7.961 1.00 82.00 544 PHE A C 1
ATOM 4197 O O . PHE A 1 544 ? -23.800 7.211 -7.090 1.00 82.00 544 PHE A O 1
ATOM 4204 N N . LEU A 1 545 ? -24.423 9.260 -7.770 1.00 87.81 545 LEU A N 1
ATOM 4205 C CA . LEU A 1 545 ? -25.146 9.594 -6.544 1.00 87.81 545 LEU A CA 1
ATOM 4206 C C . LEU A 1 545 ? -26.365 8.682 -6.344 1.00 87.81 545 LEU A C 1
ATOM 4208 O O . LEU A 1 545 ? -26.539 8.114 -5.265 1.00 87.81 545 LEU A O 1
ATOM 4212 N N . VAL A 1 546 ? -27.182 8.487 -7.385 1.00 87.81 546 VAL A N 1
ATOM 4213 C CA . VAL A 1 546 ? -28.342 7.582 -7.340 1.00 87.81 546 VAL A CA 1
ATOM 4214 C C . VAL A 1 546 ? -27.894 6.156 -7.041 1.00 87.81 546 VAL A C 1
ATOM 4216 O O . VAL A 1 546 ? -28.459 5.508 -6.160 1.00 87.81 546 VAL A O 1
ATOM 4219 N N . LEU A 1 547 ? -26.854 5.669 -7.718 1.00 87.81 547 LEU A N 1
ATOM 4220 C CA . LEU A 1 547 ? -26.373 4.308 -7.520 1.00 87.81 547 LEU A CA 1
ATOM 4221 C C . LEU A 1 547 ? -25.818 4.098 -6.107 1.00 87.81 547 LEU A C 1
ATOM 4223 O O . LEU A 1 547 ? -26.114 3.081 -5.482 1.00 87.81 547 LEU A O 1
ATOM 4227 N N . ALA A 1 548 ? -25.102 5.072 -5.551 1.00 88.19 548 ALA A N 1
ATOM 4228 C CA . ALA A 1 548 ? -24.624 4.987 -4.179 1.00 88.19 548 ALA A CA 1
ATOM 4229 C C . ALA A 1 548 ? -25.769 4.980 -3.146 1.00 88.19 548 ALA A C 1
ATOM 4231 O O . ALA A 1 548 ? -25.728 4.216 -2.178 1.00 88.19 548 ALA A O 1
ATOM 4232 N N . LEU A 1 549 ? -26.837 5.757 -3.369 1.00 91.19 549 LEU A N 1
ATOM 4233 C CA . LEU A 1 549 ? -28.050 5.701 -2.542 1.00 91.19 549 LEU A CA 1
ATOM 4234 C C . LEU A 1 549 ? -28.764 4.344 -2.659 1.00 91.19 549 LEU A C 1
ATOM 4236 O O . LEU A 1 549 ? -29.231 3.802 -1.654 1.00 91.19 549 LEU A O 1
ATOM 4240 N N . VAL A 1 550 ? -28.816 3.760 -3.860 1.00 91.50 550 VAL A N 1
ATOM 4241 C CA . VAL A 1 550 ? -29.358 2.409 -4.083 1.00 91.50 550 VAL A CA 1
ATOM 4242 C C . VAL A 1 550 ? -28.530 1.360 -3.338 1.00 91.50 550 VAL A C 1
ATOM 4244 O O . VAL A 1 550 ? -29.108 0.493 -2.683 1.00 91.50 550 VAL A O 1
ATOM 4247 N N . LEU A 1 551 ? -27.198 1.457 -3.369 1.00 90.50 551 LEU A N 1
ATOM 4248 C CA . LEU A 1 551 ? -26.300 0.559 -2.638 1.00 90.50 551 LEU A CA 1
ATOM 4249 C C . LEU A 1 551 ? -26.481 0.674 -1.121 1.00 90.50 551 LEU A C 1
ATOM 4251 O O . LEU A 1 551 ? -26.520 -0.349 -0.437 1.00 90.50 551 LEU A O 1
ATOM 4255 N N . LEU A 1 552 ? -26.671 1.885 -0.588 1.00 91.12 552 LEU A N 1
ATOM 4256 C CA . LEU A 1 552 ? -27.006 2.083 0.826 1.00 91.12 552 LEU A CA 1
ATOM 4257 C C . LEU A 1 552 ? -28.357 1.450 1.184 1.00 91.12 552 LEU A C 1
ATOM 4259 O O . LEU A 1 552 ? -28.454 0.734 2.177 1.00 91.12 552 LEU A O 1
ATOM 4263 N N . LYS A 1 553 ? -29.385 1.624 0.348 1.00 90.94 553 LYS A N 1
ATOM 4264 C CA . LYS A 1 553 ? -30.702 0.999 0.561 1.00 90.94 553 LYS A CA 1
ATOM 4265 C C . LYS A 1 553 ? -30.642 -0.531 0.460 1.00 90.94 553 LYS A C 1
ATOM 4267 O O . LYS A 1 553 ? -31.351 -1.244 1.170 1.00 90.94 553 LYS A O 1
ATOM 4272 N N . LEU A 1 554 ? -29.778 -1.057 -0.404 1.00 91.12 554 LEU A N 1
ATOM 4273 C CA . LEU A 1 554 ? -29.491 -2.486 -0.499 1.00 91.12 554 LEU A CA 1
ATOM 4274 C C . LEU A 1 554 ? -28.765 -2.983 0.761 1.00 91.12 554 LEU A C 1
ATOM 4276 O O . LEU A 1 554 ? -29.123 -4.037 1.285 1.00 91.12 554 LEU A O 1
ATOM 4280 N N . ALA A 1 555 ? -27.818 -2.209 1.298 1.00 88.19 555 ALA A N 1
ATOM 4281 C CA . ALA A 1 555 ? -27.149 -2.502 2.565 1.00 88.19 555 ALA A CA 1
ATOM 4282 C C . ALA A 1 555 ? -28.146 -2.555 3.735 1.00 88.19 555 ALA A C 1
ATOM 4284 O O . ALA A 1 555 ? -28.099 -3.496 4.527 1.00 88.19 555 ALA A O 1
ATOM 4285 N N . GLU A 1 556 ? -29.091 -1.608 3.796 1.00 89.81 556 GLU A N 1
ATOM 4286 C CA . GLU A 1 556 ? -30.199 -1.604 4.763 1.00 89.81 556 GLU A CA 1
ATOM 4287 C C . GLU A 1 556 ? -31.032 -2.890 4.665 1.00 89.81 556 GLU A C 1
ATOM 4289 O O . GLU A 1 556 ? -31.247 -3.565 5.672 1.00 89.81 556 GLU A O 1
ATOM 4294 N N . ARG A 1 557 ? -31.445 -3.286 3.451 1.00 88.25 557 ARG A N 1
ATOM 4295 C CA . ARG A 1 557 ? -32.221 -4.520 3.229 1.00 88.25 557 ARG A CA 1
ATOM 4296 C C . ARG A 1 557 ? -31.454 -5.782 3.616 1.00 88.25 557 ARG A C 1
ATOM 4298 O O . ARG A 1 557 ? -32.029 -6.662 4.249 1.00 88.25 557 ARG A O 1
ATOM 4305 N N . ILE A 1 558 ? -30.172 -5.884 3.256 1.00 86.81 558 ILE A N 1
ATOM 4306 C CA . ILE A 1 558 ? -29.331 -7.034 3.628 1.00 86.81 558 ILE A CA 1
ATOM 4307 C C . ILE A 1 558 ? -29.181 -7.112 5.144 1.00 86.81 558 ILE A C 1
ATOM 4309 O O . ILE A 1 558 ? -29.293 -8.199 5.716 1.00 86.81 558 ILE A O 1
ATOM 4313 N N . PHE A 1 559 ? -28.922 -5.977 5.795 1.00 85.44 559 PHE A N 1
ATOM 4314 C CA . PHE A 1 559 ? -28.786 -5.929 7.242 1.00 85.44 559 PHE A CA 1
ATOM 4315 C C . PHE A 1 559 ? -30.099 -6.329 7.922 1.00 85.44 559 PHE A C 1
ATOM 4317 O O . PHE A 1 559 ? -30.077 -7.215 8.768 1.00 85.44 559 PHE A O 1
ATOM 4324 N N . HIS A 1 560 ? -31.240 -5.797 7.477 1.00 84.56 560 HIS A N 1
ATOM 4325 C CA . HIS A 1 560 ? -32.564 -6.172 7.979 1.00 84.56 560 HIS A CA 1
ATOM 4326 C C . HIS A 1 560 ? -32.875 -7.665 7.774 1.00 84.56 560 HIS A C 1
ATOM 4328 O O . HIS A 1 560 ? -33.341 -8.337 8.689 1.00 84.56 560 HIS A O 1
ATOM 4334 N N . ALA A 1 561 ? -32.596 -8.224 6.594 1.00 81.75 561 ALA A N 1
ATOM 4335 C CA . ALA A 1 561 ? -32.842 -9.640 6.316 1.00 81.75 561 ALA A CA 1
ATOM 4336 C C . ALA A 1 561 ? -31.993 -10.571 7.201 1.00 81.75 561 ALA A C 1
ATOM 4338 O O . ALA A 1 561 ? -32.458 -11.632 7.600 1.00 81.75 561 ALA A O 1
ATOM 4339 N N . ARG A 1 562 ? -30.758 -10.174 7.532 1.00 74.88 562 ARG A N 1
ATOM 4340 C CA . ARG A 1 562 ? -29.894 -10.902 8.480 1.00 74.88 562 ARG A CA 1
ATOM 4341 C C . ARG A 1 562 ? -30.242 -10.630 9.942 1.00 74.88 562 ARG A C 1
ATOM 4343 O O . ARG A 1 562 ? -29.917 -11.432 10.806 1.00 74.88 562 ARG A O 1
ATOM 4350 N N . HIS A 1 563 ? -30.873 -9.500 10.230 1.00 66.62 563 HIS A N 1
ATOM 4351 C CA . HIS A 1 563 ? -31.397 -9.188 11.554 1.00 66.62 563 HIS A CA 1
ATOM 4352 C C . HIS A 1 563 ? -32.579 -10.101 11.910 1.00 66.62 563 HIS A C 1
ATOM 4354 O O . HIS A 1 563 ? -32.695 -10.509 13.053 1.00 66.62 563 HIS A O 1
ATOM 4360 N N . MET A 1 564 ? -33.394 -10.470 10.913 1.00 54.81 564 MET A N 1
ATOM 4361 C CA . MET A 1 564 ? -34.614 -11.277 11.069 1.00 54.81 564 MET A CA 1
ATOM 4362 C C . MET A 1 564 ? -34.416 -12.800 10.939 1.00 54.81 564 MET A C 1
ATOM 4364 O O . MET A 1 564 ? -35.356 -13.534 11.193 1.00 54.81 564 MET A O 1
ATOM 4368 N N . ARG A 1 565 ? -33.260 -13.291 10.461 1.00 56.59 565 ARG A N 1
ATOM 4369 C CA . ARG A 1 565 ? -33.036 -14.732 10.186 1.00 56.59 565 ARG A CA 1
ATOM 4370 C C . ARG A 1 565 ? -32.483 -15.541 11.364 1.00 56.59 565 ARG A C 1
ATOM 4372 O O . ARG A 1 565 ? -32.519 -16.762 11.291 1.00 56.59 565 ARG A O 1
ATOM 4379 N N . ASP A 1 566 ? -31.957 -14.869 12.385 1.00 49.84 566 ASP A N 1
ATOM 4380 C CA . ASP A 1 566 ? -31.343 -15.505 13.563 1.00 49.84 566 ASP A CA 1
ATOM 4381 C C . ASP A 1 566 ? -32.185 -15.304 14.845 1.00 49.84 566 ASP A C 1
ATOM 4383 O O . ASP A 1 566 ? -31.713 -15.606 15.940 1.00 49.84 566 ASP A O 1
ATOM 4387 N N . VAL A 1 567 ? -33.400 -14.757 14.700 1.00 41.97 567 VAL A N 1
ATOM 4388 C CA . VAL A 1 567 ? -34.478 -14.731 15.705 1.00 41.97 567 VAL A CA 1
ATOM 4389 C C . VAL A 1 567 ? -35.492 -15.779 15.285 1.00 41.97 567 VAL A C 1
ATOM 4391 O O . VAL A 1 567 ? -35.955 -16.528 16.169 1.00 41.97 567 VAL A O 1
#

Radius of gyration: 26.92 Å; Cα contacts (8 Å, |Δi|>4): 607; chains: 1; bounding box: 67×58×78 Å

Nearest PDB structures (foldseek):
  7o12-assembly1_E  TM=6.751E-01  e=1.035E-03  Stutzerimonas stutzeri ATCC 14405 = CCUG 16156
  8ce1-assembly1_B  TM=6.198E-01  e=1.704E-01  Escherichia coli
  8wtm-assembly1_A  TM=5.055E-01  e=5.161E-02  Arabidopsis thaliana
  7e7q-assembly1_A  TM=5.819E-01  e=1.767E-01  Homo sapiens
  8eeb-assembly1_A  TM=2.855E-01  e=3.516E-01  Homo sapiens

Secondary structure (DSSP, 8-state):
---HHHHHHHHHHHHHHHTSHHHHHHHHHHHHHHHHHHHHTPPPS---HHHHHHHHHHHHHHHHHHHHHHHHHHHHHHHHHHHHHHHHTT-HHHHHHSS--HHHHHHHHHHHHHHHHHHHHHHTHHHHHHHHHTS---HHHHHHHHHHHHHHHHHHHHHHHHHHHH-SSHHHHHHHHHHHHHHHHHHHHHHHHHHHHHTT--S---SS-TTTSHHHHHHHHHHH-HHHHHHHHHTT---HHHHHHHHHHHHHHHHHHHHHHHHHHTS------------B--HHHHHHHHTSTTTTT--TTBPPPPPPTTS-HHHHHHHHHSTT-SHHHHHHHHHHHHHHHHHHHHHHHHHS-TT-HHHHHHHHHHHHHHHHHHHHHHHHHHHHHHHHHTTTHHHHHTSS--HHHHHHHHHHHHHHHHHHHHHHHHHHTHHHHHH-GGGHHHHHHHHHHHHHHHHHHHHHHHHHHHH-SSHHHHHHHHHHHHHIIIIIHHHHHHHHHHHHTTS-S----STTTHHHH-TTHHHHHHHHSTT--HHHHHHHHHHHHHHHHHHHHHHHHHHHHHHSS--

pLDDT: mean 74.39, std 13.64, range [35.44, 94.69]

Mean predicted aligned error: 14.78 Å